Protein AF-A0A928CK63-F1 (afdb_monomer_lite)

Structure (mmCIF, N/CA/C/O backbone):
data_AF-A0A928CK63-F1
#
_entry.id   AF-A0A928CK63-F1
#
loop_
_atom_site.group_PDB
_atom_site.id
_atom_site.type_symbol
_atom_site.label_atom_id
_atom_site.label_alt_id
_atom_site.label_comp_id
_atom_site.label_asym_id
_atom_site.label_entity_id
_atom_site.label_seq_id
_atom_site.pdbx_PDB_ins_code
_atom_site.Cartn_x
_atom_site.Cartn_y
_atom_site.Cartn_z
_atom_site.occupancy
_atom_site.B_iso_or_equiv
_atom_site.auth_seq_id
_atom_site.auth_comp_id
_atom_site.auth_asym_id
_atom_site.auth_atom_id
_atom_site.pdbx_PDB_model_num
ATOM 1 N N . MET A 1 1 ? -26.153 2.379 42.612 1.00 56.47 1 MET A N 1
ATOM 2 C CA . MET A 1 1 ? -24.700 2.320 42.314 1.00 56.47 1 MET A CA 1
ATOM 3 C C . MET A 1 1 ? -24.460 3.251 41.142 1.00 56.47 1 MET A C 1
ATOM 5 O O . MET A 1 1 ? -25.319 3.267 40.279 1.00 56.47 1 MET A O 1
ATOM 9 N N . SER A 1 2 ? -23.367 4.017 41.099 1.00 83.44 2 SER A N 1
ATOM 10 C CA . SER A 1 2 ? -23.023 4.732 39.860 1.00 83.44 2 SER A CA 1
ATOM 11 C C . SER A 1 2 ? -22.687 3.726 38.752 1.00 83.44 2 SER A C 1
ATOM 13 O O . SER A 1 2 ? -22.103 2.677 39.044 1.00 83.44 2 SER A O 1
ATOM 15 N N . ASN A 1 3 ? -23.004 4.042 37.497 1.00 87.75 3 ASN A N 1
ATOM 16 C CA . ASN A 1 3 ? -22.770 3.156 36.346 1.00 87.75 3 ASN A CA 1
ATOM 17 C C . ASN A 1 3 ? -21.277 2.786 36.227 1.00 87.75 3 ASN A C 1
ATOM 19 O O . ASN A 1 3 ? -20.912 1.646 35.954 1.00 87.75 3 ASN A O 1
ATOM 23 N N . ILE A 1 4 ? -20.374 3.706 36.584 1.00 91.75 4 ILE A N 1
ATOM 24 C CA . ILE A 1 4 ? -18.928 3.432 36.663 1.00 91.75 4 ILE A CA 1
ATOM 25 C C . ILE A 1 4 ? -18.610 2.317 37.675 1.00 91.75 4 ILE A C 1
ATOM 27 O O . ILE A 1 4 ? -17.761 1.460 37.415 1.00 91.75 4 ILE A O 1
ATOM 31 N N . ASN A 1 5 ? -19.270 2.300 38.838 1.00 94.44 5 ASN A N 1
ATOM 32 C CA . ASN A 1 5 ? -19.081 1.231 39.821 1.00 94.44 5 ASN A CA 1
ATOM 33 C C . ASN A 1 5 ? -19.625 -0.106 39.309 1.00 94.44 5 ASN A C 1
ATOM 35 O O . ASN A 1 5 ? -19.011 -1.138 39.586 1.00 94.44 5 ASN A O 1
ATOM 39 N N . PHE A 1 6 ? -20.706 -0.085 38.524 1.00 95.00 6 PHE A N 1
ATOM 40 C CA . PHE A 1 6 ? -21.199 -1.265 37.819 1.00 95.00 6 PHE A CA 1
ATOM 41 C C . PHE A 1 6 ? -20.132 -1.825 36.860 1.00 95.00 6 PHE A C 1
ATOM 43 O O . PHE A 1 6 ? -19.718 -2.972 37.026 1.00 95.00 6 PHE A O 1
ATOM 50 N N . PHE A 1 7 ? -19.564 -1.015 35.959 1.00 95.50 7 PHE A N 1
ATOM 51 C CA . PHE A 1 7 ? -18.532 -1.489 35.021 1.00 95.50 7 PHE A CA 1
ATOM 52 C C . PHE A 1 7 ? -17.248 -1.967 35.711 1.00 95.50 7 PHE A C 1
ATOM 54 O O . PHE A 1 7 ? -16.633 -2.953 35.291 1.00 95.50 7 PHE A O 1
ATOM 61 N N . LYS A 1 8 ? -16.840 -1.312 36.808 1.00 95.75 8 LYS A N 1
ATOM 62 C CA . LYS A 1 8 ? -15.702 -1.764 37.627 1.00 95.75 8 LYS A CA 1
ATOM 63 C C . LYS A 1 8 ? -15.971 -3.135 38.239 1.00 95.75 8 LYS A C 1
ATOM 65 O O . LYS A 1 8 ? -15.062 -3.964 38.295 1.00 95.75 8 LYS A O 1
ATOM 70 N N . GLN A 1 9 ? -17.192 -3.365 38.718 1.00 96.25 9 GLN A N 1
ATOM 71 C CA . GLN A 1 9 ? -17.580 -4.651 39.279 1.00 96.25 9 GLN A CA 1
ATOM 72 C C . GLN A 1 9 ? -17.629 -5.735 38.199 1.00 96.25 9 GLN A C 1
ATOM 74 O O . GLN A 1 9 ? -17.096 -6.822 38.414 1.00 96.25 9 GLN A O 1
ATOM 79 N N . GLU A 1 10 ? -18.172 -5.427 37.023 1.00 94.62 10 GLU A N 1
ATOM 80 C CA . GLU A 1 10 ? -18.222 -6.369 35.904 1.00 94.62 10 GLU A CA 1
ATOM 81 C C . GLU A 1 10 ? -16.828 -6.737 35.388 1.00 94.62 10 GLU A C 1
ATOM 83 O O . GLU A 1 10 ? -16.545 -7.916 35.192 1.00 94.62 10 GLU A O 1
ATOM 88 N N . SER A 1 11 ? -15.903 -5.777 35.321 1.00 95.00 11 SER A N 1
ATOM 89 C CA . SER A 1 11 ? -14.498 -6.045 34.974 1.00 95.00 11 SER A CA 1
ATOM 90 C C . SER A 1 11 ? -13.823 -6.997 35.970 1.00 95.00 11 SER A C 1
ATOM 92 O O . SER A 1 11 ? -13.024 -7.851 35.590 1.00 95.00 11 SER A O 1
ATOM 94 N N . LYS A 1 12 ? -14.148 -6.881 37.266 1.00 96.00 12 LYS A N 1
ATOM 95 C CA . LYS A 1 12 ? -13.646 -7.797 38.303 1.00 96.00 12 LYS A CA 1
ATOM 96 C C . LYS A 1 12 ? -14.282 -9.181 38.205 1.00 96.00 12 LYS A C 1
ATOM 98 O O . LYS A 1 12 ? -13.595 -10.161 38.469 1.00 96.00 12 LYS A O 1
ATOM 103 N N . ASN A 1 13 ? -15.569 -9.260 37.875 1.00 94.50 13 ASN A N 1
ATOM 104 C CA . ASN A 1 13 ? -16.280 -10.525 37.688 1.00 94.50 13 ASN A CA 1
ATOM 105 C C . ASN A 1 13 ? -15.692 -11.299 36.499 1.00 94.50 13 ASN A C 1
ATOM 107 O O . ASN A 1 13 ? -15.299 -12.447 36.664 1.00 94.50 13 ASN A O 1
ATOM 111 N N . LEU A 1 14 ? -15.508 -10.628 35.362 1.00 92.25 14 LEU A N 1
ATOM 112 C CA . LEU A 1 14 ? -14.837 -11.171 34.181 1.00 92.25 14 LEU A CA 1
ATOM 113 C C . LEU A 1 14 ? -13.412 -11.655 34.495 1.00 92.25 14 LEU A C 1
ATOM 115 O O . LEU A 1 14 ? -13.033 -12.766 34.141 1.00 92.25 14 LEU A O 1
ATOM 119 N N . LEU A 1 15 ? -12.619 -10.849 35.213 1.00 94.31 15 LEU A N 1
ATOM 120 C CA . LEU A 1 15 ? -11.266 -11.246 35.609 1.00 94.31 15 LEU A CA 1
ATOM 121 C C . LEU A 1 15 ? -11.258 -12.478 36.525 1.00 94.31 15 LEU A C 1
ATOM 123 O O . LEU A 1 15 ? -10.313 -13.261 36.471 1.00 94.31 15 LEU A O 1
ATOM 127 N N . LYS A 1 16 ? -12.265 -12.639 37.394 1.00 94.38 16 LYS A N 1
ATOM 128 C CA . LYS A 1 16 ? -12.369 -13.823 38.257 1.00 94.38 16 LYS A CA 1
ATOM 129 C C . LYS A 1 16 ? -12.542 -15.085 37.426 1.00 94.38 16 LYS A C 1
ATOM 131 O O . LYS A 1 16 ? -11.814 -16.031 37.689 1.00 94.38 16 LYS A O 1
ATOM 136 N N . ASP A 1 17 ? -13.422 -15.065 36.428 1.00 92.88 17 ASP A N 1
ATOM 137 C CA . ASP A 1 17 ? -13.616 -16.215 35.540 1.00 92.88 17 ASP A CA 1
ATOM 138 C C . ASP A 1 17 ? -12.376 -16.460 34.677 1.00 92.88 17 ASP A C 1
ATOM 140 O O . ASP A 1 17 ? -11.893 -17.583 34.604 1.00 92.88 17 ASP A O 1
ATOM 144 N N . TRP A 1 18 ? -11.764 -15.412 34.117 1.00 92.56 18 TRP A N 1
ATOM 145 C CA . TRP A 1 18 ? -10.530 -15.558 33.335 1.00 92.56 18 TRP A CA 1
ATOM 146 C C . TRP A 1 18 ? -9.393 -16.185 34.160 1.00 92.56 18 TRP A C 1
ATOM 148 O O . TRP A 1 18 ? -8.661 -17.035 33.670 1.00 92.56 18 TRP A O 1
ATOM 158 N N . LYS A 1 19 ? -9.270 -15.850 35.449 1.00 93.25 19 LYS A N 1
ATOM 159 C CA . LYS A 1 19 ? -8.260 -16.448 36.341 1.00 93.25 19 LYS A CA 1
ATOM 160 C C . LYS A 1 19 ? -8.443 -17.943 36.608 1.00 93.25 19 LYS A C 1
ATOM 162 O O . LYS A 1 19 ? -7.511 -18.554 37.119 1.00 93.25 19 LYS A O 1
ATOM 167 N N . THR A 1 20 ? -9.597 -18.520 36.284 1.00 93.38 20 THR A N 1
ATOM 168 C CA . THR A 1 20 ? -9.825 -19.972 36.384 1.00 93.38 20 THR A CA 1
ATOM 169 C C . THR A 1 20 ? -9.255 -20.747 35.194 1.00 93.38 20 THR A C 1
ATOM 171 O O . THR A 1 20 ? -9.407 -21.963 35.132 1.00 93.38 20 THR A O 1
ATOM 174 N N . GLN A 1 21 ? -8.601 -20.048 34.256 1.00 91.94 21 GLN A N 1
ATOM 175 C CA . GLN A 1 21 ? -7.972 -20.646 33.088 1.00 91.94 21 GLN A CA 1
ATOM 176 C C . GLN A 1 21 ? -7.068 -21.818 33.479 1.00 91.94 21 GLN A C 1
ATOM 178 O O . GLN A 1 21 ? -6.095 -21.662 34.217 1.00 91.94 21 GLN A O 1
ATOM 183 N N . SER A 1 22 ? -7.363 -22.975 32.905 1.00 89.75 22 SER A N 1
ATOM 184 C CA . SER A 1 22 ? -6.487 -24.139 32.880 1.00 89.75 22 SER A CA 1
ATOM 185 C C . SER A 1 22 ? -6.149 -24.484 31.434 1.00 89.75 22 SER A C 1
ATOM 187 O O . SER A 1 22 ? -6.897 -24.158 30.509 1.00 89.75 22 SER A O 1
ATOM 189 N N . ILE A 1 23 ? -4.971 -25.071 31.232 1.00 89.31 23 ILE A N 1
ATOM 190 C CA . ILE A 1 23 ? -4.401 -25.309 29.908 1.00 89.31 23 ILE A CA 1
ATOM 191 C C . ILE A 1 23 ? -4.112 -26.797 29.754 1.00 89.31 23 ILE A C 1
ATOM 193 O O . ILE A 1 23 ? -3.438 -27.389 30.596 1.00 89.31 23 ILE A O 1
ATOM 197 N N . THR A 1 24 ? -4.567 -27.364 28.642 1.00 88.25 24 THR A N 1
ATOM 198 C CA . THR A 1 24 ? -4.198 -28.707 28.194 1.00 88.25 24 THR A CA 1
ATOM 199 C C . THR A 1 24 ? -3.404 -28.575 26.902 1.00 88.25 24 THR A C 1
ATOM 201 O O . THR A 1 24 ? -3.910 -28.027 25.924 1.00 88.25 24 THR A O 1
ATOM 204 N N . ILE A 1 25 ? -2.168 -29.071 26.884 1.00 87.88 25 ILE A N 1
ATOM 205 C CA . ILE A 1 25 ? -1.336 -29.115 25.676 1.00 87.88 25 ILE A CA 1
ATOM 206 C C . ILE A 1 25 ? -1.422 -30.532 25.117 1.00 87.88 25 ILE A C 1
ATOM 208 O O . ILE A 1 25 ? -1.149 -31.493 25.836 1.00 87.88 25 ILE A O 1
ATOM 212 N N . ARG A 1 26 ? -1.850 -30.662 23.862 1.00 84.44 26 ARG A N 1
ATOM 213 C CA . ARG A 1 26 ? -1.925 -31.949 23.159 1.00 84.44 26 ARG A CA 1
ATOM 214 C C . ARG A 1 26 ? -0.566 -32.330 22.574 1.00 84.44 26 ARG A C 1
ATOM 216 O O . ARG A 1 26 ? 0.305 -31.479 22.408 1.00 84.44 26 ARG A O 1
ATOM 223 N N . ASP A 1 27 ? -0.414 -33.600 22.210 1.00 84.69 27 ASP A N 1
ATOM 224 C CA . ASP A 1 27 ? 0.837 -34.155 21.669 1.00 84.69 27 ASP A CA 1
ATOM 225 C C . ASP A 1 27 ? 1.303 -33.477 20.364 1.00 84.69 27 ASP A C 1
ATOM 227 O O . ASP A 1 27 ? 2.490 -33.483 20.050 1.00 84.69 27 ASP A O 1
ATOM 231 N N . ASP A 1 28 ? 0.385 -32.857 19.616 1.00 82.19 28 ASP A N 1
ATOM 232 C CA . ASP A 1 28 ? 0.661 -32.087 18.395 1.00 82.19 28 ASP A CA 1
ATOM 233 C C . ASP A 1 28 ? 1.049 -30.616 18.657 1.00 82.19 28 ASP A C 1
ATOM 235 O O . ASP A 1 28 ? 1.264 -29.852 17.717 1.00 82.19 28 ASP A O 1
ATOM 239 N N . GLY A 1 29 ? 1.143 -30.210 19.928 1.00 79.50 29 GLY A N 1
ATOM 240 C CA . GLY A 1 29 ? 1.425 -28.838 20.346 1.00 79.50 29 GLY A CA 1
ATOM 241 C C . GLY A 1 29 ? 0.194 -27.929 20.419 1.00 79.50 29 GLY A C 1
ATOM 242 O O . GLY A 1 29 ? 0.337 -26.761 20.781 1.00 79.50 29 GLY A O 1
ATOM 243 N N . THR A 1 30 ? -1.012 -28.431 20.127 1.00 78.12 30 THR A N 1
ATOM 244 C CA . THR A 1 30 ? -2.251 -27.646 20.223 1.00 78.12 30 THR A CA 1
ATOM 245 C C . THR A 1 30 ? -2.571 -27.312 21.677 1.00 78.12 30 THR A C 1
ATOM 247 O O . THR A 1 30 ? -2.679 -28.202 22.527 1.00 78.12 30 THR A O 1
ATOM 250 N N . ILE A 1 31 ? -2.795 -26.027 21.955 1.00 83.19 31 ILE A N 1
ATOM 251 C CA . ILE A 1 31 ? -3.170 -25.521 23.275 1.00 83.19 31 ILE A CA 1
ATOM 252 C C . ILE A 1 31 ? -4.699 -25.449 23.367 1.00 83.19 31 ILE A C 1
ATOM 254 O O . ILE A 1 31 ? -5.360 -24.805 22.560 1.00 83.19 31 ILE A O 1
ATOM 258 N N . SER A 1 32 ? -5.283 -26.134 24.349 1.00 83.06 32 SER A N 1
ATOM 259 C CA . SER A 1 32 ? -6.705 -26.030 24.694 1.00 83.06 32 SER A CA 1
ATOM 260 C C . SER A 1 32 ? -6.853 -25.296 26.024 1.00 83.06 32 SER A C 1
ATOM 262 O O . SER A 1 32 ? -6.211 -25.662 27.008 1.00 83.06 32 SER A O 1
ATOM 264 N N . TYR A 1 33 ? -7.704 -24.273 26.054 1.00 86.56 33 TYR A N 1
ATOM 265 C CA . TYR A 1 33 ? -8.025 -23.518 27.263 1.00 86.56 33 TYR A CA 1
ATOM 266 C C . TYR A 1 33 ? -9.358 -23.985 27.841 1.00 86.56 33 TYR A C 1
ATOM 268 O O . TYR A 1 33 ? -10.290 -24.271 27.092 1.00 86.56 33 TYR A O 1
ATOM 276 N N . HIS A 1 34 ? -9.444 -24.033 29.167 1.00 88.81 34 HIS A N 1
ATOM 277 C CA . HIS A 1 34 ? -10.664 -24.364 29.896 1.00 88.81 34 HIS A CA 1
ATOM 278 C C . HIS A 1 34 ? -10.877 -23.367 31.034 1.00 88.81 34 HIS A C 1
ATOM 280 O O . HIS A 1 34 ? -9.911 -22.943 31.670 1.00 88.81 34 HIS A O 1
ATOM 286 N N . TYR A 1 35 ? -12.132 -23.015 31.312 1.00 90.19 35 TYR A N 1
ATOM 287 C CA . TYR A 1 35 ? -12.492 -22.019 32.322 1.00 90.19 35 TYR A CA 1
ATOM 288 C C . TYR A 1 35 ? -13.650 -22.514 33.195 1.00 90.19 35 TYR A C 1
ATOM 290 O O . TYR A 1 35 ? -14.620 -23.092 32.703 1.00 90.19 35 TYR A O 1
ATOM 298 N N . GLU A 1 36 ? -13.586 -22.232 34.493 1.00 90.69 36 GLU A N 1
ATOM 299 C CA . GLU A 1 36 ? -14.695 -22.404 35.432 1.00 90.69 36 GLU A CA 1
ATOM 300 C C . GLU A 1 36 ? -15.545 -21.124 35.460 1.00 90.69 36 GLU A C 1
ATOM 302 O O . GLU A 1 36 ? -15.411 -20.246 36.315 1.00 90.69 36 GLU A O 1
ATOM 307 N N . ASN A 1 37 ? -16.421 -21.009 34.466 1.00 87.62 37 ASN A N 1
ATOM 308 C CA . ASN A 1 37 ? -17.241 -19.826 34.213 1.00 87.62 37 ASN A CA 1
ATOM 309 C C . ASN A 1 37 ? -18.327 -19.624 35.288 1.00 87.62 37 ASN A C 1
ATOM 311 O O . ASN A 1 37 ? -19.296 -20.384 35.339 1.00 87.62 37 ASN A O 1
ATOM 315 N N . LYS A 1 38 ? -18.224 -18.572 36.116 1.00 89.75 38 LYS A N 1
ATOM 316 C CA . LYS A 1 38 ? -19.265 -18.203 37.096 1.00 89.75 38 LYS A CA 1
ATOM 317 C C . LYS A 1 38 ? -20.093 -16.988 36.681 1.00 89.75 38 LYS A C 1
ATOM 319 O O . LYS A 1 38 ? -21.283 -16.933 36.992 1.00 89.75 38 LYS A O 1
ATOM 324 N N . PHE A 1 39 ? -19.484 -15.993 36.042 1.00 88.94 39 PHE A N 1
ATOM 325 C CA . PHE A 1 39 ? -20.146 -14.745 35.652 1.00 88.94 39 PHE A CA 1
ATOM 326 C C . PHE A 1 39 ? -20.232 -14.555 34.133 1.00 88.94 39 PHE A C 1
ATOM 328 O O . PHE A 1 39 ? -21.200 -13.953 33.671 1.00 88.94 39 PHE A O 1
ATOM 335 N N . TYR A 1 40 ? -19.242 -15.037 33.387 1.00 87.00 40 TYR A N 1
ATOM 336 C CA . TYR A 1 40 ? -19.084 -14.926 31.942 1.00 87.00 40 TYR A CA 1
ATOM 337 C C . TYR A 1 40 ? -18.683 -16.279 31.358 1.00 87.00 40 TYR A C 1
ATOM 339 O O . TYR A 1 40 ? -17.850 -16.976 31.929 1.00 87.00 40 TYR A O 1
ATOM 347 N N . ASN A 1 41 ? -19.245 -16.632 30.200 1.00 86.62 41 ASN A N 1
ATOM 348 C CA . ASN A 1 41 ? -18.803 -17.791 29.430 1.00 86.62 41 ASN A CA 1
ATOM 349 C C . ASN A 1 41 ? -17.523 -17.442 28.657 1.00 86.62 41 ASN A C 1
ATOM 351 O O . ASN A 1 41 ? -17.605 -16.928 27.545 1.00 86.62 41 ASN A O 1
ATOM 355 N N . MET A 1 42 ? -16.350 -17.674 29.252 1.00 85.94 42 MET A N 1
ATOM 356 C CA . MET A 1 42 ? -15.067 -17.231 28.694 1.00 85.94 42 MET A CA 1
ATOM 357 C C . MET A 1 42 ? -14.740 -17.856 27.330 1.00 85.94 42 MET A C 1
ATOM 359 O O . MET A 1 42 ? -14.125 -17.194 26.497 1.00 85.94 42 MET A O 1
ATOM 363 N N . ASP A 1 43 ? -15.175 -19.090 27.065 1.00 81.44 43 ASP A N 1
ATOM 364 C CA . ASP A 1 43 ? -14.904 -19.760 25.787 1.00 81.44 43 ASP A CA 1
ATOM 365 C C . ASP A 1 43 ? -15.659 -19.097 24.635 1.00 81.44 43 ASP A C 1
ATOM 367 O O . ASP A 1 43 ? -15.076 -18.752 23.604 1.00 81.44 43 ASP A O 1
ATOM 371 N N . GLU A 1 44 ? -16.951 -18.849 24.841 1.00 78.62 44 GLU A N 1
ATOM 372 C CA . GLU A 1 44 ? -17.797 -18.088 23.919 1.00 78.62 44 GLU A CA 1
ATOM 373 C C . GLU A 1 44 ? -17.264 -16.659 23.769 1.00 78.62 44 GLU A C 1
ATOM 375 O O . GLU A 1 44 ? -17.198 -16.127 22.667 1.00 78.62 44 GLU A O 1
ATOM 380 N N . PHE A 1 45 ? -16.770 -16.080 24.862 1.00 78.00 45 PHE A N 1
ATOM 381 C CA . PHE A 1 45 ? -16.204 -14.741 24.909 1.00 78.00 45 PHE A CA 1
ATOM 382 C C . PHE A 1 45 ? -14.965 -14.566 24.027 1.00 78.00 45 PHE A C 1
ATOM 384 O O . PHE A 1 45 ? -14.908 -13.650 23.203 1.00 78.00 45 PHE A O 1
ATOM 391 N N . PHE A 1 46 ? -13.964 -15.433 24.179 1.00 79.69 46 PHE A N 1
ATOM 392 C CA . PHE A 1 46 ? -12.740 -15.338 23.384 1.00 79.69 46 PHE A CA 1
ATOM 393 C C . PHE A 1 46 ? -12.958 -15.745 21.932 1.00 79.69 46 PHE A C 1
ATOM 395 O O . PHE A 1 46 ? -12.346 -15.154 21.040 1.00 79.69 46 PHE A O 1
ATOM 402 N N . THR A 1 47 ? -13.840 -16.717 21.693 1.00 75.62 47 THR A N 1
ATOM 403 C CA . THR A 1 47 ? -14.223 -17.127 20.337 1.00 75.62 47 THR A CA 1
ATOM 404 C C . THR A 1 47 ? -14.891 -15.971 19.610 1.00 75.62 47 THR A C 1
ATOM 406 O O . THR A 1 47 ? -14.487 -15.622 18.504 1.00 75.62 47 THR A O 1
ATOM 409 N N . ALA A 1 48 ? -15.853 -15.315 20.259 1.00 70.12 48 ALA A N 1
ATOM 410 C CA . ALA A 1 48 ? -16.590 -14.230 19.644 1.00 70.12 48 ALA A CA 1
ATOM 411 C C . ALA A 1 48 ? -15.689 -13.013 19.366 1.00 70.12 48 ALA A C 1
ATOM 413 O O . ALA A 1 48 ? -15.887 -12.344 18.365 1.00 70.12 48 ALA A O 1
ATOM 414 N N . LEU A 1 49 ? -14.641 -12.763 20.161 1.00 70.25 49 LEU A N 1
ATOM 415 C CA . LEU A 1 49 ? -13.654 -11.703 19.898 1.00 70.25 49 LEU A CA 1
ATOM 416 C C . LEU A 1 49 ? -12.509 -12.089 18.946 1.00 70.25 49 LEU A C 1
ATOM 418 O O . LEU A 1 49 ? -11.679 -11.232 18.636 1.00 70.25 49 LEU A O 1
ATOM 422 N N . ASN A 1 50 ? -12.447 -13.343 18.487 1.00 69.94 50 ASN A N 1
ATOM 423 C CA . ASN A 1 50 ? -11.357 -13.879 17.666 1.00 69.94 50 ASN A CA 1
ATOM 424 C C . ASN A 1 50 ? -9.961 -13.675 18.298 1.00 69.94 50 ASN A C 1
ATOM 426 O O . ASN A 1 50 ? -9.014 -13.274 17.620 1.00 69.94 50 ASN A O 1
ATOM 430 N N . TRP A 1 51 ? -9.858 -13.888 19.613 1.00 74.50 51 TRP A N 1
ATOM 431 C CA . TRP A 1 51 ? -8.607 -13.746 20.367 1.00 74.50 51 TRP A CA 1
ATOM 432 C C . TRP A 1 51 ? -7.761 -15.018 20.320 1.00 74.50 51 TRP A C 1
ATOM 434 O O . TRP A 1 51 ? -8.276 -16.124 20.538 1.00 74.50 51 TRP A O 1
ATOM 444 N N . ASP A 1 52 ? -6.461 -14.830 20.088 1.00 74.06 52 ASP A N 1
ATOM 445 C CA . ASP A 1 52 ? -5.468 -15.899 20.001 1.00 74.06 52 ASP A CA 1
ATOM 446 C C . ASP A 1 52 ? -4.891 -16.297 21.374 1.00 74.06 52 ASP A C 1
ATOM 448 O O . ASP A 1 52 ? -5.250 -15.759 22.428 1.00 74.06 52 ASP A O 1
ATOM 452 N N . ASP A 1 53 ? -3.985 -17.271 21.363 1.00 73.62 53 ASP A N 1
ATOM 453 C CA . ASP A 1 53 ? -3.337 -17.824 22.555 1.00 73.62 53 ASP A CA 1
ATOM 454 C C . ASP A 1 53 ? -2.549 -16.769 23.348 1.00 73.62 53 ASP A C 1
ATOM 456 O O . ASP A 1 53 ? -2.507 -16.798 24.585 1.00 73.62 53 ASP A O 1
ATOM 460 N N . LYS A 1 54 ? -1.951 -15.792 22.652 1.00 73.69 54 LYS A N 1
ATOM 461 C CA . LYS A 1 54 ? -1.197 -14.710 23.286 1.00 73.69 54 LYS A CA 1
ATOM 462 C C . LYS A 1 54 ? -2.144 -13.798 24.050 1.00 73.69 54 LYS A C 1
ATOM 464 O O . LYS A 1 54 ? -1.888 -13.507 25.220 1.00 73.69 54 LYS A O 1
ATOM 469 N N . ASP A 1 55 ? -3.253 -13.407 23.430 1.00 72.31 55 ASP A N 1
ATOM 470 C CA . ASP A 1 55 ? -4.268 -12.572 24.067 1.00 72.31 55 ASP A CA 1
ATOM 471 C C . ASP A 1 55 ? -4.895 -13.263 25.289 1.00 72.31 55 ASP A C 1
ATOM 473 O O . ASP A 1 55 ? -5.127 -12.620 26.316 1.00 72.31 55 ASP A O 1
ATOM 477 N N . ARG A 1 56 ? -5.106 -14.585 25.223 1.00 76.31 56 ARG A N 1
ATOM 478 C CA . ARG A 1 56 ? -5.662 -15.392 26.326 1.00 76.31 56 ARG A CA 1
ATOM 479 C C . ARG A 1 56 ? -4.723 -15.534 27.526 1.00 76.31 56 ARG A C 1
ATOM 481 O O . ARG A 1 56 ? -5.214 -15.800 28.624 1.00 76.31 56 ARG A O 1
ATOM 488 N N . SER A 1 57 ? -3.412 -15.371 27.335 1.00 75.00 57 SER A N 1
ATOM 489 C CA . SER A 1 57 ? -2.392 -15.561 28.379 1.00 75.00 57 SER A CA 1
ATOM 490 C C . SER A 1 57 ? -2.179 -14.342 29.297 1.00 75.00 57 SER A C 1
ATOM 492 O O . SER A 1 57 ? -1.707 -14.481 30.426 1.00 75.00 57 SER A O 1
ATOM 494 N N . GLU A 1 58 ? -2.560 -13.137 28.861 1.00 77.00 58 GLU A N 1
ATOM 495 C CA . GLU A 1 58 ? -2.322 -11.888 29.600 1.00 77.00 58 GLU A CA 1
ATOM 496 C C . GLU A 1 58 ? -3.444 -11.554 30.604 1.00 77.00 58 GLU A C 1
ATOM 498 O O . GLU A 1 58 ? -4.194 -10.581 30.459 1.00 77.00 58 GLU A O 1
ATOM 503 N N . ILE A 1 59 ? -3.546 -12.344 31.675 1.00 82.25 59 ILE A N 1
ATOM 504 C CA . ILE A 1 59 ? -4.596 -12.195 32.693 1.00 82.25 59 ILE A CA 1
ATOM 505 C C . ILE A 1 59 ? -4.354 -10.951 33.568 1.00 82.25 59 ILE A C 1
ATOM 507 O O . ILE A 1 59 ? -3.673 -10.997 34.594 1.00 82.25 59 ILE A O 1
ATOM 511 N N . MET A 1 60 ? -4.952 -9.816 33.199 1.00 88.88 60 MET A N 1
ATOM 512 C CA . MET A 1 60 ? -4.815 -8.550 33.929 1.00 88.88 60 MET A CA 1
ATOM 513 C C . MET A 1 60 ? -6.144 -7.808 34.080 1.00 88.88 60 MET A C 1
ATOM 515 O O . MET A 1 60 ? -6.988 -7.805 33.187 1.00 88.88 60 MET A O 1
ATOM 519 N N . LEU A 1 61 ? -6.307 -7.084 35.195 1.00 91.69 61 LEU A N 1
ATOM 520 C CA . LEU A 1 61 ? -7.505 -6.267 35.432 1.00 91.69 61 LEU A CA 1
ATOM 521 C C . LEU A 1 61 ? -7.694 -5.192 34.361 1.00 91.69 61 LEU A C 1
ATOM 523 O O . LEU A 1 61 ? -8.812 -4.981 33.908 1.00 91.69 61 LEU A O 1
ATOM 527 N N . VAL A 1 62 ? -6.608 -4.545 33.941 1.00 89.25 62 VAL A N 1
ATOM 528 C CA . VAL A 1 62 ? -6.649 -3.517 32.893 1.00 89.25 62 VAL A CA 1
ATOM 529 C C . VAL A 1 62 ? -7.166 -4.114 31.581 1.00 89.25 62 VAL A C 1
ATOM 531 O O . VAL A 1 62 ? -8.019 -3.518 30.930 1.00 89.25 62 VAL A O 1
ATOM 534 N N . ARG A 1 63 ? -6.745 -5.337 31.230 1.00 87.88 63 ARG A N 1
ATOM 535 C CA . ARG A 1 63 ? -7.261 -6.056 30.055 1.00 87.88 63 ARG A CA 1
ATOM 536 C C . ARG A 1 63 ? -8.755 -6.336 30.189 1.00 87.88 63 ARG A C 1
ATOM 538 O O . ARG A 1 63 ? -9.499 -6.001 29.275 1.00 87.88 63 ARG A O 1
ATOM 545 N N . ALA A 1 64 ? -9.203 -6.847 31.337 1.00 91.12 64 ALA A N 1
ATOM 546 C CA . ALA A 1 64 ? -10.624 -7.074 31.602 1.00 91.12 64 ALA A CA 1
ATOM 547 C C . ALA A 1 64 ? -11.454 -5.775 31.525 1.00 91.12 64 ALA A C 1
ATOM 549 O O . ALA A 1 64 ? -12.541 -5.767 30.959 1.00 91.12 64 ALA A O 1
ATOM 550 N N . GLN A 1 65 ? -10.925 -4.655 32.020 1.00 93.62 65 GLN A N 1
ATOM 551 C CA . GLN A 1 65 ? -11.557 -3.335 31.919 1.00 93.62 65 GLN A CA 1
ATOM 552 C C . GLN A 1 65 ? -11.698 -2.858 30.471 1.00 93.62 65 GLN A C 1
ATOM 554 O O . GLN A 1 65 ? -12.776 -2.429 30.059 1.00 93.62 65 GLN A O 1
ATOM 559 N N . HIS A 1 66 ? -10.632 -2.964 29.676 1.00 88.19 66 HIS A N 1
ATOM 560 C CA . HIS A 1 66 ? -10.699 -2.659 28.246 1.00 88.19 66 HIS A CA 1
ATOM 561 C C . HIS A 1 66 ? -11.675 -3.575 27.507 1.00 88.19 66 HIS A C 1
ATOM 563 O O . HIS A 1 66 ? -12.321 -3.138 26.560 1.00 88.19 66 HIS A O 1
ATOM 569 N N . LEU A 1 67 ? -11.801 -4.825 27.949 1.00 87.06 67 LEU A N 1
ATOM 570 C CA . LEU A 1 67 ? -12.732 -5.789 27.384 1.00 87.06 67 LEU A CA 1
ATOM 571 C C . LEU A 1 67 ? -14.183 -5.361 27.599 1.00 87.06 67 LEU A C 1
ATOM 573 O O . LEU A 1 67 ? -14.938 -5.277 26.637 1.00 87.06 67 LEU A O 1
ATOM 577 N N . ILE A 1 68 ? -14.542 -5.017 28.840 1.00 91.31 68 ILE A N 1
ATOM 578 C CA . ILE A 1 68 ? -15.873 -4.498 29.171 1.00 91.31 68 ILE A CA 1
ATOM 579 C C . ILE A 1 68 ? -16.193 -3.264 28.327 1.00 91.31 68 ILE A C 1
ATOM 581 O O . ILE A 1 68 ? -17.256 -3.220 27.716 1.00 91.31 68 ILE A O 1
ATOM 585 N N . ALA A 1 69 ? -15.253 -2.318 28.218 1.00 90.38 69 ALA A N 1
ATOM 586 C CA . ALA A 1 69 ? -15.435 -1.126 27.392 1.00 90.38 69 ALA A CA 1
ATOM 587 C C . ALA A 1 69 ? -15.725 -1.465 25.922 1.00 90.38 69 ALA A C 1
ATOM 589 O O . ALA A 1 69 ? -16.650 -0.902 25.340 1.00 90.38 69 ALA A O 1
ATOM 590 N N . LYS A 1 70 ? -15.003 -2.431 25.342 1.00 85.75 70 LYS A N 1
ATOM 591 C CA . LYS A 1 70 ? -15.234 -2.879 23.961 1.00 85.75 70 LYS A CA 1
ATOM 592 C C . LYS A 1 70 ? -16.614 -3.507 23.764 1.00 85.75 70 LYS A C 1
ATOM 594 O O . LYS A 1 70 ? -17.284 -3.180 22.792 1.00 85.75 70 LYS A O 1
ATOM 599 N N . ILE A 1 71 ? -17.067 -4.367 24.681 1.00 83.44 71 ILE A N 1
ATOM 600 C CA . ILE A 1 71 ? -18.406 -4.991 24.600 1.00 83.44 71 ILE A CA 1
ATOM 601 C C . ILE A 1 71 ? -19.504 -3.929 24.562 1.00 83.44 71 ILE A C 1
ATOM 603 O O . ILE A 1 71 ? -20.516 -4.092 23.871 1.00 83.44 71 ILE A O 1
ATOM 607 N N . THR A 1 72 ? -19.308 -2.859 25.329 1.00 87.19 72 THR A N 1
ATOM 608 C CA . THR A 1 72 ? -20.265 -1.765 25.456 1.00 87.19 72 THR A CA 1
ATOM 609 C C . THR A 1 72 ? -20.107 -0.690 24.380 1.00 87.19 72 THR A C 1
ATOM 611 O O . THR A 1 72 ? -20.765 0.336 24.479 1.00 87.19 72 THR A O 1
ATOM 614 N N . GLY A 1 73 ? -19.264 -0.908 23.361 1.00 83.00 73 GLY A N 1
ATOM 615 C CA . GLY A 1 73 ? -19.110 -0.008 22.210 1.00 83.00 73 GLY A CA 1
ATOM 616 C C . GLY A 1 73 ? -18.058 1.098 22.365 1.00 83.00 73 GLY A C 1
ATOM 617 O O . GLY A 1 73 ? -17.951 1.964 21.502 1.00 83.00 73 GLY A O 1
ATOM 618 N N . PHE A 1 74 ? -17.250 1.081 23.428 1.00 84.88 74 PHE A N 1
ATOM 619 C CA . PHE A 1 74 ? -16.206 2.080 23.686 1.00 84.88 74 PHE A CA 1
ATOM 620 C C . PHE A 1 74 ? -14.827 1.568 23.265 1.00 84.88 74 PHE A C 1
ATOM 622 O O . PHE A 1 74 ? -14.523 0.377 23.350 1.00 84.88 74 PHE A O 1
ATOM 629 N N . ARG A 1 75 ? -13.939 2.479 22.844 1.00 76.25 75 ARG A N 1
ATOM 630 C CA . ARG A 1 75 ? -12.594 2.099 22.367 1.00 76.25 75 ARG A CA 1
ATOM 631 C C . ARG A 1 75 ? -11.691 1.663 23.514 1.00 76.25 75 ARG A C 1
ATOM 633 O O . ARG A 1 75 ? -10.879 0.746 23.369 1.00 76.25 75 ARG A O 1
ATOM 640 N N . SER A 1 76 ? -11.815 2.333 24.654 1.00 84.50 76 SER A N 1
ATOM 641 C CA . SER A 1 76 ? -10.986 2.097 25.823 1.00 84.50 76 SER A CA 1
ATOM 642 C C . SER A 1 76 ? -11.775 2.228 27.121 1.00 84.50 76 SER A C 1
ATOM 644 O O . SER A 1 76 ? -12.819 2.874 27.183 1.00 84.50 76 SER A O 1
ATOM 646 N N . TRP A 1 77 ? -11.230 1.647 28.193 1.00 93.00 77 TRP A N 1
ATOM 647 C CA . TRP A 1 77 ? -11.748 1.864 29.542 1.00 93.00 77 TRP A CA 1
ATOM 648 C C . TRP A 1 77 ? -11.804 3.352 29.902 1.00 93.00 77 TRP A C 1
ATOM 650 O O . TRP A 1 77 ? -12.741 3.788 30.563 1.00 93.00 77 TRP A O 1
ATOM 660 N N . ASN A 1 78 ? -10.817 4.129 29.445 1.00 92.25 78 ASN A N 1
ATOM 661 C CA . ASN A 1 78 ? -10.768 5.560 29.695 1.00 92.25 78 ASN A CA 1
ATOM 662 C C . ASN A 1 78 ? -11.942 6.294 29.037 1.00 92.25 78 ASN A C 1
ATOM 664 O O . ASN A 1 78 ? -12.510 7.178 29.663 1.00 92.25 78 ASN A O 1
ATOM 668 N N . ASP A 1 79 ? -12.332 5.906 27.824 1.00 88.50 79 ASP A N 1
ATOM 669 C CA . ASP A 1 79 ? -13.479 6.520 27.144 1.00 88.50 79 ASP A CA 1
ATOM 670 C C . ASP A 1 79 ? -14.777 6.187 27.875 1.00 88.50 79 ASP A C 1
ATOM 672 O O . ASP A 1 79 ? -15.571 7.079 28.148 1.00 88.50 79 ASP A O 1
ATOM 676 N N . LEU A 1 80 ? -14.945 4.922 28.278 1.00 92.19 80 LEU A N 1
ATOM 677 C CA . LEU A 1 80 ? -16.123 4.483 29.023 1.00 92.19 80 LEU A CA 1
ATOM 678 C C . LEU A 1 80 ? -16.295 5.281 30.321 1.00 92.19 80 LEU A C 1
ATOM 680 O O . LEU A 1 80 ? -17.378 5.776 30.586 1.00 92.19 80 LEU A O 1
ATOM 684 N N . ILE A 1 81 ? -15.250 5.436 31.140 1.00 94.56 81 ILE A N 1
ATOM 685 C CA . ILE A 1 81 ? -15.395 6.109 32.446 1.00 94.56 81 ILE A CA 1
ATOM 686 C C . ILE A 1 81 ? -15.576 7.632 32.355 1.00 94.56 81 ILE A C 1
ATOM 688 O O . ILE A 1 81 ? -15.949 8.235 33.360 1.00 94.56 81 ILE A O 1
ATOM 692 N N . HIS A 1 82 ? -15.291 8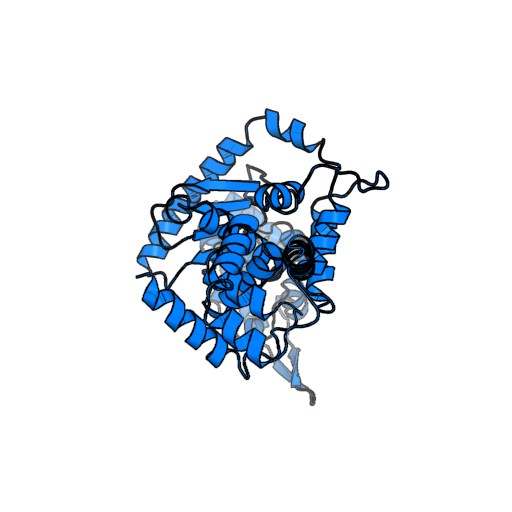.239 31.200 1.00 93.12 82 HIS A N 1
ATOM 693 C CA . HIS A 1 82 ? -15.493 9.670 30.942 1.00 93.12 82 HIS A CA 1
ATOM 694 C C . HIS A 1 82 ? -16.725 9.948 30.066 1.00 93.12 82 HIS A C 1
ATOM 696 O O . HIS A 1 82 ? -16.973 11.105 29.729 1.00 93.12 82 HIS A O 1
ATOM 702 N N . ALA A 1 83 ? -17.479 8.911 29.696 1.00 91.06 83 ALA A N 1
ATOM 703 C CA . ALA A 1 83 ? -18.705 9.043 28.925 1.00 91.06 83 ALA A CA 1
ATOM 704 C C . ALA A 1 83 ? -19.788 9.797 29.711 1.00 91.06 83 ALA A C 1
ATOM 706 O O . ALA A 1 83 ? -19.777 9.846 30.946 1.00 91.06 83 ALA A O 1
ATOM 707 N N . SER A 1 84 ? -20.736 10.382 28.983 1.00 90.88 84 SER A N 1
ATOM 708 C CA . SER A 1 84 ? -21.898 11.037 29.579 1.00 90.88 84 SER A CA 1
ATOM 709 C C . SER A 1 84 ? -22.795 10.034 30.313 1.00 90.88 84 SER A C 1
ATOM 711 O O . SER A 1 84 ? -22.768 8.831 30.054 1.00 90.88 84 SER A O 1
ATOM 713 N N . GLU A 1 85 ? -23.626 10.519 31.236 1.00 92.00 85 GLU A N 1
ATOM 714 C CA . GLU A 1 85 ? -24.531 9.662 32.015 1.00 92.00 85 GLU A CA 1
ATOM 715 C C . GLU A 1 85 ? -25.495 8.864 31.119 1.00 92.00 85 GLU A C 1
ATOM 717 O O . GLU A 1 85 ? -25.669 7.665 31.327 1.00 92.00 85 GLU A O 1
ATOM 722 N N . SER A 1 86 ? -26.016 9.489 30.054 1.00 88.25 86 SER A N 1
ATOM 723 C CA . SER A 1 86 ? -26.861 8.822 29.051 1.00 88.25 86 SER A CA 1
ATOM 724 C C . SER A 1 86 ? -26.128 7.673 28.351 1.00 88.25 86 SER A C 1
ATOM 726 O O . SER A 1 86 ? -26.658 6.569 28.246 1.00 88.25 86 SER A O 1
ATOM 728 N N . GLU A 1 87 ? -24.888 7.901 27.912 1.00 88.62 87 GLU A N 1
ATOM 729 C CA . GLU A 1 87 ? -24.065 6.869 27.267 1.00 88.62 87 GLU A CA 1
ATOM 730 C C . GLU A 1 87 ? -23.734 5.727 28.238 1.00 88.62 87 GLU A C 1
ATOM 732 O O . GLU A 1 87 ? -23.757 4.554 27.864 1.00 88.62 87 GLU A O 1
ATOM 737 N N . LEU A 1 88 ? -23.463 6.046 29.507 1.00 92.69 88 LEU A N 1
ATOM 738 C CA . LEU A 1 88 ? -23.205 5.052 30.547 1.00 92.69 88 LEU A CA 1
ATOM 739 C C . LEU A 1 88 ? -24.435 4.180 30.836 1.00 92.69 88 LEU A C 1
ATOM 741 O O . LEU A 1 88 ? -24.283 2.998 31.144 1.00 92.69 88 LEU A O 1
ATOM 745 N N . GLU A 1 89 ? -25.646 4.740 30.798 1.00 92.25 89 GLU A N 1
ATOM 746 C CA . GLU A 1 89 ? -26.889 3.978 30.981 1.00 92.25 89 GLU A CA 1
ATOM 747 C C . GLU A 1 89 ? -27.151 3.016 29.818 1.00 92.25 89 GLU A C 1
ATOM 749 O O . GLU A 1 89 ? -27.529 1.860 30.034 1.00 92.25 89 GLU A O 1
ATOM 754 N N . GLU A 1 90 ? -26.927 3.468 28.584 1.00 87.62 90 GLU A N 1
ATOM 755 C CA . GLU A 1 90 ? -27.032 2.624 27.391 1.00 87.62 90 GLU A CA 1
ATOM 756 C C . GLU A 1 90 ? -25.996 1.499 27.410 1.00 87.62 90 GLU A C 1
ATOM 758 O O . GLU A 1 90 ? -26.339 0.331 27.209 1.00 87.62 90 GLU A O 1
ATOM 763 N N . ALA A 1 91 ? -24.750 1.829 27.748 1.00 90.25 91 ALA A N 1
ATOM 764 C CA . ALA A 1 91 ? -23.662 0.876 27.911 1.00 90.25 91 ALA A CA 1
ATOM 765 C C . ALA A 1 91 ? -23.988 -0.205 28.954 1.00 90.25 91 ALA A C 1
ATOM 767 O O . ALA A 1 91 ? -23.704 -1.387 28.747 1.00 90.25 91 ALA A O 1
ATOM 768 N N . GLU A 1 92 ? -24.615 0.174 30.072 1.00 93.00 92 GLU A N 1
ATOM 769 C CA . GLU A 1 92 ? -25.009 -0.768 31.118 1.00 93.00 92 GLU A CA 1
ATOM 770 C C . GLU A 1 92 ? -26.120 -1.705 30.630 1.00 93.00 92 GLU A C 1
ATOM 772 O O . GLU A 1 92 ? -26.014 -2.925 30.803 1.00 93.00 92 GLU A O 1
ATOM 777 N N . LYS A 1 93 ? -27.160 -1.163 29.981 1.00 88.12 93 LYS A N 1
ATOM 778 C CA . LYS A 1 93 ? -28.234 -1.966 29.372 1.00 88.12 93 LYS A CA 1
ATOM 779 C C . LYS A 1 93 ? -27.665 -2.963 28.363 1.00 88.12 93 LYS A C 1
ATOM 781 O O . LYS A 1 93 ? -28.029 -4.139 28.398 1.00 88.12 93 LYS A O 1
ATOM 786 N N . LEU A 1 94 ? -26.735 -2.507 27.524 1.00 87.31 94 LEU A N 1
ATOM 787 C CA . LEU A 1 94 ? -26.066 -3.321 26.516 1.00 87.31 94 LEU A CA 1
ATOM 788 C C . LEU A 1 94 ? -25.226 -4.440 27.140 1.00 87.31 94 LEU A C 1
ATOM 790 O O . LEU A 1 94 ? -25.267 -5.577 26.677 1.00 87.31 94 LEU A O 1
ATOM 794 N N . LEU A 1 95 ? -24.484 -4.155 28.213 1.00 88.62 95 LEU A N 1
ATOM 795 C CA . LEU A 1 95 ? -23.693 -5.183 28.888 1.00 88.62 95 LEU A CA 1
ATOM 796 C C . LEU A 1 95 ? -24.587 -6.247 29.530 1.00 88.62 95 LEU A C 1
ATOM 798 O O . LEU A 1 95 ? -24.300 -7.439 29.435 1.00 88.62 95 LEU A O 1
ATOM 802 N N . ARG A 1 96 ? -25.688 -5.827 30.165 1.00 88.94 96 ARG A N 1
ATOM 803 C CA . ARG A 1 96 ? -26.646 -6.738 30.806 1.00 88.94 96 ARG A CA 1
ATOM 804 C C . ARG A 1 96 ? -27.337 -7.648 29.797 1.00 88.94 96 ARG A C 1
ATOM 806 O O . ARG A 1 96 ? -27.474 -8.836 30.082 1.00 88.94 96 ARG A O 1
ATOM 813 N N . SER A 1 97 ? -27.741 -7.122 28.640 1.00 82.81 97 SER A N 1
ATOM 814 C CA . SER A 1 97 ? -28.350 -7.939 27.586 1.00 82.81 97 SER A CA 1
ATOM 815 C C . SER A 1 97 ? -27.342 -8.941 27.017 1.00 82.81 97 SER A C 1
ATOM 817 O O . SER A 1 97 ? -27.622 -10.141 26.986 1.00 82.81 97 SER A O 1
ATOM 819 N N . LYS A 1 98 ? -26.130 -8.478 26.683 1.00 76.69 98 LYS A N 1
ATOM 820 C CA . LYS A 1 98 ? -25.069 -9.311 26.096 1.00 76.69 98 LYS A CA 1
ATOM 821 C C . LYS A 1 98 ? -24.569 -10.407 27.034 1.00 76.69 98 LYS A C 1
ATOM 823 O O . LYS A 1 98 ? -24.298 -11.509 26.574 1.00 76.69 98 LYS A O 1
ATOM 828 N N . LYS A 1 99 ? -24.514 -10.159 28.347 1.00 77.19 99 LYS A N 1
ATOM 829 C CA . LYS A 1 99 ? -24.074 -11.151 29.347 1.00 77.19 99 LYS A CA 1
ATOM 830 C C . LYS A 1 99 ? -24.885 -12.453 29.315 1.00 77.19 99 LYS A C 1
ATOM 832 O O . LYS A 1 99 ? -24.359 -13.497 29.677 1.00 77.19 99 LYS A O 1
ATOM 837 N N . SER A 1 100 ? -26.147 -12.395 28.886 1.00 67.31 100 SER A N 1
ATOM 838 C CA . SER A 1 100 ? -27.026 -13.569 28.800 1.00 67.31 100 SER A CA 1
ATOM 839 C C . SER A 1 100 ? -26.899 -14.367 27.496 1.00 67.31 100 SER A C 1
ATOM 841 O O . SER A 1 100 ? -27.359 -15.505 27.449 1.00 67.31 100 SER A O 1
ATOM 843 N N . LYS A 1 101 ? -26.291 -13.788 26.449 1.00 66.19 101 LYS A N 1
ATOM 844 C CA . LYS A 1 101 ? -26.229 -14.351 25.094 1.00 66.19 101 LYS A CA 1
ATOM 845 C C . LYS A 1 101 ? -25.004 -13.839 24.334 1.00 66.19 101 LYS A C 1
ATOM 847 O O . LYS A 1 101 ? -25.107 -12.970 23.469 1.00 66.19 101 LYS A O 1
ATOM 852 N N . LEU A 1 102 ? -23.827 -14.356 24.672 1.00 62.88 102 LEU A N 1
ATOM 853 C CA . LEU A 1 102 ? -22.599 -13.912 24.017 1.00 62.88 102 LEU A CA 1
ATOM 854 C C . LEU A 1 102 ? -22.427 -14.492 22.600 1.00 62.88 102 LEU A C 1
ATOM 856 O O . LEU A 1 102 ? -21.722 -13.903 21.802 1.00 62.88 102 LEU A O 1
ATOM 860 N N . SER A 1 103 ? -23.106 -15.578 22.239 1.00 52.53 103 SER A N 1
ATOM 861 C CA . SER A 1 103 ? -23.068 -16.217 20.907 1.00 52.53 103 SER A CA 1
ATOM 862 C C . SER A 1 103 ? -23.768 -15.407 19.825 1.00 52.53 103 SER A C 1
ATOM 864 O O . SER A 1 103 ? -23.475 -15.578 18.647 1.00 52.53 103 SER A O 1
ATOM 866 N N . GLU A 1 104 ? -24.661 -14.494 20.211 1.00 54.91 104 GLU A N 1
ATOM 867 C CA . GLU A 1 104 ? -25.241 -13.494 19.308 1.00 54.91 104 GLU A CA 1
ATOM 868 C C . GLU A 1 104 ? -24.268 -12.315 19.077 1.00 54.91 104 GLU A C 1
ATOM 870 O O . GLU A 1 104 ? -24.534 -11.434 18.257 1.00 54.91 104 GLU A O 1
ATOM 875 N N . PHE A 1 105 ? -23.114 -12.295 19.764 1.00 49.84 105 PHE A N 1
ATOM 876 C CA . PHE A 1 105 ? -22.018 -11.371 19.488 1.00 49.84 105 PHE A CA 1
ATOM 877 C C . PHE A 1 105 ? -21.301 -11.801 18.210 1.00 49.84 105 PHE A C 1
ATOM 879 O O . PHE A 1 105 ? -20.309 -12.527 18.224 1.00 49.84 105 PHE A O 1
ATOM 886 N N . ASN A 1 106 ? -21.793 -11.310 17.081 1.00 47.91 106 ASN A N 1
ATOM 887 C CA . ASN A 1 106 ? -21.037 -11.371 15.850 1.00 47.91 106 ASN A CA 1
ATOM 888 C C . ASN A 1 106 ? -20.034 -10.206 15.840 1.00 47.91 106 ASN A C 1
ATOM 890 O O . ASN A 1 106 ? -20.325 -9.125 15.336 1.00 47.91 106 ASN A O 1
ATOM 894 N N . TYR A 1 107 ? -18.838 -10.392 16.407 1.00 45.38 107 TYR A N 1
ATOM 895 C CA . TYR A 1 107 ? -17.764 -9.393 16.276 1.00 45.38 107 TYR A CA 1
ATOM 896 C C . TYR A 1 107 ? -17.455 -9.080 14.808 1.00 45.38 107 TYR A C 1
ATOM 898 O O . TYR A 1 107 ? -16.960 -8.002 14.494 1.00 45.38 107 TYR A O 1
ATOM 906 N N . GLU A 1 108 ? -17.797 -9.981 13.880 1.00 41.69 108 GLU A N 1
ATOM 907 C CA . GLU A 1 108 ? -17.674 -9.719 12.450 1.00 41.69 108 GLU A CA 1
ATOM 908 C C . GLU A 1 108 ? -18.679 -8.688 11.926 1.00 41.69 108 GLU A C 1
ATOM 910 O O . GLU A 1 108 ? -18.341 -7.958 10.998 1.00 41.69 108 GLU A O 1
ATOM 915 N N . SER A 1 109 ? -19.853 -8.511 12.550 1.00 41.47 109 SER A N 1
ATOM 916 C CA . SER A 1 109 ? -20.727 -7.385 12.188 1.00 41.47 109 SER A CA 1
ATOM 917 C C . SER A 1 109 ? -20.158 -6.036 12.641 1.00 41.47 109 SER A C 1
ATOM 919 O O . SER A 1 109 ? -20.437 -5.029 11.998 1.00 41.47 109 SER A O 1
ATOM 921 N N . ASP A 1 110 ? -19.281 -6.022 13.653 1.00 39.62 110 ASP A N 1
ATOM 922 C CA . ASP A 1 110 ? -18.483 -4.846 14.039 1.00 39.62 110 ASP A CA 1
ATOM 923 C C . ASP A 1 110 ? -17.119 -4.772 13.316 1.00 39.62 110 ASP A C 1
ATOM 925 O O . ASP A 1 110 ? -16.514 -3.703 13.268 1.00 39.62 110 ASP A O 1
ATOM 929 N N . LYS A 1 111 ? -16.652 -5.835 12.633 1.00 40.00 111 LYS A N 1
ATOM 930 C CA . LYS A 1 111 ? -15.584 -5.718 11.611 1.00 40.00 111 LYS A CA 1
ATOM 931 C C . LYS A 1 111 ? -16.045 -4.907 10.397 1.00 40.00 111 LYS A C 1
ATOM 933 O O . LYS A 1 111 ? -15.199 -4.350 9.700 1.00 40.00 111 LYS A O 1
ATOM 938 N N . ASN A 1 112 ? -17.354 -4.770 10.167 1.00 40.03 112 ASN A N 1
ATOM 939 C CA . ASN A 1 112 ? -17.878 -3.813 9.188 1.00 40.03 112 ASN A CA 1
ATOM 940 C C . ASN A 1 112 ? -17.756 -2.350 9.660 1.00 40.03 112 ASN A C 1
ATOM 942 O O . ASN A 1 112 ? -17.907 -1.439 8.849 1.00 40.03 112 ASN A O 1
ATOM 946 N N . GLN A 1 113 ? -17.362 -2.110 10.918 1.00 39.91 113 GLN A N 1
ATOM 947 C CA . GLN A 1 113 ? -16.718 -0.866 11.350 1.00 39.91 113 GLN A CA 1
ATOM 948 C C . GLN A 1 113 ? -15.186 -0.991 11.262 1.00 39.91 113 GLN A C 1
ATOM 950 O O . GLN A 1 113 ? -14.446 -0.634 12.177 1.00 39.91 113 GLN A O 1
ATOM 955 N N . SER A 1 114 ? -14.677 -1.522 10.147 1.00 39.03 114 SER A N 1
ATOM 956 C CA . SER A 1 114 ? -13.259 -1.439 9.803 1.00 39.03 114 SER A CA 1
ATOM 957 C C . SER A 1 114 ? -12.899 0.034 9.628 1.00 39.03 114 SER A C 1
ATOM 959 O O . SER A 1 114 ? -13.331 0.703 8.687 1.00 39.03 114 SER A O 1
ATOM 961 N N . PHE A 1 115 ? -12.123 0.557 10.571 1.00 46.81 115 PHE A N 1
ATOM 962 C CA . PHE A 1 115 ? -11.555 1.888 10.450 1.00 46.81 115 PHE A CA 1
ATOM 963 C C . PHE A 1 115 ? -10.419 1.859 9.445 1.00 46.81 115 PHE A C 1
ATOM 965 O O . PHE A 1 115 ? -9.634 0.916 9.369 1.00 46.81 115 PHE A O 1
ATOM 972 N N . SER A 1 116 ? -10.321 2.936 8.683 1.00 50.34 116 SER A N 1
ATOM 973 C CA . SER A 1 116 ? -9.267 3.146 7.712 1.00 50.34 116 SER A CA 1
ATOM 974 C C . SER A 1 116 ? -7.893 3.211 8.378 1.00 50.34 116 SER A C 1
ATOM 976 O O . SER A 1 116 ? -7.467 4.268 8.848 1.00 50.34 116 SER A O 1
ATOM 978 N N . GLY A 1 117 ? -7.182 2.086 8.424 1.00 54.53 117 GLY A N 1
ATOM 979 C CA . GLY A 1 117 ? -5.754 2.088 8.706 1.00 54.53 117 GLY A CA 1
ATOM 980 C C . GLY A 1 117 ? -5.018 2.865 7.612 1.00 54.53 117 GLY A C 1
ATOM 981 O O . GLY A 1 117 ? -5.296 2.691 6.422 1.00 54.53 117 GLY A O 1
ATOM 982 N N . PHE A 1 118 ? -4.090 3.739 8.001 1.00 60.00 118 PHE A N 1
ATOM 983 C CA . PHE A 1 118 ? -3.146 4.347 7.064 1.00 60.00 118 PHE A CA 1
ATOM 984 C C . PHE A 1 118 ? -1.861 3.535 7.084 1.00 60.00 118 PHE A C 1
ATOM 986 O O . PHE A 1 118 ? -1.235 3.381 8.138 1.00 60.00 118 PHE A O 1
ATOM 993 N N . ARG A 1 119 ? -1.442 3.056 5.914 1.00 67.00 119 ARG A N 1
ATOM 994 C CA . ARG A 1 119 ? -0.108 2.492 5.741 1.00 67.00 119 ARG A CA 1
ATOM 995 C C . ARG A 1 119 ? 0.807 3.577 5.213 1.00 67.00 119 ARG A C 1
ATOM 997 O O . ARG A 1 119 ? 0.622 4.033 4.089 1.00 67.00 119 ARG A O 1
ATOM 1004 N N . ILE A 1 120 ? 1.796 3.970 6.010 1.00 67.69 120 ILE A N 1
ATOM 1005 C CA . ILE A 1 120 ? 2.744 5.014 5.627 1.00 67.69 120 ILE A CA 1
ATOM 1006 C C . ILE A 1 120 ? 4.038 4.388 5.154 1.00 67.69 120 ILE A C 1
ATOM 1008 O O . ILE A 1 120 ? 4.672 3.613 5.875 1.00 67.69 120 ILE A O 1
ATOM 1012 N N . ARG A 1 121 ? 4.460 4.800 3.961 1.00 68.12 121 ARG A N 1
ATOM 1013 C CA . ARG A 1 121 ? 5.757 4.434 3.427 1.00 68.12 121 ARG A CA 1
ATOM 1014 C C . ARG A 1 121 ? 6.804 5.465 3.795 1.00 68.12 121 ARG A C 1
ATOM 1016 O O . ARG A 1 121 ? 6.689 6.652 3.484 1.00 68.12 121 ARG A O 1
ATOM 1023 N N . CYS A 1 122 ? 7.848 4.972 4.442 1.00 66.88 122 CYS A N 1
ATOM 1024 C CA . CYS A 1 122 ? 8.992 5.758 4.864 1.00 66.88 122 CYS A CA 1
ATOM 1025 C C . CYS A 1 122 ? 10.195 5.361 4.028 1.00 66.88 122 CYS A C 1
ATOM 1027 O O . CYS A 1 122 ? 10.466 4.179 3.834 1.00 66.88 122 CYS A O 1
ATOM 1029 N N . MET A 1 123 ? 10.949 6.353 3.577 1.00 56.00 123 MET A N 1
ATOM 1030 C CA . MET A 1 123 ? 12.178 6.149 2.811 1.00 56.00 123 MET A CA 1
ATOM 1031 C C . MET A 1 123 ? 13.396 5.885 3.706 1.00 56.00 123 MET A C 1
ATOM 1033 O O . MET A 1 123 ? 14.503 5.726 3.208 1.00 56.00 123 MET A O 1
ATOM 1037 N N . GLY A 1 124 ? 13.197 5.843 5.025 1.00 60.44 124 GLY A N 1
ATOM 1038 C CA . GLY A 1 124 ? 14.217 5.560 6.027 1.00 60.44 124 GLY A CA 1
ATOM 1039 C C . GLY A 1 124 ? 13.625 5.553 7.435 1.00 60.44 124 GLY A C 1
ATOM 1040 O O . GLY A 1 124 ? 12.413 5.712 7.612 1.00 60.44 124 GLY A O 1
ATOM 1041 N N . GLU A 1 125 ? 14.481 5.396 8.445 1.00 67.19 125 GLU A N 1
ATOM 1042 C CA . GLU A 1 125 ? 14.042 5.426 9.838 1.00 67.19 125 GLU A CA 1
ATOM 1043 C C . GLU A 1 125 ? 13.422 6.786 10.199 1.00 67.19 125 GLU A C 1
ATOM 1045 O O . GLU A 1 125 ? 14.025 7.862 10.068 1.00 67.19 125 GLU A O 1
ATOM 1050 N N . MET A 1 126 ? 12.174 6.729 10.664 1.00 73.31 126 MET A N 1
ATOM 1051 C CA . MET A 1 126 ? 11.487 7.884 11.223 1.00 73.31 126 MET A CA 1
ATOM 1052 C C . MET A 1 126 ? 11.811 8.012 12.703 1.00 73.31 126 MET A C 1
ATOM 1054 O O . MET A 1 126 ? 11.521 7.113 13.501 1.00 73.31 126 MET A O 1
ATOM 1058 N N . THR A 1 127 ? 12.332 9.178 13.073 1.00 78.69 127 THR A N 1
ATOM 1059 C CA . THR A 1 127 ? 12.470 9.566 14.475 1.00 78.69 127 THR A CA 1
ATOM 1060 C C . THR A 1 127 ? 11.089 9.707 15.117 1.00 78.69 127 THR A C 1
ATOM 1062 O O . THR A 1 127 ? 10.065 9.819 14.437 1.00 78.69 127 THR A O 1
ATOM 1065 N N . LEU A 1 128 ? 11.027 9.733 16.449 1.00 73.88 128 LEU A N 1
ATOM 1066 C CA . LEU A 1 128 ? 9.765 9.988 17.147 1.00 73.88 128 LEU A CA 1
ATOM 1067 C C . LEU A 1 128 ? 9.149 11.341 16.746 1.00 73.88 128 LEU A C 1
ATOM 1069 O O . LEU A 1 128 ? 7.927 11.456 16.657 1.00 73.88 128 LEU A O 1
ATOM 1073 N N . GLU A 1 129 ? 9.987 12.338 16.464 1.00 78.12 129 GLU A N 1
ATOM 1074 C CA . GLU A 1 129 ? 9.551 13.669 16.045 1.00 78.12 129 GLU A CA 1
ATOM 1075 C C . GLU A 1 129 ? 8.947 13.657 14.636 1.00 78.12 129 GLU A C 1
ATOM 1077 O O . GLU A 1 129 ? 7.862 14.200 14.422 1.00 78.12 129 GLU A O 1
ATOM 1082 N N . ASP A 1 130 ? 9.565 12.925 13.703 1.00 77.44 130 ASP A N 1
ATOM 1083 C CA . ASP A 1 130 ? 9.026 12.710 12.355 1.00 77.44 130 ASP A CA 1
ATOM 1084 C C . ASP A 1 130 ? 7.602 12.128 12.415 1.00 77.44 130 ASP A C 1
ATOM 1086 O O . ASP A 1 130 ? 6.700 12.569 11.695 1.00 77.44 130 ASP A O 1
ATOM 1090 N N . LYS A 1 131 ? 7.394 11.150 13.311 1.00 76.56 131 LYS A N 1
ATOM 1091 C CA . LYS A 1 131 ? 6.109 10.461 13.510 1.00 76.56 131 LYS A CA 1
ATOM 1092 C C . LYS A 1 131 ? 5.054 11.390 14.109 1.00 76.56 131 LYS A C 1
ATOM 1094 O O . LYS A 1 131 ? 3.906 11.388 13.662 1.00 76.56 131 LYS A O 1
ATOM 1099 N N . LYS A 1 132 ? 5.431 12.201 15.104 1.00 77.00 132 LYS A N 1
ATOM 1100 C CA . LYS A 1 132 ? 4.545 13.205 15.718 1.00 77.00 132 LYS A CA 1
ATOM 1101 C C . LYS A 1 132 ? 4.129 14.270 14.706 1.00 77.00 132 LYS A C 1
ATOM 1103 O O . LYS A 1 132 ? 2.937 14.545 14.577 1.00 77.00 132 LYS A O 1
ATOM 1108 N N . SER A 1 133 ? 5.087 14.806 13.952 1.00 82.19 133 SER A N 1
ATOM 1109 C CA . SER A 1 133 ? 4.839 15.811 12.915 1.00 82.19 133 SER A CA 1
ATOM 1110 C C . SER A 1 133 ? 3.865 15.301 11.851 1.00 82.19 133 SER A C 1
ATOM 1112 O O . SER A 1 133 ? 2.900 15.991 11.508 1.00 82.19 133 SER A O 1
ATOM 1114 N N . PHE A 1 134 ? 4.043 14.062 11.380 1.00 79.62 134 PHE A N 1
ATOM 1115 C CA . PHE A 1 134 ? 3.103 13.474 10.429 1.00 79.62 134 PHE A CA 1
ATOM 1116 C C . PHE A 1 134 ? 1.715 13.245 11.041 1.00 79.62 134 PHE A C 1
ATOM 1118 O O . PHE A 1 134 ? 0.709 13.583 10.416 1.00 79.62 134 PHE A O 1
ATOM 1125 N N . LYS A 1 135 ? 1.634 12.746 12.283 1.00 77.75 135 LYS A N 1
ATOM 1126 C CA . LYS A 1 135 ? 0.352 12.544 12.982 1.00 77.75 135 LYS A CA 1
ATOM 1127 C C . LYS A 1 135 ? -0.456 13.844 13.101 1.00 77.75 135 LYS A C 1
ATOM 1129 O O . LYS A 1 135 ? -1.677 13.803 13.015 1.00 77.75 135 LYS A O 1
ATOM 1134 N N . ILE A 1 136 ? 0.210 14.992 13.243 1.00 78.06 136 ILE A N 1
ATOM 1135 C CA . ILE A 1 136 ? -0.428 16.320 13.262 1.00 78.06 136 ILE A CA 1
ATOM 1136 C C . ILE A 1 136 ? -0.916 16.745 11.863 1.00 78.06 136 ILE A C 1
ATOM 1138 O O . ILE A 1 136 ? -1.935 17.427 11.741 1.00 78.06 136 ILE A O 1
ATOM 1142 N N . GLN A 1 137 ? -0.207 16.364 10.798 1.00 80.12 137 GLN A N 1
ATOM 1143 C CA . GLN A 1 137 ? -0.579 16.698 9.416 1.00 80.12 137 GLN A CA 1
ATOM 1144 C C . GLN A 1 137 ? -1.715 15.834 8.876 1.00 80.12 137 GLN A C 1
ATOM 1146 O O . GLN A 1 137 ? -2.538 16.331 8.109 1.00 80.12 137 GLN A O 1
ATOM 1151 N N . LEU A 1 138 ? -1.784 14.569 9.288 1.00 78.88 138 LEU A N 1
ATOM 1152 C CA . LEU A 1 138 ? -2.726 13.595 8.749 1.00 78.88 138 LEU A CA 1
ATOM 1153 C C . LEU A 1 138 ? -4.194 14.073 8.780 1.00 78.88 138 LEU A C 1
ATOM 1155 O O . LEU A 1 138 ? -4.825 14.028 7.725 1.00 78.88 138 LEU A O 1
ATOM 1159 N N . PRO A 1 139 ? -4.737 14.639 9.880 1.00 77.81 139 PRO A N 1
ATOM 1160 C CA . PRO A 1 139 ? -6.097 15.186 9.880 1.00 77.81 139 PRO A CA 1
ATOM 1161 C C . PRO A 1 139 ? -6.317 16.292 8.839 1.00 77.81 139 PRO A C 1
ATOM 1163 O O . PRO A 1 139 ? -7.383 16.369 8.234 1.00 77.81 139 PRO A O 1
ATOM 1166 N N . LYS A 1 140 ? -5.304 17.135 8.589 1.00 83.19 140 LYS A N 1
ATOM 1167 C CA . LYS A 1 140 ? -5.384 18.203 7.579 1.00 83.19 140 LYS A CA 1
ATOM 1168 C C . LYS A 1 140 ? -5.455 17.618 6.172 1.00 83.19 140 LYS A C 1
ATOM 1170 O O . LYS A 1 140 ? -6.257 18.082 5.370 1.00 83.19 140 LYS A O 1
ATOM 1175 N N . ILE A 1 141 ? -4.647 16.595 5.889 1.00 80.56 141 ILE A N 1
ATOM 1176 C CA . ILE A 1 141 ? -4.643 15.896 4.596 1.00 80.56 141 ILE A CA 1
ATOM 1177 C C . ILE A 1 141 ? -5.990 15.210 4.374 1.00 80.56 141 ILE A C 1
ATOM 1179 O O . ILE A 1 141 ? -6.607 15.394 3.331 1.00 80.56 141 ILE A O 1
ATOM 1183 N N . VAL A 1 142 ? -6.493 14.498 5.385 1.00 77.69 142 VAL A N 1
ATOM 1184 C CA . VAL A 1 142 ? -7.808 13.845 5.337 1.00 77.69 142 VAL A CA 1
ATOM 1185 C C . VAL A 1 142 ? -8.919 14.860 5.070 1.00 77.69 142 VAL A C 1
ATOM 1187 O O . VAL A 1 142 ? -9.768 14.616 4.220 1.00 77.69 142 VAL A O 1
ATOM 1190 N N . ASN A 1 143 ? -8.902 16.020 5.728 1.00 77.56 143 ASN A N 1
ATOM 1191 C CA . ASN A 1 143 ? -9.894 17.066 5.473 1.00 77.56 143 ASN A CA 1
ATOM 1192 C C . ASN A 1 143 ? -9.784 17.658 4.062 1.00 77.56 143 ASN A C 1
ATOM 1194 O O . ASN A 1 143 ? -10.807 17.925 3.440 1.00 77.56 143 ASN A O 1
ATOM 1198 N N . LYS A 1 144 ? -8.572 17.831 3.520 1.00 83.81 144 LYS A N 1
ATOM 1199 C CA . LYS A 1 144 ? -8.401 18.265 2.124 1.00 83.81 144 LYS A CA 1
ATOM 1200 C C . LYS A 1 144 ? -8.942 17.237 1.134 1.00 83.81 144 LYS A C 1
ATOM 1202 O O . LYS A 1 144 ? -9.646 17.620 0.208 1.00 83.81 144 LYS A O 1
ATOM 1207 N N . ILE A 1 145 ? -8.650 15.955 1.354 1.00 77.62 145 ILE A N 1
ATOM 1208 C CA . ILE A 1 145 ? -9.186 14.847 0.555 1.00 77.62 145 ILE A CA 1
ATOM 1209 C C . ILE A 1 145 ? -10.718 14.873 0.587 1.00 77.62 145 ILE A C 1
ATOM 1211 O O . ILE A 1 145 ? -11.350 14.825 -0.463 1.00 77.62 145 ILE A O 1
ATOM 1215 N N . LYS A 1 146 ? -11.314 15.033 1.777 1.00 74.25 146 LYS A N 1
ATOM 1216 C CA . LYS A 1 146 ? -12.769 15.171 1.945 1.00 74.25 146 LYS A CA 1
ATOM 1217 C C . LYS A 1 146 ? -13.336 16.334 1.143 1.00 74.25 146 LYS A C 1
ATOM 1219 O O . LYS A 1 146 ? -14.267 16.132 0.379 1.00 74.25 146 LYS A O 1
ATOM 1224 N N . ASN A 1 147 ? -12.756 17.524 1.272 1.00 77.94 147 ASN A N 1
ATOM 1225 C CA . ASN A 1 147 ? -13.236 18.706 0.556 1.00 77.94 147 ASN A CA 1
ATOM 1226 C C . ASN A 1 147 ? -13.096 18.572 -0.964 1.00 77.94 147 ASN A C 1
ATOM 1228 O O . ASN A 1 147 ? -13.902 19.132 -1.696 1.00 77.94 147 ASN A O 1
ATOM 1232 N N . TYR A 1 148 ? -12.078 17.848 -1.433 1.00 74.88 148 TYR A N 1
ATOM 1233 C CA . TYR A 1 148 ? -11.883 17.588 -2.854 1.00 74.88 148 TYR A CA 1
ATOM 1234 C C . TYR A 1 148 ? -12.944 16.622 -3.401 1.00 74.88 148 TYR A C 1
ATOM 1236 O O . TYR A 1 148 ? -13.522 16.871 -4.455 1.00 74.88 148 TYR A O 1
ATOM 1244 N N . ILE A 1 149 ? -13.226 15.542 -2.666 1.00 67.50 149 ILE A N 1
ATOM 1245 C CA . ILE A 1 149 ? -14.154 14.484 -3.092 1.00 67.50 149 ILE A CA 1
ATOM 1246 C C . ILE A 1 149 ? -15.625 14.902 -2.939 1.00 67.50 149 ILE A C 1
ATOM 1248 O O . ILE A 1 149 ? -16.455 14.501 -3.743 1.00 67.50 149 ILE A O 1
ATOM 1252 N N . ASN A 1 150 ? -15.958 15.746 -1.959 1.00 59.31 150 ASN A N 1
ATOM 1253 C CA . ASN A 1 150 ? -17.332 16.181 -1.668 1.00 59.31 150 ASN A CA 1
ATOM 1254 C C . ASN A 1 150 ? -17.869 17.262 -2.633 1.00 59.31 150 ASN A C 1
ATOM 1256 O O . ASN A 1 150 ? -18.746 18.039 -2.265 1.00 59.31 150 ASN A O 1
ATOM 1260 N N . THR A 1 151 ? -17.305 17.374 -3.838 1.00 54.06 151 THR A N 1
ATOM 1261 C CA . THR A 1 151 ? -17.854 18.227 -4.897 1.00 54.06 151 THR A CA 1
ATOM 1262 C C . THR A 1 151 ? -18.779 17.367 -5.761 1.00 54.06 151 THR A C 1
ATOM 1264 O O . THR A 1 151 ? -18.316 16.482 -6.479 1.00 54.06 151 THR A O 1
ATOM 1267 N N . ASP A 1 152 ? -20.093 17.605 -5.656 1.00 42.75 152 ASP A N 1
ATOM 1268 C CA . ASP A 1 152 ? -21.202 16.763 -6.157 1.00 42.75 152 ASP A CA 1
ATOM 1269 C C . ASP A 1 152 ? -21.077 16.258 -7.614 1.00 42.75 152 ASP A C 1
ATOM 1271 O O . ASP A 1 152 ? -21.657 15.237 -7.962 1.00 42.75 152 ASP A O 1
ATOM 1275 N N . SER A 1 153 ? -20.257 16.889 -8.461 1.00 48.12 153 SER A N 1
ATOM 1276 C CA . SER A 1 153 ? -20.007 16.452 -9.849 1.00 48.12 153 SER A CA 1
ATOM 1277 C C . SER A 1 153 ? -19.328 15.081 -9.999 1.00 48.12 153 SER A C 1
ATOM 1279 O O . SER A 1 153 ? -19.280 14.516 -11.092 1.00 48.12 153 SER A O 1
ATOM 1281 N N . TRP A 1 154 ? -18.738 14.548 -8.927 1.00 45.16 154 TRP A N 1
ATOM 1282 C CA . TRP A 1 154 ? -17.860 13.385 -9.036 1.00 45.16 154 TRP A CA 1
ATOM 1283 C C . TRP A 1 154 ? -18.566 12.037 -8.815 1.00 45.16 154 TRP A C 1
ATOM 1285 O O . TRP A 1 154 ? -18.175 11.049 -9.434 1.00 45.16 154 TRP A O 1
ATOM 1295 N N . LEU A 1 155 ? -19.642 11.991 -8.018 1.00 37.25 155 LEU A N 1
ATOM 1296 C CA . LEU A 1 155 ? -20.481 10.788 -7.869 1.00 37.25 155 LEU A CA 1
ATOM 1297 C C . LEU A 1 155 ? -21.193 10.432 -9.186 1.00 37.25 155 LEU A C 1
ATOM 1299 O O . LEU A 1 155 ? -21.205 9.265 -9.575 1.00 37.25 155 LEU A O 1
ATOM 1303 N N . GLU A 1 156 ? -21.659 11.439 -9.930 1.00 40.28 156 GLU A N 1
ATOM 1304 C CA . GLU A 1 156 ? -22.261 11.266 -11.263 1.00 40.28 156 GLU A CA 1
ATOM 1305 C C . GLU A 1 156 ? -21.262 10.711 -12.293 1.00 40.28 156 GLU A C 1
ATOM 1307 O O . GLU A 1 156 ? -21.637 10.016 -13.233 1.00 40.28 156 GLU A O 1
ATOM 1312 N N . SER A 1 157 ? -19.963 10.956 -12.093 1.00 41.34 157 SER A N 1
ATOM 1313 C CA . SER A 1 157 ? -18.910 10.411 -12.954 1.00 41.34 157 SER A CA 1
ATOM 1314 C C . SER A 1 157 ? -18.602 8.939 -12.663 1.00 41.34 157 SER A C 1
ATOM 1316 O O . SER A 1 157 ? -17.927 8.320 -13.476 1.00 41.34 157 SER A O 1
ATOM 1318 N N . PHE A 1 158 ? -19.059 8.380 -11.532 1.00 37.09 158 PHE A N 1
ATOM 1319 C CA . PHE A 1 158 ? -18.716 7.031 -11.055 1.00 37.09 158 PHE A CA 1
ATOM 1320 C C . PHE A 1 158 ? -19.832 5.997 -11.241 1.00 37.09 158 PHE A C 1
ATOM 1322 O O . PHE A 1 158 ? -19.515 4.830 -11.462 1.00 37.09 158 PHE A O 1
ATOM 1329 N N . GLU A 1 159 ? -21.107 6.405 -11.254 1.00 39.03 159 GLU A N 1
ATOM 1330 C CA . GLU A 1 159 ? -22.210 5.546 -11.738 1.00 39.03 159 GLU A CA 1
ATOM 1331 C C . GLU A 1 159 ? -21.992 5.100 -13.202 1.00 39.03 159 GLU A C 1
ATOM 1333 O O . GLU A 1 159 ? -22.562 4.114 -13.654 1.00 39.03 159 GLU A O 1
ATOM 1338 N N . LEU A 1 160 ? -21.083 5.769 -13.921 1.00 38.41 160 LEU A N 1
ATOM 1339 C CA . LEU A 1 160 ? -20.637 5.440 -15.277 1.00 38.41 160 LEU A CA 1
ATOM 1340 C C . LEU A 1 160 ? -19.416 4.497 -15.359 1.00 38.41 160 LEU A C 1
ATOM 1342 O O . LEU A 1 160 ? -18.996 4.167 -16.466 1.00 38.41 160 LEU A O 1
ATOM 1346 N N . TRP A 1 161 ? -18.830 4.056 -14.237 1.00 43.03 161 TRP A N 1
ATOM 1347 C CA . TRP A 1 161 ? -17.683 3.122 -14.226 1.00 43.03 161 TRP A CA 1
ATOM 1348 C C . TRP A 1 161 ? -18.091 1.691 -13.874 1.00 43.03 161 TRP A C 1
ATOM 1350 O O . TRP A 1 161 ? -17.301 0.911 -13.339 1.00 43.03 161 TRP A O 1
ATOM 1360 N N . GLU A 1 162 ? -19.297 1.307 -14.285 1.00 45.91 162 GLU A N 1
ATOM 1361 C CA . GLU A 1 162 ? -19.534 -0.040 -14.786 1.00 45.91 162 GLU A CA 1
ATOM 1362 C C . GLU A 1 162 ? -18.620 -0.276 -15.994 1.00 45.91 162 GLU A C 1
ATOM 1364 O O . GLU A 1 162 ? -18.964 -0.102 -17.160 1.00 45.91 162 GLU A O 1
ATOM 1369 N N . THR A 1 163 ? -17.365 -0.588 -15.717 1.00 46.44 163 THR A N 1
ATOM 1370 C CA . THR A 1 163 ? -16.400 -0.899 -16.761 1.00 46.44 163 THR A CA 1
ATOM 1371 C C . THR A 1 163 ? -16.710 -2.288 -17.286 1.00 46.44 163 THR A C 1
ATOM 1373 O O . THR A 1 163 ? -16.420 -3.290 -16.628 1.00 46.44 163 THR A O 1
ATOM 1376 N N . LEU A 1 164 ? -17.317 -2.291 -18.464 1.00 47.50 164 LEU A N 1
ATOM 1377 C CA . LEU A 1 164 ? -17.567 -3.462 -19.279 1.00 47.50 164 LEU A CA 1
ATOM 1378 C C . LEU A 1 164 ? -16.237 -4.168 -19.575 1.00 47.50 164 LEU A C 1
ATOM 1380 O O . LEU A 1 164 ? -15.267 -3.513 -19.964 1.00 47.50 164 LEU A O 1
ATOM 1384 N N . ASP A 1 165 ? -16.176 -5.481 -19.360 1.00 55.31 165 ASP A N 1
ATOM 1385 C CA . ASP A 1 165 ? -15.141 -6.302 -19.989 1.00 55.31 165 ASP A CA 1
ATOM 1386 C C . ASP A 1 165 ? -15.369 -6.380 -21.511 1.00 55.31 165 ASP A C 1
ATOM 1388 O O . ASP A 1 165 ? -16.359 -5.864 -22.039 1.00 55.31 165 ASP A O 1
ATOM 1392 N N . ASP A 1 166 ? -14.477 -7.069 -22.226 1.00 47.97 166 ASP A N 1
ATOM 1393 C CA . ASP A 1 166 ? -14.602 -7.297 -23.675 1.00 47.97 166 ASP A CA 1
ATOM 1394 C C . ASP A 1 166 ? -15.942 -7.963 -24.078 1.00 47.97 166 ASP A C 1
ATOM 1396 O O . ASP A 1 166 ? -16.315 -7.943 -25.252 1.00 47.97 166 ASP A O 1
ATOM 1400 N N . ASN A 1 167 ? -16.680 -8.536 -23.116 1.00 57.88 167 ASN A N 1
ATOM 1401 C CA . ASN A 1 167 ? -17.974 -9.190 -23.305 1.00 57.88 167 ASN A CA 1
ATOM 1402 C C . ASN A 1 167 ? -19.172 -8.335 -22.848 1.00 57.88 167 ASN A C 1
ATOM 1404 O O . ASN A 1 167 ? -20.304 -8.813 -22.916 1.00 57.88 167 ASN A O 1
ATOM 1408 N N . GLY A 1 168 ? -18.965 -7.102 -22.376 1.00 59.84 168 GLY A N 1
ATOM 1409 C CA . GLY A 1 168 ? -20.054 -6.264 -21.867 1.00 59.84 168 GLY A CA 1
ATOM 1410 C C . GLY A 1 168 ? -20.466 -6.561 -20.420 1.00 59.84 168 GLY A C 1
ATOM 1411 O O . GLY A 1 168 ? -21.549 -6.153 -20.008 1.00 59.84 168 GLY A O 1
ATOM 1412 N N . SER A 1 169 ? -19.654 -7.283 -19.645 1.00 65.00 169 SER A N 1
ATOM 1413 C CA . SER A 1 169 ? -19.954 -7.605 -18.244 1.00 65.00 169 SER A CA 1
ATOM 1414 C C . SER A 1 169 ? -19.449 -6.513 -17.311 1.00 65.00 169 SER A C 1
ATOM 1416 O O . SER A 1 169 ? -18.302 -6.078 -17.407 1.00 65.00 169 SER A O 1
ATOM 1418 N N . VAL A 1 170 ? -20.299 -6.097 -16.378 1.00 60.00 170 VAL A N 1
ATOM 1419 C CA . VAL A 1 170 ? -19.994 -5.079 -15.372 1.00 60.00 170 VAL A CA 1
ATOM 1420 C C . VAL A 1 170 ? -19.215 -5.701 -14.217 1.00 60.00 170 VAL A C 1
ATOM 1422 O O . VAL A 1 170 ? -19.671 -6.678 -13.632 1.00 60.00 170 VAL A O 1
ATOM 1425 N N . TYR A 1 171 ? -18.074 -5.108 -13.856 1.00 58.00 171 TYR A N 1
ATOM 1426 C CA . TYR A 1 171 ? -17.309 -5.496 -12.666 1.00 58.00 171 TYR A CA 1
ATOM 1427 C C . TYR A 1 171 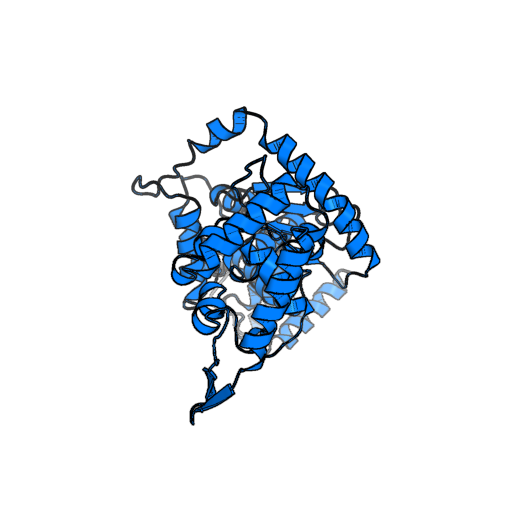? -17.156 -4.327 -11.698 1.00 58.00 171 TYR A C 1
ATOM 1429 O O . TYR A 1 171 ? -16.726 -3.237 -12.082 1.00 58.00 171 TYR A O 1
ATOM 1437 N N . THR A 1 172 ? -17.411 -4.590 -10.422 1.00 63.38 172 THR A N 1
ATOM 1438 C CA . THR A 1 172 ? -17.132 -3.686 -9.305 1.00 63.38 172 THR A CA 1
ATOM 1439 C C . THR A 1 172 ? -15.639 -3.657 -8.963 1.00 63.38 172 THR A C 1
ATOM 1441 O O . THR A 1 172 ? -14.882 -4.586 -9.254 1.00 63.38 172 THR A O 1
ATOM 1444 N N . PHE A 1 173 ? -15.198 -2.612 -8.253 1.00 58.53 173 PHE A N 1
ATOM 1445 C CA . PHE A 1 173 ? -13.852 -2.548 -7.668 1.00 58.53 173 PHE A CA 1
ATOM 1446 C C . PHE A 1 173 ? -13.463 -3.826 -6.908 1.00 58.53 173 PHE A C 1
ATOM 1448 O O . PHE A 1 173 ? -12.342 -4.321 -7.034 1.00 58.53 173 PHE A O 1
ATOM 1455 N N . PHE A 1 174 ? -14.385 -4.332 -6.088 1.00 58.91 174 PHE A N 1
ATOM 1456 C CA . PHE A 1 174 ? -14.130 -5.450 -5.188 1.00 58.91 174 PHE A CA 1
ATOM 1457 C C . PHE A 1 174 ? -13.844 -6.733 -5.959 1.00 58.91 174 PHE A C 1
ATOM 1459 O O . PHE A 1 174 ? -12.848 -7.389 -5.666 1.00 58.91 174 PHE A O 1
ATOM 1466 N N . GLU A 1 175 ? -14.631 -7.016 -6.996 1.00 64.81 175 GLU A N 1
ATOM 1467 C CA . GLU A 1 175 ? -14.427 -8.172 -7.874 1.00 64.81 175 GLU A CA 1
ATOM 1468 C C . GLU A 1 175 ? -13.075 -8.084 -8.591 1.00 64.81 175 GLU A C 1
ATOM 1470 O O . GLU A 1 175 ? -12.296 -9.032 -8.573 1.00 64.81 175 GLU A O 1
ATOM 1475 N N . ARG A 1 176 ? -12.716 -6.905 -9.117 1.00 64.88 176 ARG A N 1
ATOM 1476 C CA . ARG A 1 176 ? -11.413 -6.683 -9.775 1.00 64.88 176 ARG A CA 1
ATOM 1477 C C . ARG A 1 176 ? -10.229 -6.863 -8.837 1.00 64.88 176 ARG A C 1
ATOM 1479 O O . ARG A 1 176 ? -9.192 -7.407 -9.219 1.00 64.88 176 ARG A O 1
ATOM 1486 N N . ARG A 1 177 ? -10.362 -6.352 -7.614 1.00 62.81 177 ARG A N 1
ATOM 1487 C CA . ARG A 1 177 ? -9.340 -6.458 -6.575 1.00 62.81 177 ARG A CA 1
ATOM 1488 C C . ARG A 1 177 ? -9.166 -7.905 -6.136 1.00 62.81 177 ARG A C 1
ATOM 1490 O O . ARG A 1 177 ? -8.031 -8.333 -5.952 1.00 62.81 177 ARG A O 1
ATOM 1497 N N . ASP A 1 178 ? -10.256 -8.628 -5.919 1.00 65.19 178 ASP A N 1
ATOM 1498 C CA . ASP A 1 178 ? -10.199 -9.999 -5.422 1.00 65.19 178 ASP A CA 1
ATOM 1499 C C . ASP A 1 178 ? -9.654 -10.950 -6.504 1.00 65.19 178 ASP A C 1
ATOM 1501 O O . ASP A 1 178 ? -8.755 -11.734 -6.197 1.00 65.19 178 ASP A O 1
ATOM 1505 N N . ASP A 1 179 ? -10.002 -10.733 -7.778 1.00 66.62 179 ASP A N 1
ATOM 1506 C CA . ASP A 1 179 ? -9.334 -11.348 -8.937 1.00 66.62 179 ASP A CA 1
ATOM 1507 C C . ASP A 1 179 ? -7.812 -11.105 -8.915 1.00 66.62 179 ASP A C 1
ATOM 1509 O O . ASP A 1 179 ? -7.005 -12.035 -8.986 1.00 66.62 179 ASP A O 1
ATOM 1513 N N . LEU A 1 180 ? -7.393 -9.841 -8.775 1.00 63.31 180 LEU A N 1
ATOM 1514 C CA . LEU A 1 180 ? -5.978 -9.462 -8.688 1.00 63.31 180 LEU A CA 1
ATOM 1515 C C . LEU A 1 180 ? -5.271 -10.136 -7.504 1.00 63.31 180 LEU A C 1
ATOM 1517 O O . LEU A 1 180 ? -4.126 -10.578 -7.635 1.00 63.31 180 LEU A O 1
ATOM 1521 N N . LYS A 1 181 ? -5.935 -10.231 -6.348 1.00 65.44 181 LYS A N 1
ATOM 1522 C CA . LYS A 1 181 ? -5.396 -10.894 -5.155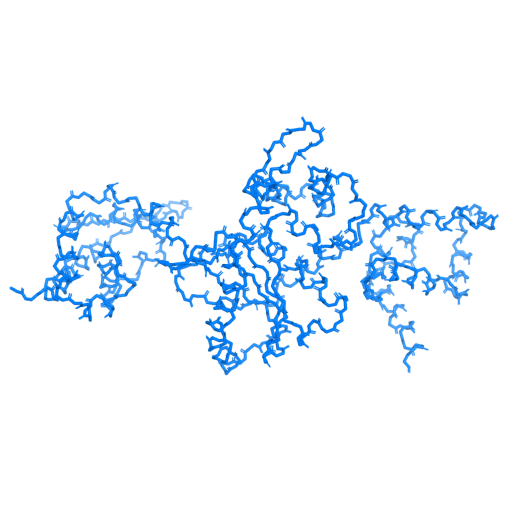 1.00 65.44 181 LYS A CA 1
ATOM 1523 C C . LYS A 1 181 ? -5.193 -12.382 -5.376 1.00 65.44 181 LYS A C 1
ATOM 1525 O O . LYS A 1 181 ? -4.137 -12.888 -5.000 1.00 65.44 181 LYS A O 1
ATOM 1530 N N . GLU A 1 182 ? -6.166 -13.084 -5.951 1.00 69.94 182 GLU A N 1
ATOM 1531 C CA . GLU A 1 182 ? -6.034 -14.512 -6.255 1.00 69.94 182 GLU A CA 1
ATOM 1532 C C . GLU A 1 182 ? -4.880 -14.761 -7.225 1.00 69.94 182 GLU A C 1
ATOM 1534 O O . GLU A 1 182 ? -4.028 -15.624 -6.988 1.00 69.94 182 GLU A O 1
ATOM 1539 N N . MET A 1 183 ? -4.778 -13.929 -8.261 1.00 64.94 183 MET A N 1
ATOM 1540 C CA . MET A 1 183 ? -3.703 -14.012 -9.241 1.00 64.94 183 MET A CA 1
ATOM 1541 C C . MET A 1 183 ? -2.322 -13.785 -8.609 1.00 64.94 183 MET A C 1
ATOM 1543 O O . MET A 1 183 ? -1.411 -14.576 -8.859 1.00 64.94 183 MET A O 1
ATOM 1547 N N . ILE A 1 184 ? -2.162 -12.777 -7.739 1.00 62.38 184 ILE A N 1
ATOM 1548 C CA . ILE A 1 184 ? -0.908 -12.537 -7.001 1.00 62.38 184 ILE A CA 1
ATOM 1549 C C . ILE A 1 184 ? -0.590 -13.687 -6.031 1.00 62.38 184 ILE A C 1
ATOM 1551 O O . ILE A 1 184 ? 0.549 -14.159 -5.987 1.00 62.38 184 ILE A O 1
ATOM 1555 N N . LYS A 1 185 ? -1.577 -14.160 -5.257 1.00 66.12 185 LYS A N 1
ATOM 1556 C CA . LYS A 1 185 ? -1.391 -15.224 -4.255 1.00 66.12 185 LYS A CA 1
ATOM 1557 C C . LYS A 1 185 ? -0.981 -16.553 -4.874 1.00 66.12 185 LYS A C 1
ATOM 1559 O O . LYS A 1 185 ? -0.212 -17.284 -4.253 1.00 66.12 185 LYS A O 1
ATOM 1564 N N . SER A 1 186 ? -1.458 -16.851 -6.082 1.00 60.53 186 SER A N 1
ATOM 1565 C CA . SER A 1 186 ? -1.157 -18.112 -6.759 1.00 60.53 186 SER A CA 1
ATOM 1566 C C . SER A 1 186 ? 0.343 -18.325 -7.006 1.00 60.53 186 SER A C 1
ATOM 1568 O O . SER A 1 186 ? 0.763 -19.473 -7.110 1.00 60.53 186 SER A O 1
ATOM 1570 N N . LYS A 1 187 ? 1.163 -17.257 -7.085 1.00 53.97 187 LYS A N 1
ATOM 1571 C CA . LYS A 1 187 ? 2.619 -17.276 -7.377 1.00 53.97 187 LYS A CA 1
ATOM 1572 C C . LYS A 1 187 ? 3.047 -18.105 -8.605 1.00 53.97 187 LYS A C 1
ATOM 1574 O O . LYS A 1 187 ? 4.240 -18.224 -8.868 1.00 53.97 187 LYS A O 1
ATOM 1579 N N . GLN A 1 188 ? 2.109 -18.659 -9.373 1.00 48.56 188 GLN A N 1
ATOM 1580 C CA . GLN A 1 188 ? 2.380 -19.484 -10.551 1.00 48.56 188 GLN A CA 1
ATOM 1581 C C . GLN A 1 188 ? 2.800 -18.636 -11.760 1.00 48.56 188 GLN A C 1
ATOM 1583 O O . GLN A 1 188 ? 3.340 -19.156 -12.735 1.00 48.56 188 GLN A O 1
ATOM 1588 N N . GLU A 1 189 ? 2.591 -17.319 -11.697 1.00 54.78 189 GLU A N 1
ATOM 1589 C CA . GLU A 1 189 ? 2.897 -16.371 -12.762 1.00 54.78 189 GLU A CA 1
ATOM 1590 C C . GLU A 1 189 ? 3.651 -15.151 -12.215 1.00 54.78 189 GLU A C 1
ATOM 1592 O O . GLU A 1 189 ? 3.481 -14.764 -11.059 1.00 54.78 189 GLU A O 1
ATOM 1597 N N . SER A 1 190 ? 4.503 -14.531 -13.039 1.00 56.84 190 SER A N 1
ATOM 1598 C CA . SER A 1 190 ? 5.190 -13.289 -12.663 1.00 56.84 190 SER A CA 1
ATOM 1599 C C . SER A 1 190 ? 4.187 -12.146 -12.459 1.00 56.84 190 SER A C 1
ATOM 1601 O O . SER A 1 190 ? 3.141 -12.116 -13.112 1.00 56.84 190 SER A O 1
ATOM 1603 N N . TYR A 1 191 ? 4.510 -11.161 -11.610 1.00 54.78 191 TYR A N 1
ATOM 1604 C CA . TYR A 1 191 ? 3.654 -9.984 -11.381 1.00 54.78 191 TYR A CA 1
ATOM 1605 C C . TYR A 1 191 ? 3.263 -9.293 -12.688 1.00 54.78 191 TYR A C 1
ATOM 1607 O O . TYR A 1 191 ? 2.112 -8.915 -12.880 1.00 54.78 191 TYR A O 1
ATOM 1615 N N . SER A 1 192 ? 4.207 -9.231 -13.626 1.00 49.91 192 SER A N 1
ATOM 1616 C CA . SER A 1 192 ? 4.002 -8.746 -14.988 1.00 49.91 192 SER A CA 1
ATOM 1617 C C . SER A 1 192 ? 2.850 -9.457 -15.723 1.00 49.91 192 SER A C 1
ATOM 1619 O O . SER A 1 192 ? 2.006 -8.795 -16.324 1.00 49.91 192 SER A O 1
ATOM 1621 N N . LYS A 1 193 ? 2.735 -10.791 -15.624 1.00 60.84 193 LYS A N 1
ATOM 1622 C CA . LYS A 1 193 ? 1.621 -11.554 -16.218 1.00 60.84 193 LYS A CA 1
ATOM 1623 C C . LYS A 1 193 ? 0.294 -11.268 -15.521 1.00 60.84 193 LYS A C 1
ATOM 1625 O O . LYS A 1 193 ? -0.721 -11.125 -16.201 1.00 60.84 193 LYS A O 1
ATOM 1630 N N . VAL A 1 194 ? 0.310 -11.144 -14.194 1.00 61.25 194 VAL A N 1
ATOM 1631 C CA . VAL A 1 194 ? -0.884 -10.822 -13.399 1.00 61.25 194 VAL A CA 1
ATOM 1632 C C . VAL A 1 194 ? -1.425 -9.443 -13.768 1.00 61.25 194 VAL A C 1
ATOM 1634 O O . VAL A 1 194 ? -2.598 -9.306 -14.107 1.00 61.25 194 VAL A O 1
ATOM 1637 N N . ILE A 1 195 ? -0.550 -8.441 -13.803 1.00 58.72 195 ILE A N 1
ATOM 1638 C CA . ILE A 1 195 ? -0.879 -7.079 -14.224 1.00 58.72 195 ILE A CA 1
ATOM 1639 C C . ILE A 1 195 ? -1.358 -7.065 -15.673 1.00 58.72 195 ILE A C 1
ATOM 1641 O O . ILE A 1 195 ? -2.361 -6.429 -15.970 1.00 58.72 195 ILE A O 1
ATOM 1645 N N . LYS A 1 196 ? -0.679 -7.769 -16.587 1.00 59.66 196 LYS A N 1
ATOM 1646 C CA . LYS A 1 196 ? -1.068 -7.810 -18.001 1.00 59.66 196 LYS A CA 1
ATOM 1647 C C . LYS A 1 196 ? -2.458 -8.411 -18.177 1.00 59.66 196 LYS A C 1
ATOM 1649 O O . LYS A 1 196 ? -3.251 -7.867 -18.937 1.00 59.66 196 LYS A O 1
ATOM 1654 N N . LYS A 1 197 ? -2.780 -9.492 -17.465 1.00 65.81 197 LYS A N 1
ATOM 1655 C CA . LYS A 1 197 ? -4.118 -10.101 -17.465 1.00 65.81 197 LYS A CA 1
ATOM 1656 C C . LYS A 1 197 ? -5.169 -9.168 -16.865 1.00 65.81 197 LYS A C 1
ATOM 1658 O O . LYS A 1 197 ? -6.229 -9.027 -17.457 1.00 65.81 197 LYS A O 1
ATOM 1663 N N . ALA A 1 198 ? -4.860 -8.493 -15.759 1.00 64.25 198 ALA A N 1
ATOM 1664 C CA . ALA A 1 198 ? -5.738 -7.489 -15.165 1.00 64.25 198 ALA A CA 1
ATOM 1665 C C . ALA A 1 198 ? -5.989 -6.316 -16.123 1.00 64.25 198 ALA A C 1
ATOM 1667 O O . ALA A 1 198 ? -7.126 -6.009 -16.440 1.00 64.25 198 ALA A O 1
ATOM 1668 N N . TYR A 1 199 ? -4.935 -5.723 -16.682 1.00 60.41 199 TYR A N 1
ATOM 1669 C CA . TYR A 1 199 ? -5.044 -4.663 -17.682 1.00 60.41 199 TYR A CA 1
ATOM 1670 C C . TYR A 1 199 ? -5.831 -5.112 -18.917 1.00 60.41 199 TYR A C 1
ATOM 1672 O O . TYR A 1 199 ? -6.679 -4.373 -19.394 1.00 60.41 199 TYR A O 1
ATOM 1680 N N . THR A 1 200 ? -5.584 -6.326 -19.420 1.00 63.91 200 THR A N 1
ATOM 1681 C CA . THR A 1 200 ? -6.328 -6.877 -20.566 1.00 63.91 200 THR A CA 1
ATOM 1682 C C . THR A 1 200 ? -7.808 -7.031 -20.226 1.00 63.91 200 THR A C 1
ATOM 1684 O O . THR A 1 200 ? -8.639 -6.603 -21.011 1.00 63.91 200 THR A O 1
ATOM 1687 N N . LYS A 1 201 ? -8.137 -7.543 -19.032 1.00 63.09 201 LYS A N 1
ATOM 1688 C CA . LYS A 1 201 ? -9.517 -7.646 -18.535 1.00 63.09 201 LYS A CA 1
ATOM 1689 C C . LYS A 1 201 ? -10.205 -6.286 -18.350 1.00 63.09 201 LYS A C 1
ATOM 1691 O O . LYS A 1 201 ? -11.426 -6.223 -18.404 1.00 63.09 201 LYS A O 1
ATOM 1696 N N . PHE A 1 202 ? -9.455 -5.217 -18.072 1.00 56.53 202 PHE A N 1
ATOM 1697 C CA . PHE A 1 202 ? -10.008 -3.916 -17.665 1.00 56.53 202 PHE A CA 1
ATOM 1698 C C . PHE A 1 202 ? -9.951 -2.833 -18.751 1.00 56.53 202 PHE A C 1
ATOM 1700 O O . PHE A 1 202 ? -10.335 -1.691 -18.492 1.00 56.53 202 PHE A O 1
ATOM 1707 N N . ARG A 1 203 ? -9.476 -3.153 -19.959 1.00 55.38 203 ARG A N 1
ATOM 1708 C CA . ARG A 1 203 ? -9.242 -2.165 -21.015 1.00 55.38 203 ARG A CA 1
ATOM 1709 C C . ARG A 1 203 ? -10.457 -1.992 -21.929 1.00 55.38 203 ARG A C 1
ATOM 1711 O O . ARG A 1 203 ? -10.670 -2.801 -22.816 1.00 55.38 203 ARG A O 1
ATOM 1718 N N . ASN A 1 204 ? -11.091 -0.820 -21.867 1.00 49.22 204 ASN A N 1
ATOM 1719 C CA . ASN A 1 204 ? -11.811 -0.263 -23.017 1.00 49.22 204 ASN A CA 1
ATOM 1720 C C . ASN A 1 204 ? -10.804 0.477 -23.916 1.00 49.22 204 ASN A C 1
ATOM 1722 O O . ASN A 1 204 ? -10.000 1.283 -23.448 1.00 49.22 204 ASN A O 1
ATOM 1726 N N . GLY A 1 205 ? -10.749 0.109 -25.194 1.00 44.62 205 GLY A N 1
ATOM 1727 C CA . GLY A 1 205 ? -9.581 0.273 -26.063 1.00 44.62 205 GLY A CA 1
ATOM 1728 C C . GLY A 1 205 ? -8.996 1.681 -26.257 1.00 44.62 205 GLY A C 1
ATOM 1729 O O . GLY A 1 205 ? -9.229 2.269 -27.291 1.00 44.62 205 GLY A O 1
ATOM 1730 N N . TYR A 1 206 ? -8.090 2.137 -25.383 1.00 38.53 206 TYR A N 1
ATOM 1731 C CA . TYR A 1 206 ? -7.031 3.134 -25.667 1.00 38.53 206 TYR A CA 1
ATOM 1732 C C . TYR A 1 206 ? -5.845 2.850 -24.719 1.00 38.53 206 TYR A C 1
ATOM 1734 O O . TYR A 1 206 ? -5.979 2.858 -23.507 1.00 38.53 206 TYR A O 1
ATOM 1742 N N . ALA A 1 207 ? -4.809 2.160 -25.195 1.00 40.22 207 ALA A N 1
ATOM 1743 C CA . ALA A 1 207 ? -3.498 2.690 -25.584 1.00 40.22 207 ALA A CA 1
ATOM 1744 C C . ALA A 1 207 ? -2.540 2.888 -24.388 1.00 40.22 207 ALA A C 1
ATOM 1746 O O . ALA A 1 207 ? -2.389 3.960 -23.819 1.00 40.22 207 ALA A O 1
ATOM 1747 N N . SER A 1 208 ? -1.806 1.800 -24.142 1.00 51.34 208 SER A N 1
ATOM 1748 C CA . SER A 1 208 ? -0.559 1.681 -23.391 1.00 51.34 208 SER A CA 1
ATOM 1749 C C . SER A 1 208 ? -0.654 1.540 -21.866 1.00 51.34 208 SER A C 1
ATOM 1751 O O . SER A 1 208 ? -1.180 2.379 -21.146 1.00 51.34 208 SER A O 1
ATOM 1753 N N . ILE A 1 209 ? -0.036 0.466 -21.378 1.00 51.00 209 ILE A N 1
ATOM 1754 C CA . ILE A 1 209 ? 0.239 0.163 -19.964 1.00 51.00 209 ILE A CA 1
ATOM 1755 C C . ILE A 1 209 ? 1.159 1.240 -19.332 1.00 51.00 209 ILE A C 1
ATOM 1757 O O . ILE A 1 209 ? 1.409 1.225 -18.132 1.00 51.00 209 ILE A O 1
ATOM 1761 N N . PHE A 1 210 ? 1.652 2.209 -20.117 1.00 57.88 210 PHE A N 1
ATOM 1762 C CA . PHE A 1 210 ? 2.664 3.178 -19.696 1.00 57.88 210 PHE A CA 1
ATOM 1763 C C . PHE A 1 210 ? 2.159 4.267 -18.747 1.00 57.88 210 PHE A C 1
ATOM 1765 O O . PHE A 1 210 ? 2.982 5.009 -18.210 1.00 57.88 210 PHE A O 1
ATOM 1772 N N . ASN A 1 211 ? 0.851 4.369 -18.493 1.00 74.25 211 ASN A N 1
ATOM 1773 C CA . ASN A 1 211 ? 0.346 5.275 -17.471 1.00 74.25 211 ASN A CA 1
ATOM 1774 C C . ASN A 1 211 ? -0.215 4.503 -16.273 1.00 74.25 211 ASN A C 1
ATOM 1776 O O . ASN A 1 211 ? -1.412 4.247 -16.169 1.00 74.25 211 ASN A O 1
ATOM 1780 N N . ILE A 1 212 ? 0.675 4.145 -15.340 1.00 80.56 212 ILE A N 1
ATOM 1781 C CA . ILE A 1 212 ? 0.305 3.483 -14.079 1.00 80.56 212 ILE A CA 1
ATOM 1782 C C . ILE A 1 212 ? -0.761 4.267 -13.301 1.00 80.56 212 ILE A C 1
ATOM 1784 O O . ILE A 1 212 ? -1.576 3.667 -12.609 1.00 80.56 212 ILE A O 1
ATOM 1788 N N . ARG A 1 213 ? -0.799 5.598 -13.446 1.00 85.44 213 ARG A N 1
ATOM 1789 C CA . ARG A 1 213 ? -1.846 6.441 -12.862 1.00 85.44 213 ARG A CA 1
ATOM 1790 C C . ARG A 1 213 ? -3.221 6.050 -13.401 1.00 85.44 213 ARG A C 1
ATOM 1792 O O . ARG A 1 213 ? -4.119 5.796 -12.607 1.00 85.44 213 ARG A O 1
ATOM 1799 N N . ASP A 1 214 ? -3.353 5.947 -14.721 1.00 80.94 214 ASP A N 1
ATOM 1800 C CA . ASP A 1 214 ? -4.616 5.604 -15.380 1.00 80.94 214 ASP A CA 1
ATOM 1801 C C . ASP A 1 214 ? -5.033 4.175 -15.024 1.00 80.94 214 ASP A C 1
ATOM 1803 O O . ASP A 1 214 ? -6.196 3.936 -14.717 1.00 80.94 214 ASP A O 1
ATOM 1807 N N . PHE A 1 215 ? -4.080 3.235 -14.973 1.00 79.31 215 PHE A N 1
ATOM 1808 C CA . PHE A 1 215 ? -4.350 1.865 -14.523 1.00 79.31 215 PHE A CA 1
ATOM 1809 C C . PHE A 1 215 ? -4.889 1.828 -13.087 1.00 79.31 215 PHE A C 1
ATOM 1811 O O . PHE A 1 215 ? -5.904 1.194 -12.821 1.00 79.31 215 PHE A O 1
ATOM 1818 N N . VAL A 1 216 ? -4.245 2.537 -12.158 1.00 83.38 216 VAL A N 1
ATOM 1819 C CA . VAL A 1 216 ? -4.690 2.618 -10.758 1.00 83.38 216 VAL A CA 1
ATOM 1820 C C . VAL A 1 216 ? -6.074 3.261 -10.649 1.00 83.38 216 VAL A C 1
ATOM 1822 O O . VAL A 1 216 ? -6.915 2.774 -9.896 1.00 83.38 216 VAL A O 1
ATOM 1825 N N . GLN A 1 217 ? -6.352 4.296 -11.441 1.00 81.56 217 GLN A N 1
ATOM 1826 C CA . GLN A 1 217 ? -7.672 4.928 -11.485 1.00 81.56 217 GLN A CA 1
ATOM 1827 C C . GLN A 1 217 ? -8.747 4.011 -12.090 1.00 81.56 217 GLN A C 1
ATOM 1829 O O . GLN A 1 217 ? -9.868 3.992 -11.592 1.00 81.56 217 GLN A O 1
ATOM 1834 N N . GLN A 1 218 ? -8.414 3.191 -13.093 1.00 75.06 218 GLN A N 1
ATOM 1835 C CA . GLN A 1 218 ? -9.305 2.151 -13.638 1.00 75.06 218 GLN A CA 1
ATOM 1836 C C . GLN A 1 218 ? -9.615 1.040 -12.633 1.00 75.06 218 GLN A C 1
ATOM 1838 O O . GLN A 1 218 ? -10.678 0.418 -12.689 1.00 75.06 218 GLN A O 1
ATOM 1843 N N . LEU A 1 219 ? -8.708 0.813 -11.684 1.00 71.88 219 LEU A N 1
ATOM 1844 C CA . LEU A 1 219 ? -8.969 -0.001 -10.506 1.00 71.88 219 LEU A CA 1
ATOM 1845 C C . LEU A 1 219 ? -9.785 0.759 -9.454 1.00 71.88 219 LEU A C 1
ATOM 1847 O O . LEU A 1 219 ? -9.788 0.327 -8.319 1.00 71.88 219 LEU A O 1
ATOM 1851 N N . GLY A 1 220 ? -10.420 1.897 -9.740 1.00 74.62 220 GLY A N 1
ATOM 1852 C CA . GLY A 1 220 ? -11.211 2.637 -8.749 1.00 74.62 220 GLY A CA 1
ATOM 1853 C C . GLY A 1 220 ? -10.405 3.151 -7.548 1.00 74.62 220 GLY A C 1
ATOM 1854 O O . GLY A 1 220 ? -10.986 3.447 -6.505 1.00 74.62 220 GLY A O 1
ATOM 1855 N N . ILE A 1 221 ? -9.072 3.227 -7.663 1.00 82.62 221 ILE A N 1
ATOM 1856 C CA . ILE A 1 221 ? -8.191 3.753 -6.619 1.00 82.62 221 ILE A CA 1
ATOM 1857 C C . ILE A 1 221 ? -7.887 5.211 -6.927 1.00 82.62 221 ILE A C 1
ATOM 1859 O O . ILE A 1 221 ? -7.355 5.561 -7.983 1.00 82.62 221 ILE A O 1
ATOM 1863 N N . TYR A 1 222 ? -8.186 6.074 -5.965 1.00 85.00 222 TYR A N 1
ATOM 1864 C CA . TYR A 1 222 ? -7.962 7.496 -6.116 1.00 85.00 222 TYR A CA 1
ATOM 1865 C C . TYR A 1 222 ? -6.516 7.872 -5.773 1.00 85.00 222 TYR A C 1
ATOM 1867 O O . TYR A 1 222 ? -5.986 7.461 -4.742 1.00 85.00 222 TYR A O 1
ATOM 1875 N N . ILE A 1 223 ? -5.877 8.684 -6.617 1.00 90.44 223 ILE A N 1
ATOM 1876 C CA . ILE A 1 223 ? -4.529 9.209 -6.367 1.00 90.44 223 ILE A CA 1
ATOM 1877 C C . ILE A 1 223 ? -4.652 10.675 -5.954 1.00 90.44 223 ILE A C 1
ATOM 1879 O O . ILE A 1 223 ? -5.039 11.526 -6.752 1.00 90.44 223 ILE A O 1
ATOM 1883 N N . PHE A 1 224 ? -4.293 10.972 -4.708 1.00 91.56 224 PHE A N 1
ATOM 1884 C CA . PHE A 1 224 ? -4.252 12.316 -4.149 1.00 91.56 224 PHE A CA 1
ATOM 1885 C C . PHE A 1 224 ? -2.806 12.798 -4.021 1.00 91.56 224 PHE A C 1
ATOM 1887 O O . PHE A 1 224 ? -1.941 12.103 -3.495 1.00 91.56 224 PHE A O 1
ATOM 1894 N N . GLU A 1 225 ? -2.529 14.014 -4.472 1.00 93.88 225 GLU A N 1
ATOM 1895 C CA . GLU A 1 225 ? -1.180 14.575 -4.462 1.00 93.88 225 GLU A CA 1
ATOM 1896 C C . GLU A 1 225 ? -1.078 15.713 -3.449 1.00 93.88 225 GLU A C 1
ATOM 1898 O O . GLU A 1 225 ? -1.824 16.690 -3.520 1.00 93.88 225 GLU A O 1
ATOM 1903 N N . GLU A 1 226 ? -0.117 15.635 -2.531 1.00 93.50 226 GLU A N 1
ATOM 1904 C CA . GLU A 1 226 ? 0.030 16.620 -1.458 1.00 93.50 226 GLU A CA 1
ATOM 1905 C C . GLU A 1 226 ? 1.494 17.001 -1.240 1.00 93.50 226 GLU A C 1
ATOM 1907 O O . GLU A 1 226 ? 2.401 16.194 -1.431 1.00 93.50 226 GLU A O 1
ATOM 1912 N N . ASN A 1 227 ? 1.736 18.245 -0.824 1.00 93.50 227 ASN A N 1
ATOM 1913 C CA . ASN A 1 227 ? 3.061 18.667 -0.378 1.00 93.50 227 ASN A CA 1
ATOM 1914 C C . ASN A 1 227 ? 3.192 18.355 1.118 1.00 93.50 227 ASN A C 1
ATOM 1916 O O . ASN A 1 227 ? 2.726 19.130 1.955 1.00 93.50 227 ASN A O 1
ATOM 1920 N N . LEU A 1 228 ? 3.811 17.226 1.471 1.00 88.50 228 LEU A N 1
ATOM 1921 C CA . LEU A 1 228 ? 4.087 16.918 2.876 1.00 88.50 228 LEU A CA 1
ATOM 1922 C C . LEU A 1 228 ? 5.358 17.642 3.310 1.00 88.50 228 LEU A C 1
ATOM 1924 O O . LEU A 1 228 ? 6.338 17.693 2.560 1.00 88.50 228 LEU A O 1
ATOM 1928 N N . THR A 1 229 ? 5.368 18.166 4.537 1.00 87.56 229 THR A N 1
ATOM 1929 C CA . THR A 1 229 ? 6.581 18.805 5.075 1.00 87.56 229 THR A CA 1
ATOM 1930 C C . THR A 1 229 ? 7.644 17.776 5.451 1.00 87.56 229 THR A C 1
ATOM 1932 O O . THR A 1 229 ? 8.833 18.085 5.451 1.00 87.56 229 THR A O 1
ATOM 1935 N N . ASN A 1 230 ? 7.229 16.540 5.748 1.00 83.31 230 ASN A N 1
ATOM 1936 C CA . ASN A 1 230 ? 8.143 15.447 6.032 1.00 83.31 230 ASN A CA 1
ATOM 1937 C C . ASN A 1 230 ? 8.632 14.814 4.721 1.00 83.31 230 ASN A C 1
ATOM 1939 O O . ASN A 1 230 ? 7.913 14.053 4.072 1.00 83.31 230 ASN A O 1
ATOM 1943 N N . ASN A 1 231 ? 9.875 15.112 4.350 1.00 84.06 231 ASN A N 1
ATOM 1944 C CA . ASN A 1 231 ? 10.522 14.578 3.152 1.00 84.06 231 ASN A CA 1
ATOM 1945 C C . ASN A 1 231 ? 10.926 13.096 3.268 1.00 84.06 231 ASN A C 1
ATOM 1947 O O . ASN A 1 231 ? 11.363 12.518 2.280 1.00 84.06 231 ASN A O 1
ATOM 1951 N N . LYS A 1 232 ? 10.773 12.457 4.434 1.00 84.88 232 LYS A N 1
ATOM 1952 C CA . LYS A 1 232 ? 11.016 11.016 4.600 1.00 84.88 232 LYS A CA 1
ATOM 1953 C C . LYS A 1 232 ? 9.821 10.158 4.199 1.00 84.88 232 LYS A C 1
ATOM 1955 O O . LYS A 1 232 ? 9.948 8.937 4.159 1.00 84.88 232 LYS A O 1
ATOM 1960 N N . ILE A 1 233 ? 8.668 10.765 3.927 1.00 85.38 233 ILE A N 1
ATOM 1961 C CA . ILE A 1 233 ? 7.450 10.060 3.523 1.00 85.38 233 ILE A CA 1
ATOM 1962 C C . ILE A 1 233 ? 7.280 10.248 2.023 1.00 85.38 233 ILE A C 1
ATOM 1964 O O . ILE A 1 233 ? 7.039 11.365 1.575 1.00 85.38 233 ILE A O 1
ATOM 1968 N N . ALA A 1 234 ? 7.418 9.176 1.249 1.00 89.00 234 ALA A N 1
ATOM 1969 C CA . ALA A 1 234 ? 7.221 9.232 -0.201 1.00 89.00 234 ALA A CA 1
ATOM 1970 C C . ALA A 1 234 ? 5.732 9.207 -0.568 1.00 89.00 234 ALA A C 1
ATOM 1972 O O . ALA A 1 234 ? 5.279 9.948 -1.439 1.00 89.00 234 ALA A O 1
ATOM 1973 N N . GLY A 1 235 ? 4.959 8.412 0.162 1.00 89.62 235 GLY A N 1
ATOM 1974 C CA . GLY A 1 235 ? 3.529 8.269 -0.025 1.00 89.62 235 GLY A CA 1
ATOM 1975 C C . GLY A 1 235 ? 2.920 7.391 1.058 1.00 89.62 235 GLY A C 1
ATOM 1976 O O . GLY A 1 235 ? 3.605 6.851 1.931 1.00 89.62 235 GLY A O 1
ATOM 1977 N N . PHE A 1 236 ? 1.604 7.280 1.032 1.00 88.75 236 PHE A N 1
ATOM 1978 C CA . PHE A 1 236 ? 0.864 6.377 1.899 1.00 88.75 236 PHE A CA 1
ATOM 1979 C C . PHE A 1 236 ? -0.436 5.976 1.224 1.00 88.75 236 PHE A C 1
ATOM 1981 O O . PHE A 1 236 ? -0.924 6.682 0.348 1.00 88.75 236 PHE A O 1
ATOM 1988 N N . CYS A 1 237 ? -1.019 4.862 1.634 1.00 86.06 237 CYS A N 1
ATOM 1989 C CA . CYS A 1 237 ? -2.310 4.432 1.121 1.00 86.06 237 CYS A CA 1
ATOM 1990 C C . CYS A 1 237 ? -3.248 4.034 2.251 1.00 86.06 237 CYS A C 1
ATOM 1992 O O . CYS A 1 237 ? -2.836 3.740 3.380 1.00 86.06 237 CYS A O 1
ATOM 1994 N N . THR A 1 238 ? -4.538 4.059 1.948 1.00 80.00 238 THR A N 1
ATOM 1995 C CA . THR A 1 238 ? -5.583 3.583 2.843 1.00 80.00 238 THR A CA 1
ATOM 1996 C C . THR A 1 238 ? -6.701 2.924 2.047 1.00 80.00 238 THR A C 1
ATOM 1998 O O . THR A 1 238 ? -6.964 3.291 0.901 1.00 80.00 238 THR A O 1
ATOM 2001 N N . ARG A 1 239 ? -7.340 1.916 2.647 1.00 67.06 239 ARG A N 1
ATOM 2002 C CA . ARG A 1 239 ? -8.436 1.171 2.016 1.00 67.06 239 ARG A CA 1
ATOM 2003 C C . ARG A 1 239 ? -9.722 1.972 1.898 1.00 67.06 239 ARG A C 1
ATOM 2005 O O . ARG A 1 239 ? -10.460 1.788 0.942 1.00 67.06 239 ARG A O 1
ATOM 2012 N N . PHE A 1 240 ? -9.996 2.788 2.903 1.00 66.50 240 PHE A N 1
ATOM 2013 C CA . PHE A 1 240 ? -11.243 3.520 3.064 1.00 66.50 240 PHE A CA 1
ATOM 2014 C C . PHE A 1 240 ? -10.920 4.825 3.778 1.00 66.50 240 PHE A C 1
ATOM 2016 O O . PHE A 1 240 ? -9.846 4.967 4.338 1.00 66.50 240 PHE A O 1
ATOM 2023 N N . LEU A 1 241 ? -11.826 5.784 3.800 1.00 53.44 241 LEU A N 1
ATOM 2024 C CA . LEU A 1 241 ? -11.800 6.879 4.761 1.00 53.44 241 LEU A CA 1
ATOM 2025 C C . LEU A 1 241 ? -13.199 6.919 5.347 1.00 53.44 241 LEU A C 1
ATOM 2027 O O . LEU A 1 241 ? -14.078 7.604 4.831 1.00 53.44 241 LEU A O 1
ATOM 2031 N N . ASN A 1 242 ? -13.417 6.139 6.404 1.00 46.25 242 ASN A N 1
ATOM 2032 C CA . ASN A 1 242 ? -14.696 6.144 7.091 1.00 46.25 242 ASN A CA 1
ATOM 2033 C C . ASN A 1 242 ? -14.505 6.554 8.544 1.00 46.25 242 ASN A C 1
ATOM 2035 O O . ASN A 1 242 ? -13.754 5.928 9.293 1.00 46.25 242 ASN A O 1
ATOM 2039 N N . ASN A 1 243 ? -15.175 7.636 8.930 1.00 43.56 243 ASN A N 1
ATOM 2040 C CA . ASN A 1 243 ? -15.420 7.895 10.335 1.00 43.56 243 ASN A CA 1
ATOM 2041 C C . ASN A 1 243 ? -16.680 8.743 10.499 1.00 43.56 243 ASN A C 1
ATOM 2043 O O . ASN A 1 243 ? -16.640 9.972 10.478 1.00 43.56 243 ASN A O 1
ATOM 2047 N N . ILE A 1 244 ? -17.793 8.026 10.621 1.00 42.88 244 ILE A N 1
ATOM 2048 C CA . ILE A 1 244 ? -19.022 8.377 11.339 1.00 42.88 244 ILE A CA 1
ATOM 2049 C C . ILE A 1 244 ? -19.850 9.546 10.772 1.00 42.88 244 ILE A C 1
ATOM 2051 O O . ILE A 1 244 ? -21.033 9.575 11.056 1.00 42.88 244 ILE A O 1
ATOM 2055 N N . ASN A 1 245 ? -19.333 10.428 9.905 1.00 41.78 245 ASN A N 1
ATOM 2056 C CA . ASN A 1 245 ? -20.142 11.477 9.246 1.00 41.78 245 ASN A CA 1
ATOM 2057 C C . ASN A 1 245 ? -19.674 11.921 7.838 1.00 41.78 245 ASN A C 1
ATOM 2059 O O . ASN A 1 245 ? -20.205 12.890 7.303 1.00 41.78 245 ASN A O 1
ATOM 2063 N N . CYS A 1 246 ? -18.683 11.271 7.214 1.00 45.22 246 CYS A N 1
ATOM 2064 C CA . CYS A 1 246 ? -18.285 11.574 5.827 1.00 45.22 246 CYS A CA 1
ATOM 2065 C C . CYS A 1 246 ? -17.766 10.298 5.154 1.00 45.22 246 CYS A C 1
ATOM 2067 O O . CYS A 1 246 ? -16.628 9.895 5.409 1.00 45.22 246 CYS A O 1
ATOM 2069 N N . GLU A 1 247 ? -18.598 9.657 4.337 1.00 45.81 247 GLU A N 1
ATOM 2070 C CA . GLU A 1 247 ? -18.257 8.422 3.635 1.00 45.81 247 GLU A CA 1
ATOM 2071 C C . GLU A 1 247 ? -17.378 8.713 2.415 1.00 45.81 247 GLU A C 1
ATOM 2073 O O . GLU A 1 247 ? -17.873 9.081 1.355 1.00 45.81 247 GLU A O 1
ATOM 2078 N N . ILE A 1 248 ? -16.071 8.476 2.527 1.00 49.06 248 ILE A N 1
ATOM 2079 C CA . ILE A 1 248 ? -15.283 8.127 1.345 1.00 49.06 248 ILE A CA 1
ATOM 2080 C C . ILE A 1 248 ? -15.058 6.619 1.402 1.00 49.06 248 ILE A C 1
ATOM 2082 O O . ILE A 1 248 ? -14.171 6.106 2.087 1.00 49.06 248 ILE A O 1
ATOM 2086 N N . LYS A 1 249 ? -15.904 5.895 0.669 1.00 61.81 249 LYS A N 1
ATOM 2087 C CA . LYS A 1 249 ? -15.882 4.430 0.525 1.00 61.81 249 LYS A CA 1
ATOM 2088 C C . LYS A 1 249 ? -14.835 3.942 -0.479 1.00 61.81 249 LYS A C 1
ATOM 2090 O O . LYS A 1 249 ? -14.973 2.849 -1.017 1.00 61.81 249 LYS A O 1
ATOM 2095 N N . GLN A 1 250 ? -13.807 4.742 -0.754 1.00 67.44 250 GLN A N 1
ATOM 2096 C CA . GLN A 1 250 ? -12.852 4.432 -1.807 1.00 67.44 250 GLN A CA 1
ATOM 2097 C C . GLN A 1 250 ? -11.417 4.302 -1.296 1.00 67.44 250 GLN A C 1
ATOM 2099 O O . GLN A 1 250 ? -11.014 5.026 -0.377 1.00 67.44 250 GLN A O 1
ATOM 2104 N N . PRO A 1 251 ? -10.641 3.396 -1.908 1.00 78.94 251 PRO A N 1
ATOM 2105 C CA . PRO A 1 251 ? -9.212 3.306 -1.690 1.00 78.94 251 PRO A CA 1
ATOM 2106 C C . PRO A 1 251 ? -8.499 4.563 -2.184 1.00 78.94 251 PRO A C 1
ATOM 2108 O O . PRO A 1 251 ? -8.774 5.062 -3.275 1.00 78.94 251 PRO A O 1
ATOM 2111 N N . ILE A 1 252 ? -7.545 5.049 -1.391 1.00 85.44 252 ILE A N 1
ATOM 2112 C CA . ILE A 1 252 ? -6.776 6.253 -1.713 1.00 85.44 252 ILE A CA 1
ATOM 2113 C C . ILE A 1 252 ? -5.288 5.973 -1.587 1.00 85.44 252 ILE A C 1
ATOM 2115 O O . ILE A 1 252 ? -4.820 5.449 -0.575 1.00 85.44 252 ILE A O 1
ATOM 2119 N N . ILE A 1 253 ? -4.543 6.406 -2.596 1.00 90.75 253 ILE A N 1
ATOM 2120 C CA . ILE A 1 253 ? -3.095 6.553 -2.594 1.00 90.75 253 ILE A CA 1
ATOM 2121 C C . ILE A 1 253 ? -2.782 8.042 -2.468 1.00 90.75 253 ILE A C 1
ATOM 2123 O O . ILE A 1 253 ? -3.235 8.848 -3.272 1.00 90.75 253 ILE A O 1
ATOM 2127 N N . VAL A 1 254 ? -1.990 8.417 -1.472 1.00 91.38 254 VAL A N 1
ATOM 2128 C CA . VAL A 1 254 ? -1.472 9.772 -1.288 1.00 91.38 254 VAL A CA 1
ATOM 2129 C C . VAL A 1 254 ? 0.001 9.807 -1.672 1.00 91.38 254 VAL A C 1
ATOM 2131 O O . VAL A 1 254 ? 0.802 9.055 -1.116 1.00 91.38 254 VAL A O 1
ATOM 2134 N N . ILE A 1 255 ? 0.371 10.702 -2.586 1.00 94.31 255 ILE A N 1
ATOM 2135 C CA . ILE A 1 255 ? 1.749 10.894 -3.055 1.00 94.31 255 ILE A CA 1
ATOM 2136 C C . ILE A 1 255 ? 2.301 12.219 -2.528 1.00 94.31 255 ILE A C 1
ATOM 2138 O O . ILE A 1 255 ? 1.685 13.275 -2.702 1.00 94.31 255 ILE A O 1
ATOM 2142 N N . ASN A 1 256 ? 3.482 12.178 -1.905 1.00 94.19 256 ASN A N 1
ATOM 2143 C CA . ASN A 1 256 ? 4.177 13.376 -1.449 1.00 94.19 256 ASN A CA 1
ATOM 2144 C C . ASN A 1 256 ? 4.925 14.041 -2.608 1.00 94.19 256 ASN A C 1
ATOM 2146 O O . ASN A 1 256 ? 6.026 13.617 -2.955 1.00 94.19 256 ASN A O 1
ATOM 2150 N N . LYS A 1 257 ? 4.392 15.130 -3.161 1.00 94.75 257 LYS A N 1
ATOM 2151 C CA . LYS A 1 257 ? 5.027 15.865 -4.270 1.00 94.75 257 LYS A CA 1
ATOM 2152 C C . LYS A 1 257 ? 6.388 16.456 -3.910 1.00 94.75 257 LYS A C 1
ATOM 2154 O O . LYS A 1 257 ? 7.248 16.564 -4.780 1.00 94.75 257 LYS A O 1
ATOM 2159 N N . THR A 1 258 ? 6.604 16.802 -2.639 1.00 93.00 258 THR A N 1
ATOM 2160 C CA . THR A 1 258 ? 7.900 17.304 -2.164 1.00 93.00 258 THR A CA 1
ATOM 2161 C C . THR A 1 258 ? 8.990 16.249 -2.362 1.00 93.00 258 THR A C 1
ATOM 2163 O O . THR A 1 258 ? 10.111 16.575 -2.747 1.00 93.00 258 THR A O 1
ATOM 2166 N N . TYR A 1 259 ? 8.662 14.975 -2.116 1.00 90.12 259 TYR A N 1
ATOM 2167 C CA . TYR A 1 259 ? 9.591 13.858 -2.274 1.00 90.12 259 TYR A CA 1
ATOM 2168 C C . TYR A 1 259 ? 9.612 13.314 -3.711 1.00 90.12 259 TYR A C 1
ATOM 2170 O O . TYR A 1 259 ? 10.673 13.154 -4.321 1.00 90.12 259 TYR A O 1
ATOM 2178 N N . CYS A 1 260 ? 8.429 13.054 -4.263 1.00 91.50 260 CYS A N 1
ATOM 2179 C CA . CYS A 1 260 ? 8.189 12.558 -5.614 1.00 91.50 260 CYS A CA 1
ATOM 2180 C C . CYS A 1 260 ? 8.222 13.698 -6.639 1.00 91.50 260 CYS A C 1
ATOM 2182 O O . CYS A 1 260 ? 7.291 13.894 -7.414 1.00 91.50 260 CYS A O 1
ATOM 2184 N N . ASN A 1 261 ? 9.315 14.457 -6.630 1.00 91.94 261 ASN A N 1
ATOM 2185 C CA . ASN A 1 261 ? 9.499 15.658 -7.441 1.00 91.94 261 ASN A CA 1
ATOM 2186 C C . ASN A 1 261 ? 9.941 15.385 -8.891 1.00 91.94 261 ASN A C 1
ATOM 2188 O O . ASN A 1 261 ? 10.122 16.320 -9.667 1.00 91.94 261 ASN A O 1
ATOM 2192 N N . THR A 1 262 ? 10.119 14.118 -9.264 1.00 88.06 262 THR A N 1
ATOM 2193 C CA . THR A 1 262 ? 10.373 13.690 -10.643 1.00 88.06 262 THR A CA 1
ATOM 2194 C C . THR A 1 262 ? 9.275 12.734 -11.093 1.00 88.06 262 THR A C 1
ATOM 2196 O O . THR A 1 262 ? 8.724 11.990 -10.278 1.00 88.06 262 THR A O 1
ATOM 2199 N N . LYS A 1 263 ? 8.982 12.709 -12.402 1.00 85.19 263 LYS A N 1
ATOM 2200 C CA . LYS A 1 263 ? 7.998 11.785 -12.995 1.00 85.19 263 LYS A CA 1
ATOM 2201 C C . LYS A 1 263 ? 8.288 10.334 -12.605 1.00 85.19 263 LYS A C 1
ATOM 2203 O O . LYS A 1 263 ? 7.385 9.609 -12.212 1.00 85.19 263 LYS A O 1
ATOM 2208 N N . GLU A 1 264 ? 9.554 9.934 -12.648 1.00 82.88 264 GLU A N 1
ATOM 2209 C CA . GLU A 1 264 ? 9.979 8.585 -12.281 1.00 82.88 264 GLU A CA 1
ATOM 2210 C C . GLU A 1 264 ? 9.650 8.249 -10.817 1.00 82.88 264 GLU A C 1
ATOM 2212 O O . GLU A 1 264 ? 8.986 7.251 -10.549 1.00 82.88 264 GLU A O 1
ATOM 2217 N N . LYS A 1 265 ? 10.049 9.103 -9.861 1.00 87.94 265 LYS A N 1
ATOM 2218 C CA . LYS A 1 265 ? 9.750 8.889 -8.434 1.00 87.94 265 LYS A CA 1
ATOM 2219 C C . LYS A 1 265 ? 8.249 8.861 -8.166 1.00 87.94 265 LYS A C 1
ATOM 2221 O O . LYS A 1 265 ? 7.795 8.077 -7.339 1.00 87.94 265 LYS A O 1
ATOM 2226 N N . TYR A 1 266 ? 7.494 9.714 -8.852 1.00 90.56 266 TYR A N 1
ATOM 2227 C CA . TYR A 1 266 ? 6.040 9.778 -8.757 1.00 90.56 266 TYR A CA 1
ATOM 2228 C C . TYR A 1 266 ? 5.381 8.470 -9.202 1.00 90.56 266 TYR A C 1
ATOM 2230 O O . TYR A 1 266 ? 4.646 7.857 -8.429 1.00 90.56 266 TYR A O 1
ATOM 2238 N N . LEU A 1 267 ? 5.694 7.997 -10.412 1.00 86.75 267 LEU A N 1
ATOM 2239 C CA . LEU A 1 267 ? 5.111 6.764 -10.937 1.00 86.75 267 LEU A CA 1
ATOM 2240 C C . LEU A 1 267 ? 5.546 5.555 -10.096 1.00 86.75 267 LEU A C 1
ATOM 2242 O O . LEU A 1 267 ? 4.720 4.695 -9.786 1.00 86.75 267 LEU A O 1
ATOM 2246 N N . LYS A 1 268 ? 6.829 5.487 -9.706 1.00 86.94 268 LYS A N 1
ATOM 2247 C CA . LYS A 1 268 ? 7.348 4.407 -8.855 1.00 86.94 268 LYS A CA 1
ATOM 2248 C C . LYS A 1 268 ? 6.605 4.347 -7.530 1.00 86.94 268 LYS A C 1
ATOM 2250 O O . LYS A 1 268 ? 6.244 3.264 -7.089 1.00 86.94 268 LYS A O 1
ATOM 2255 N N . GLU A 1 269 ? 6.361 5.487 -6.895 1.00 91.25 269 GLU A N 1
ATOM 2256 C CA . GLU A 1 269 ? 5.655 5.506 -5.619 1.00 91.25 269 GLU A CA 1
ATOM 2257 C C . GLU A 1 269 ? 4.192 5.062 -5.771 1.00 91.25 269 GLU A C 1
ATOM 2259 O O . GLU A 1 269 ? 3.738 4.254 -4.966 1.00 91.25 269 GLU A O 1
ATOM 2264 N N . ILE A 1 270 ? 3.488 5.461 -6.838 1.00 90.56 270 ILE A N 1
ATOM 2265 C CA . ILE A 1 270 ? 2.136 4.947 -7.137 1.00 90.56 270 ILE A CA 1
ATOM 2266 C C . ILE A 1 270 ? 2.138 3.417 -7.233 1.00 90.56 270 ILE A C 1
ATOM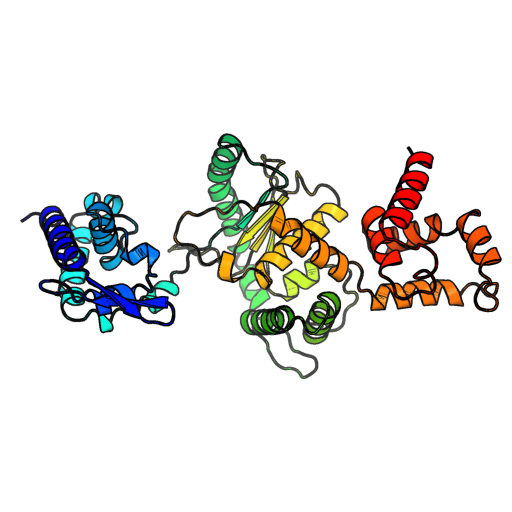 2268 O O . ILE A 1 270 ? 1.329 2.756 -6.583 1.00 90.56 270 ILE A O 1
ATOM 2272 N N . ALA A 1 271 ? 3.062 2.849 -8.011 1.00 87.69 271 ALA A N 1
ATOM 2273 C CA . ALA A 1 271 ? 3.178 1.404 -8.190 1.00 87.69 271 ALA A CA 1
ATOM 2274 C C . ALA A 1 271 ? 3.431 0.662 -6.867 1.00 87.69 271 ALA A C 1
ATOM 2276 O O . ALA A 1 271 ? 2.850 -0.395 -6.626 1.00 87.69 271 ALA A O 1
ATOM 2277 N N . LYS A 1 272 ? 4.250 1.227 -5.976 1.00 88.19 272 LYS A N 1
ATOM 2278 C CA . LYS A 1 272 ? 4.511 0.634 -4.656 1.00 88.19 272 LYS A CA 1
ATOM 2279 C C . LYS A 1 272 ? 3.291 0.698 -3.756 1.00 88.19 272 LYS A C 1
ATOM 2281 O O . LYS A 1 272 ? 2.958 -0.294 -3.118 1.00 88.19 272 LYS A O 1
ATOM 2286 N N . GLN A 1 273 ? 2.604 1.838 -3.720 1.00 89.25 273 GLN A N 1
ATOM 2287 C CA . GLN A 1 273 ? 1.374 1.964 -2.942 1.00 89.25 273 GLN A CA 1
ATOM 2288 C C . GLN A 1 273 ? 0.312 0.975 -3.439 1.00 89.25 273 GLN A C 1
ATOM 2290 O O . GLN A 1 273 ? -0.292 0.280 -2.624 1.00 89.25 273 GLN A O 1
ATOM 2295 N N . LEU A 1 274 ? 0.184 0.802 -4.759 1.00 86.25 274 LEU A N 1
ATOM 2296 C CA . LEU A 1 274 ? -0.667 -0.229 -5.351 1.00 86.25 274 LEU A CA 1
ATOM 2297 C C . LEU A 1 274 ? -0.276 -1.643 -4.892 1.00 86.25 274 LEU A C 1
ATOM 2299 O O . LEU A 1 274 ? -1.148 -2.404 -4.472 1.00 86.25 274 LEU A O 1
ATOM 2303 N N . TYR A 1 275 ? 1.018 -1.988 -4.925 1.00 85.25 275 TYR A N 1
ATOM 2304 C CA . TYR A 1 275 ? 1.504 -3.285 -4.444 1.00 85.25 275 TYR A CA 1
ATOM 2305 C C . TYR A 1 275 ? 1.027 -3.570 -3.022 1.00 85.25 275 TYR A C 1
ATOM 2307 O O . TYR A 1 275 ? 0.453 -4.628 -2.778 1.00 85.25 275 TYR A O 1
ATOM 2315 N N . TYR A 1 276 ? 1.213 -2.633 -2.088 1.00 81.50 276 TYR A N 1
ATOM 2316 C CA . TYR A 1 276 ? 0.804 -2.865 -0.703 1.00 81.50 276 TYR A CA 1
ATOM 2317 C C . TYR A 1 276 ? -0.699 -3.075 -0.584 1.00 81.50 276 TYR A C 1
ATOM 2319 O O . TYR A 1 276 ? -1.123 -3.991 0.116 1.00 81.50 276 TYR A O 1
ATOM 2327 N N . MET A 1 277 ? -1.496 -2.271 -1.290 1.00 78.19 277 MET A N 1
ATOM 2328 C CA . MET A 1 277 ? -2.953 -2.386 -1.253 1.00 78.19 277 MET A CA 1
ATOM 2329 C C . MET A 1 277 ? -3.457 -3.755 -1.718 1.00 78.19 277 MET A C 1
ATOM 2331 O O . MET A 1 277 ? -4.448 -4.242 -1.176 1.00 78.19 277 MET A O 1
ATOM 2335 N N . ILE A 1 278 ? -2.787 -4.375 -2.694 1.00 75.81 278 ILE A N 1
ATOM 2336 C CA . ILE A 1 278 ? -3.198 -5.675 -3.236 1.00 75.81 278 ILE A CA 1
ATOM 2337 C C . ILE A 1 278 ? -2.535 -6.835 -2.474 1.00 75.81 278 ILE A C 1
ATOM 2339 O O . ILE A 1 278 ? -3.216 -7.763 -2.043 1.00 75.81 278 ILE A O 1
ATOM 2343 N N . ALA A 1 279 ? -1.211 -6.802 -2.310 1.00 71.81 279 ALA A N 1
ATOM 2344 C CA . ALA A 1 279 ? -0.410 -7.942 -1.861 1.00 71.81 279 ALA A CA 1
ATOM 2345 C C . ALA A 1 279 ? -0.259 -8.051 -0.336 1.00 71.81 279 ALA A C 1
ATOM 2347 O O . ALA A 1 279 ? 0.051 -9.132 0.162 1.00 71.81 279 ALA A O 1
ATOM 2348 N N . LYS A 1 280 ? -0.468 -6.960 0.410 1.00 72.75 280 LYS A N 1
ATOM 2349 C CA . LYS A 1 280 ? -0.352 -6.917 1.879 1.00 72.75 280 LYS A CA 1
ATOM 2350 C C . LYS A 1 280 ? -1.683 -6.525 2.507 1.00 72.75 280 LYS A C 1
ATOM 2352 O O . LYS A 1 280 ? -1.779 -5.597 3.308 1.00 72.75 280 LYS A O 1
ATOM 2357 N N . ASP A 1 281 ? -2.741 -7.188 2.054 1.00 65.25 281 ASP A N 1
ATOM 2358 C CA . ASP A 1 281 ? -4.109 -6.811 2.376 1.00 65.25 281 ASP A CA 1
ATOM 2359 C C . ASP A 1 281 ? -4.452 -7.048 3.866 1.00 65.25 281 ASP A C 1
ATOM 2361 O O . ASP A 1 281 ? -5.098 -6.241 4.534 1.00 65.25 281 ASP A O 1
ATOM 2365 N N . ASP A 1 282 ? -3.943 -8.120 4.439 1.00 62.44 282 ASP A N 1
ATOM 2366 C CA . ASP A 1 282 ? -3.987 -8.387 5.875 1.00 62.44 282 ASP A CA 1
ATOM 2367 C C . ASP A 1 282 ? -3.370 -7.249 6.710 1.00 62.44 282 ASP A C 1
ATOM 2369 O O . ASP A 1 282 ? -3.887 -6.894 7.770 1.00 62.44 282 ASP A O 1
ATOM 2373 N N . GLU A 1 283 ? -2.344 -6.581 6.182 1.00 64.31 283 GLU A N 1
ATOM 2374 C CA . GLU A 1 283 ? -1.678 -5.443 6.817 1.00 64.31 283 GLU A CA 1
ATOM 2375 C C . GLU A 1 283 ? -2.439 -4.106 6.701 1.00 64.31 283 GLU A C 1
ATOM 2377 O O . GLU A 1 283 ? -1.838 -3.051 6.876 1.00 64.31 283 GLU A O 1
ATOM 2382 N N . PHE A 1 284 ? -3.740 -4.096 6.409 1.00 57.72 284 PHE A N 1
ATOM 2383 C CA . PHE A 1 284 ? -4.593 -2.915 6.645 1.00 57.72 284 PHE A CA 1
ATOM 2384 C C . PHE A 1 284 ? -5.716 -3.198 7.648 1.00 57.72 284 PHE A C 1
ATOM 2386 O O . PHE A 1 284 ? -6.474 -2.291 7.987 1.00 57.72 284 PHE A O 1
ATOM 2393 N N . ASN A 1 285 ? -5.811 -4.429 8.159 1.00 54.72 285 ASN A N 1
ATOM 2394 C CA . ASN A 1 285 ? -6.792 -4.818 9.169 1.00 54.72 285 ASN A CA 1
ATOM 2395 C C . ASN A 1 285 ? -6.273 -4.467 10.570 1.00 54.72 285 ASN A C 1
ATOM 2397 O O . ASN A 1 285 ? -6.008 -5.344 11.390 1.00 54.72 285 ASN A O 1
ATOM 2401 N N . PHE A 1 286 ? -6.081 -3.175 10.841 1.00 52.69 286 PHE A N 1
ATOM 2402 C CA . PHE A 1 286 ? -5.661 -2.708 12.162 1.00 52.69 286 PHE A CA 1
ATOM 2403 C C . PHE A 1 286 ? -6.825 -2.144 12.959 1.00 52.69 286 PHE A C 1
ATOM 2405 O O . PHE A 1 286 ? -7.694 -1.448 12.439 1.00 52.69 286 PHE A O 1
ATOM 2412 N N . THR A 1 287 ? -6.797 -2.400 14.264 1.00 45.44 287 THR A N 1
ATOM 2413 C CA . THR A 1 287 ? -7.616 -1.661 15.222 1.00 45.44 287 THR A CA 1
ATOM 2414 C C . THR A 1 287 ? -7.189 -0.189 15.250 1.00 45.44 287 THR A C 1
ATOM 2416 O O . THR A 1 287 ? -6.013 0.108 15.033 1.00 45.44 287 THR A O 1
ATOM 2419 N N . TYR A 1 288 ? -8.141 0.704 15.540 1.00 43.03 288 TYR A N 1
ATOM 2420 C CA . TYR A 1 288 ? -8.003 2.165 15.663 1.00 43.03 288 TYR A CA 1
ATOM 2421 C C . TYR A 1 288 ? -6.597 2.701 16.023 1.00 43.03 288 TYR A C 1
ATOM 2423 O O . TYR A 1 288 ? -5.932 2.196 16.925 1.00 43.03 288 TYR A O 1
ATOM 2431 N N . ASP A 1 289 ? -6.201 3.799 15.368 1.00 49.72 289 ASP A N 1
ATOM 2432 C CA . ASP A 1 289 ? -5.013 4.635 15.643 1.00 49.72 289 ASP A CA 1
ATOM 2433 C C . ASP A 1 289 ? -3.625 4.045 15.343 1.00 49.72 289 ASP A C 1
ATOM 2435 O O . ASP A 1 289 ? -2.605 4.704 15.584 1.00 49.72 289 ASP A O 1
ATOM 2439 N N . GLN A 1 290 ? -3.542 2.853 14.755 1.00 54.75 290 GLN A N 1
ATOM 2440 C CA . GLN A 1 290 ? -2.252 2.276 14.383 1.00 54.75 290 GLN A CA 1
ATOM 2441 C C . GLN A 1 290 ? -1.798 2.761 13.004 1.00 54.75 290 GLN A C 1
ATOM 2443 O O . GLN A 1 290 ? -2.128 2.196 11.965 1.00 54.75 290 GLN A O 1
ATOM 2448 N N . ILE A 1 291 ? -0.982 3.814 13.012 1.00 60.34 291 ILE A N 1
ATOM 2449 C CA . ILE A 1 291 ? -0.109 4.134 11.887 1.00 60.34 291 ILE A CA 1
ATOM 2450 C C . ILE A 1 291 ? 1.007 3.087 11.855 1.00 60.34 291 ILE A C 1
ATOM 2452 O O . ILE A 1 291 ? 1.856 3.062 12.753 1.00 60.34 291 ILE A O 1
ATOM 2456 N N . ARG A 1 292 ? 1.037 2.248 10.815 1.00 64.44 292 ARG A N 1
ATOM 2457 C CA . ARG A 1 292 ? 2.207 1.410 10.540 1.00 64.44 292 ARG A CA 1
ATOM 2458 C C . ARG A 1 292 ? 3.163 2.141 9.613 1.00 64.44 292 ARG A C 1
ATOM 2460 O O . ARG A 1 292 ? 2.792 2.572 8.523 1.00 64.44 292 ARG A O 1
ATOM 2467 N N . TYR A 1 293 ? 4.393 2.253 10.090 1.00 66.62 293 TYR A N 1
ATOM 2468 C CA . TYR A 1 293 ? 5.536 2.680 9.304 1.00 66.62 293 TYR A CA 1
ATOM 2469 C C . TYR A 1 293 ? 6.200 1.432 8.738 1.00 66.62 293 TYR A C 1
ATOM 2471 O O . TYR A 1 293 ? 6.393 0.452 9.460 1.00 66.62 293 TYR A O 1
ATOM 2479 N N . GLU A 1 294 ? 6.497 1.451 7.447 1.00 65.50 294 GLU A N 1
ATOM 2480 C CA . GLU A 1 294 ? 7.112 0.315 6.769 1.00 65.50 294 GLU A CA 1
ATOM 2481 C C . GLU A 1 294 ? 8.512 -0.018 7.334 1.00 65.50 294 GLU A C 1
ATOM 2483 O O . GLU A 1 294 ? 9.301 0.885 7.615 1.00 65.50 294 GLU A O 1
ATOM 2488 N N . MET A 1 295 ? 8.830 -1.313 7.473 1.00 55.47 295 MET A N 1
ATOM 2489 C CA . MET A 1 295 ? 10.191 -1.799 7.736 1.00 55.47 295 MET A CA 1
ATOM 2490 C C . MET A 1 295 ? 10.907 -2.116 6.414 1.00 55.47 295 MET A C 1
ATOM 2492 O O . MET A 1 295 ? 10.284 -2.566 5.459 1.00 55.47 295 MET A O 1
ATOM 2496 N N . ALA A 1 296 ? 12.228 -1.926 6.362 1.00 51.97 296 ALA A N 1
ATOM 2497 C CA . ALA A 1 296 ? 13.030 -2.048 5.137 1.00 51.97 296 ALA A CA 1
ATOM 2498 C C . ALA A 1 296 ? 12.885 -3.394 4.387 1.00 51.97 296 ALA A C 1
ATOM 2500 O O . ALA A 1 296 ? 13.040 -3.439 3.171 1.00 51.97 296 ALA A O 1
ATOM 2501 N N . SER A 1 297 ? 12.543 -4.488 5.076 1.00 50.50 297 SER A N 1
ATOM 2502 C CA . SER A 1 297 ? 12.425 -5.823 4.471 1.00 50.50 297 SER A CA 1
ATOM 2503 C C . SER A 1 297 ? 11.291 -5.960 3.445 1.00 50.50 297 SER A C 1
ATOM 2505 O O . SER A 1 297 ? 11.406 -6.782 2.539 1.00 50.50 297 SER A O 1
ATOM 2507 N N . THR A 1 298 ? 10.226 -5.152 3.523 1.00 59.16 298 THR A N 1
ATOM 2508 C CA . THR A 1 298 ? 9.115 -5.180 2.548 1.00 59.16 298 THR A CA 1
ATOM 2509 C C . THR A 1 298 ? 9.352 -4.302 1.317 1.00 59.16 298 THR A C 1
ATOM 2511 O O . THR A 1 298 ? 8.600 -4.405 0.346 1.00 59.16 298 THR A O 1
ATOM 2514 N N . GLN A 1 299 ? 10.418 -3.492 1.307 1.00 67.38 299 GLN A N 1
ATOM 2515 C CA . GLN A 1 299 ? 10.743 -2.619 0.176 1.00 67.38 299 GLN A CA 1
ATOM 2516 C C . GLN A 1 299 ? 11.167 -3.425 -1.055 1.00 67.38 299 GLN A C 1
ATOM 2518 O O . GLN A 1 299 ? 10.739 -3.104 -2.157 1.00 67.38 299 GLN A O 1
ATOM 2523 N N . ASN A 1 300 ? 11.897 -4.528 -0.866 1.00 75.94 300 ASN A N 1
ATOM 2524 C CA . ASN A 1 300 ? 12.409 -5.345 -1.970 1.00 75.94 300 ASN A CA 1
ATOM 2525 C C . ASN A 1 300 ? 11.298 -5.981 -2.823 1.00 75.94 300 ASN A C 1
ATOM 2527 O O . ASN A 1 300 ? 11.426 -6.051 -4.044 1.00 75.94 300 ASN A O 1
ATOM 2531 N N . GLU A 1 301 ? 10.202 -6.445 -2.210 1.00 77.69 301 GLU A N 1
ATOM 2532 C CA . GLU A 1 301 ? 9.082 -7.032 -2.961 1.00 77.69 301 GLU A CA 1
ATOM 2533 C C . GLU A 1 301 ? 8.304 -5.966 -3.741 1.00 77.69 301 GLU A C 1
ATOM 2535 O O . GLU A 1 301 ? 7.954 -6.188 -4.899 1.00 77.69 301 GLU A O 1
ATOM 2540 N N . ALA A 1 302 ? 8.074 -4.801 -3.127 1.00 79.94 302 ALA A N 1
ATOM 2541 C CA . ALA A 1 302 ? 7.409 -3.677 -3.778 1.00 79.94 302 ALA A CA 1
ATOM 2542 C C . ALA A 1 302 ? 8.262 -3.102 -4.916 1.00 79.94 302 ALA A C 1
ATOM 2544 O O . ALA A 1 302 ? 7.736 -2.776 -5.976 1.00 79.94 302 ALA A O 1
ATOM 2545 N N . ASP A 1 303 ? 9.579 -3.014 -4.725 1.00 82.50 303 ASP A N 1
ATOM 2546 C CA . ASP A 1 303 ? 10.520 -2.591 -5.759 1.00 82.50 303 ASP A CA 1
ATOM 2547 C C . ASP A 1 303 ? 10.520 -3.585 -6.921 1.00 82.50 303 ASP A C 1
ATOM 2549 O O . ASP A 1 303 ? 10.346 -3.177 -8.066 1.00 82.50 303 ASP A O 1
ATOM 2553 N N . LYS A 1 304 ? 10.579 -4.893 -6.644 1.00 81.94 304 LYS A N 1
ATOM 2554 C CA . LYS A 1 304 ? 10.449 -5.920 -7.686 1.00 81.94 304 LYS A CA 1
ATOM 2555 C C . LYS A 1 304 ? 9.118 -5.818 -8.439 1.00 81.94 304 LYS A C 1
ATOM 2557 O O . LYS A 1 304 ? 9.105 -5.911 -9.663 1.00 81.94 304 LYS A O 1
ATOM 2562 N N . PHE A 1 305 ? 8.009 -5.589 -7.730 1.00 82.06 305 PHE A N 1
ATOM 2563 C CA . PHE A 1 305 ? 6.702 -5.368 -8.352 1.00 82.06 305 PHE A CA 1
ATOM 2564 C C . PHE A 1 305 ? 6.717 -4.160 -9.296 1.00 82.06 305 PHE A C 1
ATOM 2566 O O . PHE A 1 305 ? 6.221 -4.257 -10.414 1.00 82.06 305 PHE A O 1
ATOM 2573 N N . VAL A 1 306 ? 7.308 -3.037 -8.876 1.00 83.25 306 VAL A N 1
ATOM 2574 C CA . VAL A 1 306 ? 7.432 -1.823 -9.702 1.00 83.25 306 VAL A CA 1
ATOM 2575 C C . VAL A 1 306 ? 8.236 -2.097 -10.960 1.00 83.25 306 VAL A C 1
ATOM 2577 O O . VAL A 1 306 ? 7.832 -1.689 -12.044 1.00 83.25 306 VAL A O 1
ATOM 2580 N N . GLU A 1 307 ? 9.367 -2.784 -10.826 1.00 82.50 307 GLU A N 1
ATOM 2581 C CA . GLU A 1 307 ? 10.214 -3.111 -11.966 1.00 82.50 307 GLU A CA 1
ATOM 2582 C C . GLU A 1 307 ? 9.483 -4.033 -12.956 1.00 82.50 307 GLU A C 1
ATOM 2584 O O . GLU A 1 307 ? 9.514 -3.778 -14.158 1.00 82.50 307 GLU A O 1
ATOM 2589 N N . ASP A 1 308 ? 8.799 -5.075 -12.467 1.00 80.25 308 ASP A N 1
ATOM 2590 C CA . ASP A 1 308 ? 7.999 -6.001 -13.288 1.00 80.25 308 ASP A CA 1
ATOM 2591 C C . ASP A 1 308 ? 6.811 -5.308 -13.975 1.00 80.25 308 ASP A C 1
ATOM 2593 O O . ASP A 1 308 ? 6.400 -5.698 -15.072 1.00 80.25 308 ASP A O 1
ATOM 2597 N N . LEU A 1 309 ? 6.246 -4.296 -13.316 1.00 78.50 309 LEU A N 1
ATOM 2598 C CA . LEU A 1 309 ? 5.140 -3.484 -13.812 1.00 78.50 309 LEU A CA 1
ATOM 2599 C C . LEU A 1 309 ? 5.600 -2.499 -14.893 1.00 78.50 309 LEU A C 1
ATOM 2601 O O . LEU A 1 309 ? 4.911 -2.331 -15.896 1.00 78.50 309 LEU A O 1
ATOM 2605 N N . PHE A 1 310 ? 6.749 -1.849 -14.698 1.00 79.69 310 PHE A N 1
ATOM 2606 C CA . PHE A 1 310 ? 7.250 -0.816 -15.612 1.00 79.69 310 PHE A CA 1
ATOM 2607 C C . PHE A 1 310 ? 7.922 -1.434 -16.824 1.00 79.69 310 PHE A C 1
ATOM 2609 O O . PHE A 1 310 ? 7.775 -0.921 -17.929 1.00 79.69 310 PHE A O 1
ATOM 2616 N N . ILE A 1 311 ? 8.623 -2.550 -16.626 1.00 81.00 311 ILE A N 1
ATOM 2617 C CA . ILE A 1 311 ? 9.326 -3.268 -17.682 1.00 81.00 311 ILE A CA 1
ATOM 2618 C C . ILE A 1 311 ? 8.849 -4.723 -17.703 1.00 81.00 311 ILE A C 1
ATOM 2620 O O . ILE A 1 311 ? 9.550 -5.620 -17.220 1.00 81.00 311 ILE A O 1
ATOM 2624 N N . PRO A 1 312 ? 7.654 -4.987 -18.271 1.00 81.31 312 PRO A N 1
ATOM 2625 C CA . PRO A 1 312 ? 7.218 -6.348 -18.539 1.00 81.31 312 PRO A CA 1
ATOM 2626 C C . PRO A 1 312 ? 8.261 -7.074 -19.391 1.00 81.31 312 PRO A C 1
ATOM 2628 O O . PRO A 1 312 ? 8.654 -6.581 -20.450 1.00 81.31 312 PRO A O 1
ATOM 2631 N N . LEU A 1 313 ? 8.726 -8.237 -18.931 1.00 77.19 313 LEU A N 1
ATOM 2632 C CA . LEU A 1 313 ? 9.854 -8.935 -19.556 1.00 77.19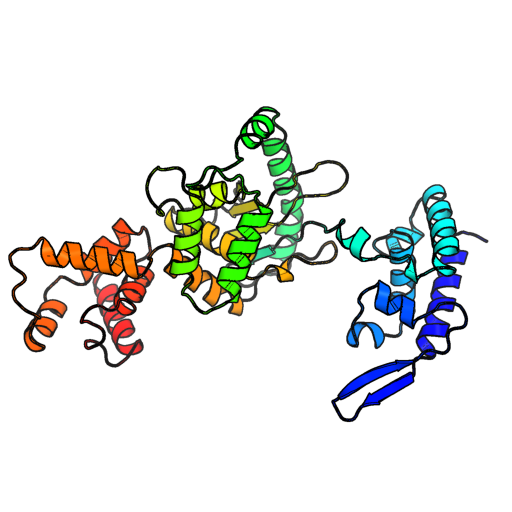 313 LEU A CA 1
ATOM 2633 C C . LEU A 1 313 ? 9.570 -9.317 -21.015 1.00 77.19 313 LEU A C 1
ATOM 2635 O O . LEU A 1 313 ? 10.441 -9.249 -21.874 1.00 77.19 313 LEU A O 1
ATOM 2639 N N . ASP A 1 314 ? 8.328 -9.692 -21.306 1.00 75.69 314 ASP A N 1
ATOM 2640 C CA . ASP A 1 314 ? 7.847 -9.984 -22.653 1.00 75.69 314 ASP A CA 1
ATOM 2641 C C . ASP A 1 314 ? 7.901 -8.750 -23.563 1.00 75.69 314 ASP A C 1
ATOM 2643 O O . ASP A 1 314 ? 8.370 -8.846 -24.694 1.00 75.69 314 ASP A O 1
ATOM 2647 N N . LYS A 1 315 ? 7.493 -7.580 -23.059 1.00 79.25 315 LYS A N 1
ATOM 2648 C CA . LYS A 1 315 ? 7.558 -6.315 -23.804 1.00 79.25 315 LYS A CA 1
ATOM 2649 C C . LYS A 1 315 ? 8.983 -5.837 -24.004 1.00 79.25 315 LYS A C 1
ATOM 2651 O O . LYS A 1 315 ? 9.299 -5.334 -25.077 1.00 79.25 315 LYS A O 1
ATOM 2656 N N . LEU A 1 316 ? 9.840 -6.019 -23.005 1.00 80.75 316 LEU A N 1
ATOM 2657 C CA . LEU A 1 316 ? 11.263 -5.757 -23.145 1.00 80.75 316 LEU A CA 1
ATOM 2658 C C . LEU A 1 316 ? 11.873 -6.649 -24.232 1.00 80.75 316 LEU A C 1
ATOM 2660 O O . LEU A 1 316 ? 12.550 -6.144 -25.118 1.00 80.75 316 LEU A O 1
ATOM 2664 N N . ASN A 1 317 ? 11.570 -7.949 -24.229 1.00 79.38 317 ASN A N 1
ATOM 2665 C CA . ASN A 1 317 ? 12.047 -8.876 -25.257 1.00 79.38 317 ASN A CA 1
ATOM 2666 C C . ASN A 1 317 ? 11.536 -8.502 -26.660 1.00 79.38 317 ASN A C 1
ATOM 2668 O O . ASN A 1 317 ? 12.307 -8.539 -27.618 1.00 79.38 317 ASN A O 1
ATOM 2672 N N . GLU A 1 318 ? 10.260 -8.124 -26.799 1.00 78.44 318 GLU A N 1
ATOM 2673 C CA . GLU A 1 318 ? 9.696 -7.620 -28.062 1.00 78.44 318 GLU A CA 1
ATOM 2674 C C . GLU A 1 318 ? 10.404 -6.342 -28.530 1.00 78.44 318 GLU A C 1
ATOM 2676 O O . GLU A 1 318 ? 10.750 -6.231 -29.706 1.00 78.44 318 GLU A O 1
ATOM 2681 N N . TYR A 1 319 ? 10.648 -5.402 -27.612 1.00 78.81 319 TYR A N 1
ATOM 2682 C CA . TYR A 1 319 ? 11.343 -4.147 -27.887 1.00 78.81 319 TYR A CA 1
ATOM 2683 C C . TYR A 1 319 ? 12.766 -4.402 -28.384 1.00 78.81 319 TYR A C 1
ATOM 2685 O O . TYR A 1 319 ? 13.128 -3.970 -29.476 1.00 78.81 319 TYR A O 1
ATOM 2693 N N . ILE A 1 320 ? 13.548 -5.183 -27.635 1.00 75.19 320 ILE A N 1
ATOM 2694 C CA . ILE A 1 320 ? 14.924 -5.524 -28.005 1.00 75.19 320 ILE A CA 1
ATOM 2695 C C . ILE A 1 320 ? 14.942 -6.269 -29.352 1.00 75.19 320 ILE A C 1
ATOM 2697 O O . ILE A 1 320 ? 15.752 -5.951 -30.222 1.00 75.19 320 ILE A O 1
ATOM 2701 N N . LYS A 1 321 ? 14.000 -7.195 -29.585 1.00 74.94 321 LYS A N 1
ATOM 2702 C CA . LYS A 1 321 ? 13.860 -7.892 -30.873 1.00 74.94 321 LYS A CA 1
ATOM 2703 C C . LYS A 1 321 ? 13.575 -6.921 -32.024 1.00 74.94 321 LYS A C 1
ATOM 2705 O O . LYS A 1 321 ? 14.192 -7.044 -33.078 1.00 74.94 321 LYS A O 1
ATOM 2710 N N . HIS A 1 322 ? 12.691 -5.944 -31.842 1.00 72.75 322 HIS A N 1
ATOM 2711 C CA . HIS A 1 322 ? 12.431 -4.921 -32.859 1.00 72.75 322 HIS A CA 1
ATOM 2712 C C . HIS A 1 322 ? 13.673 -4.086 -33.182 1.00 72.75 322 HIS A C 1
ATOM 2714 O O . HIS A 1 322 ? 13.957 -3.850 -34.355 1.00 72.75 322 HIS A O 1
ATOM 2720 N N . PHE A 1 323 ? 14.441 -3.697 -32.164 1.00 68.38 323 PHE A N 1
ATOM 2721 C CA . PHE A 1 323 ? 15.718 -3.006 -32.359 1.00 68.38 323 PHE A CA 1
ATOM 2722 C C . PHE A 1 323 ? 16.747 -3.870 -33.093 1.00 68.38 323 PHE A C 1
ATOM 2724 O O . PHE A 1 323 ? 17.515 -3.348 -33.893 1.00 68.38 323 PHE A O 1
ATOM 2731 N N . SER A 1 324 ? 16.731 -5.186 -32.870 1.00 63.94 324 SER A N 1
ATOM 2732 C CA . SER A 1 324 ? 17.635 -6.121 -33.550 1.00 63.94 324 SER A CA 1
ATOM 2733 C C . SER A 1 324 ? 17.293 -6.365 -35.022 1.00 63.94 324 SER A C 1
ATOM 2735 O O . SER A 1 324 ? 18.189 -6.617 -35.816 1.00 63.94 324 SER A O 1
ATOM 2737 N N . LEU A 1 325 ? 16.008 -6.284 -35.391 1.00 59.06 325 LEU A N 1
ATOM 2738 C CA . LEU A 1 325 ? 15.526 -6.603 -36.740 1.00 59.06 325 LEU A CA 1
ATOM 2739 C C . LEU A 1 325 ? 15.523 -5.402 -37.694 1.00 59.06 325 LEU A C 1
ATOM 2741 O O . LEU A 1 325 ? 15.543 -5.602 -38.901 1.00 59.06 325 LEU A O 1
ATOM 2745 N N . ASN A 1 326 ? 15.480 -4.173 -37.174 1.00 55.69 326 ASN A N 1
ATOM 2746 C CA . ASN A 1 326 ? 15.408 -2.951 -37.986 1.00 55.69 326 ASN A CA 1
ATOM 2747 C C . ASN A 1 326 ? 16.785 -2.380 -38.388 1.00 55.69 326 ASN A C 1
ATOM 2749 O O . ASN A 1 326 ? 16.841 -1.372 -39.090 1.00 55.69 326 ASN A O 1
ATOM 2753 N N . ASP A 1 327 ? 17.893 -2.983 -37.951 1.00 55.12 327 ASP A N 1
ATOM 2754 C CA . ASP A 1 327 ? 19.236 -2.675 -38.458 1.00 55.12 327 ASP A CA 1
ATOM 2755 C C . ASP A 1 327 ? 19.628 -3.828 -39.394 1.00 55.12 327 ASP A C 1
ATOM 2757 O O . ASP A 1 327 ? 20.135 -4.849 -38.934 1.00 55.12 327 ASP A O 1
ATOM 2761 N N . ASP A 1 328 ? 19.418 -3.665 -40.710 1.00 50.16 328 ASP A N 1
ATOM 2762 C CA . ASP A 1 328 ? 19.765 -4.627 -41.788 1.00 50.16 328 ASP A CA 1
ATOM 2763 C C . ASP A 1 328 ? 21.250 -5.081 -41.781 1.00 50.16 328 ASP A C 1
ATOM 2765 O O . ASP A 1 328 ? 21.693 -5.882 -42.604 1.00 50.16 328 ASP A O 1
ATOM 2769 N N . ARG A 1 329 ? 22.053 -4.559 -40.848 1.00 51.78 329 ARG A N 1
ATOM 2770 C CA . ARG A 1 329 ? 23.449 -4.915 -40.583 1.00 51.78 329 ARG A CA 1
ATOM 2771 C C . ARG A 1 329 ? 23.627 -6.031 -39.550 1.00 51.78 329 ARG A C 1
ATOM 2773 O O . ARG A 1 329 ? 24.749 -6.519 -39.407 1.00 51.78 329 ARG A O 1
ATOM 2780 N N . TRP A 1 330 ? 22.579 -6.460 -38.847 1.00 50.16 330 TRP A N 1
ATOM 2781 C CA . TRP A 1 330 ? 22.675 -7.570 -37.895 1.00 50.16 330 TRP A CA 1
ATOM 2782 C C . TRP A 1 330 ? 22.556 -8.916 -38.610 1.00 50.16 330 TRP A C 1
ATOM 2784 O O . TRP A 1 330 ? 21.489 -9.475 -38.843 1.00 50.16 330 TRP A O 1
ATOM 2794 N N . THR A 1 331 ? 23.732 -9.392 -39.004 1.00 42.69 331 THR A N 1
ATOM 2795 C CA . THR A 1 331 ? 24.040 -10.726 -39.534 1.00 42.69 331 THR A CA 1
ATOM 2796 C C . THR A 1 331 ? 23.947 -11.787 -38.396 1.00 42.69 331 THR A C 1
ATOM 2798 O O . THR A 1 331 ? 23.592 -11.403 -37.284 1.00 42.69 331 THR A O 1
ATOM 2801 N N . PRO A 1 332 ? 24.147 -13.110 -38.637 1.00 49.91 332 PRO A N 1
ATOM 2802 C CA . PRO A 1 332 ? 23.722 -14.221 -37.756 1.00 49.91 332 PRO A CA 1
ATOM 2803 C C . PRO A 1 332 ? 24.223 -14.102 -36.302 1.00 49.91 332 PRO A C 1
ATOM 2805 O O . PRO A 1 332 ? 25.112 -13.287 -36.060 1.00 49.91 332 PRO A O 1
ATOM 2808 N N . PRO A 1 333 ? 23.717 -14.921 -35.345 1.00 56.34 333 PRO A N 1
ATOM 2809 C CA . PRO A 1 333 ? 24.075 -14.828 -33.925 1.00 56.34 333 PRO A CA 1
ATOM 2810 C C . PRO A 1 333 ? 25.568 -14.563 -33.740 1.00 56.34 333 PRO A C 1
ATOM 2812 O O . PRO A 1 333 ? 26.406 -15.342 -34.202 1.00 56.34 333 PRO A O 1
ATOM 2815 N N . LEU A 1 334 ? 25.877 -13.419 -33.120 1.00 54.66 334 LEU A N 1
ATOM 2816 C CA . LEU A 1 334 ? 27.244 -12.932 -32.971 1.00 54.66 334 LEU A CA 1
ATOM 2817 C C . LEU A 1 334 ? 28.111 -14.031 -32.350 1.00 54.66 334 LEU A C 1
ATOM 2819 O O . LEU A 1 334 ? 27.745 -14.637 -31.338 1.00 54.66 334 LEU A O 1
ATOM 2823 N N . THR A 1 335 ? 29.285 -14.270 -32.926 1.00 64.19 335 THR A N 1
ATOM 2824 C CA . THR A 1 335 ? 30.299 -15.109 -32.274 1.00 64.19 335 THR A CA 1
ATOM 2825 C C . THR A 1 335 ? 30.706 -14.495 -30.930 1.00 64.19 335 THR A C 1
ATOM 2827 O O . THR A 1 335 ? 30.601 -13.281 -30.745 1.00 64.19 335 THR A O 1
ATOM 2830 N N . LEU A 1 336 ? 31.204 -15.307 -29.988 1.00 59.34 336 LEU A N 1
ATOM 2831 C CA . LEU A 1 336 ? 31.651 -14.837 -28.664 1.00 59.34 336 LEU A CA 1
ATOM 2832 C C . LEU A 1 336 ? 32.605 -13.628 -28.771 1.00 59.34 336 LEU A C 1
ATOM 2834 O O . LEU A 1 336 ? 32.445 -12.636 -28.070 1.00 59.34 336 LEU A O 1
ATOM 2838 N N . GLN A 1 337 ? 33.519 -13.666 -29.740 1.00 60.47 337 GLN A N 1
ATOM 2839 C CA . GLN A 1 337 ? 34.503 -12.613 -29.994 1.00 60.47 337 GLN A CA 1
ATOM 2840 C C . GLN A 1 337 ? 33.871 -11.314 -30.531 1.00 60.47 337 GLN A C 1
ATOM 2842 O O . GLN A 1 337 ? 34.293 -10.217 -30.176 1.00 60.47 337 GLN A O 1
ATOM 2847 N N . GLN A 1 338 ? 32.819 -11.412 -31.348 1.00 58.69 338 GLN A N 1
ATOM 2848 C CA . GLN A 1 338 ? 32.056 -10.246 -31.809 1.00 58.69 338 GLN A CA 1
ATOM 2849 C C . GLN A 1 338 ? 31.164 -9.673 -30.703 1.00 58.69 338 GLN A C 1
ATOM 2851 O O . GLN A 1 338 ? 30.976 -8.460 -30.659 1.00 58.69 338 GLN A O 1
ATOM 2856 N N . LYS A 1 339 ? 30.657 -10.514 -29.788 1.00 61.44 339 LYS A N 1
ATOM 2857 C CA . LYS A 1 339 ? 29.947 -10.063 -28.580 1.00 61.44 339 LYS A CA 1
ATOM 2858 C C . LYS A 1 339 ? 30.879 -9.267 -27.659 1.00 61.44 339 LYS A C 1
ATOM 2860 O O . LYS A 1 339 ? 30.500 -8.195 -27.202 1.00 61.44 339 LYS A O 1
ATOM 2865 N N . GLU A 1 340 ? 32.121 -9.711 -27.464 1.00 58.53 340 GLU A N 1
ATOM 2866 C CA . GLU A 1 340 ? 33.127 -8.969 -26.684 1.00 58.53 340 GLU A CA 1
ATOM 2867 C C . GLU A 1 340 ? 33.503 -7.613 -27.309 1.00 58.53 340 GLU A C 1
ATOM 2869 O O . GLU A 1 340 ? 33.621 -6.613 -26.596 1.00 58.53 340 GLU A O 1
ATOM 2874 N N . VAL A 1 341 ? 33.651 -7.548 -28.638 1.00 59.03 341 VAL A N 1
ATOM 2875 C CA . VAL A 1 341 ? 33.887 -6.282 -29.360 1.00 59.03 341 VAL A CA 1
ATOM 2876 C C . VAL A 1 341 ? 32.665 -5.367 -29.262 1.00 59.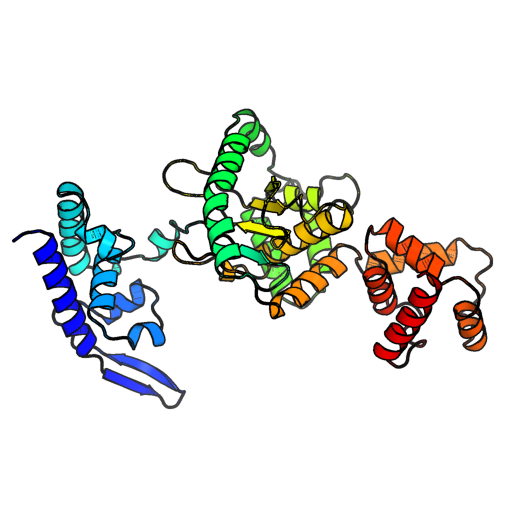03 341 VAL A C 1
ATOM 2878 O O . VAL A 1 341 ? 32.812 -4.189 -28.956 1.00 59.03 341 VAL A O 1
ATOM 2881 N N . PHE A 1 342 ? 31.454 -5.905 -29.411 1.00 60.09 342 PHE A N 1
ATOM 2882 C CA . PHE A 1 342 ? 30.199 -5.164 -29.259 1.00 60.09 342 PHE A CA 1
ATOM 2883 C C . PHE A 1 342 ? 30.032 -4.537 -27.863 1.00 60.09 342 PHE A C 1
ATOM 2885 O O . PHE A 1 342 ? 29.549 -3.409 -27.732 1.00 60.09 342 PHE A O 1
ATOM 2892 N N . LEU A 1 343 ? 30.468 -5.249 -26.818 1.00 58.97 343 LEU A N 1
ATOM 2893 C CA . LEU A 1 343 ? 30.503 -4.754 -25.441 1.00 58.97 343 LEU A CA 1
ATOM 2894 C C . LEU A 1 343 ? 31.571 -3.673 -25.229 1.00 58.97 343 LEU A C 1
ATOM 2896 O O . LEU A 1 343 ? 31.321 -2.702 -24.512 1.00 58.97 343 LEU A O 1
ATOM 2900 N N . ARG A 1 344 ? 32.753 -3.822 -25.843 1.00 57.44 344 ARG A N 1
ATOM 2901 C CA . ARG A 1 344 ? 33.840 -2.830 -25.761 1.00 57.44 344 ARG A CA 1
ATOM 2902 C C . ARG A 1 344 ? 33.575 -1.568 -26.583 1.00 57.44 344 ARG A C 1
ATOM 2904 O O . ARG A 1 344 ? 34.035 -0.502 -26.182 1.00 57.44 344 ARG A O 1
ATOM 2911 N N . GLU A 1 345 ? 32.849 -1.672 -27.693 1.00 58.72 345 GLU A N 1
ATOM 2912 C CA . GLU A 1 345 ? 32.726 -0.628 -28.720 1.00 58.72 345 GLU A CA 1
ATOM 2913 C C . GLU A 1 345 ? 31.298 -0.050 -28.879 1.00 58.72 345 GLU A C 1
ATOM 2915 O O . GLU A 1 345 ? 30.815 0.089 -29.992 1.00 58.72 345 GLU A O 1
ATOM 2920 N N . TYR A 1 346 ? 30.630 0.404 -27.808 1.00 56.44 346 TYR A N 1
ATOM 2921 C CA . TYR A 1 346 ? 29.544 1.420 -27.900 1.00 56.44 346 TYR A CA 1
ATOM 2922 C C . TYR A 1 346 ? 28.077 1.024 -28.215 1.00 56.44 346 TYR A C 1
ATOM 2924 O O . TYR A 1 346 ? 27.399 1.792 -28.899 1.00 56.44 346 TYR A O 1
ATOM 2932 N N . ARG A 1 347 ? 27.465 -0.048 -27.678 1.00 67.12 347 ARG A N 1
ATOM 2933 C CA . ARG A 1 347 ? 25.979 -0.176 -27.810 1.00 67.12 347 ARG A CA 1
ATOM 2934 C C . ARG A 1 347 ? 25.154 -0.593 -26.595 1.00 67.12 347 ARG A C 1
ATOM 2936 O O . ARG A 1 347 ? 23.945 -0.370 -26.630 1.00 67.12 347 ARG A O 1
ATOM 2943 N N . ILE A 1 348 ? 25.744 -1.087 -25.500 1.00 70.75 348 ILE A N 1
ATOM 2944 C CA . ILE A 1 348 ? 24.958 -1.307 -24.267 1.00 70.75 348 ILE A CA 1
ATOM 2945 C C . ILE A 1 348 ? 24.389 0.009 -23.744 1.00 70.75 348 ILE A C 1
ATOM 2947 O O . ILE A 1 348 ? 23.211 0.069 -23.422 1.00 70.75 348 ILE A O 1
ATOM 2951 N N . GLU A 1 349 ? 25.188 1.074 -23.717 1.00 73.94 349 GLU A N 1
ATOM 2952 C CA . GLU A 1 349 ? 24.734 2.375 -23.221 1.00 73.94 349 GLU A CA 1
ATOM 2953 C C . GLU A 1 349 ? 23.556 2.917 -24.039 1.00 73.94 349 GLU A C 1
ATOM 2955 O O . GLU A 1 349 ? 22.576 3.389 -23.469 1.00 73.94 349 GLU A O 1
ATOM 2960 N N . PHE A 1 350 ? 23.610 2.786 -25.368 1.00 78.50 350 PHE A N 1
ATOM 2961 C CA . PHE A 1 350 ? 22.502 3.160 -26.243 1.00 78.50 350 PHE A CA 1
ATOM 2962 C C . PHE A 1 350 ? 21.244 2.344 -25.925 1.00 78.50 350 PHE A C 1
ATOM 2964 O O . PHE A 1 350 ? 20.200 2.928 -25.664 1.00 78.50 350 PHE A O 1
ATOM 2971 N N . ILE A 1 351 ? 21.346 1.011 -25.859 1.00 76.69 351 ILE A N 1
ATOM 2972 C CA . ILE A 1 351 ? 20.204 0.135 -25.544 1.00 76.69 351 ILE A CA 1
ATOM 2973 C C . ILE A 1 351 ? 19.621 0.467 -24.167 1.00 76.69 351 ILE A C 1
ATOM 2975 O O . ILE A 1 351 ? 18.407 0.542 -24.009 1.00 76.69 351 ILE A O 1
ATOM 2979 N N . VAL A 1 352 ? 20.468 0.700 -23.166 1.00 82.19 352 VAL A N 1
ATOM 2980 C CA . VAL A 1 352 ? 20.025 1.057 -21.816 1.00 82.19 352 VAL A CA 1
ATOM 2981 C C . VAL A 1 352 ? 19.353 2.425 -21.809 1.00 82.19 352 VAL A C 1
ATOM 2983 O O . VAL A 1 352 ? 18.312 2.569 -21.174 1.00 82.19 352 VAL A O 1
ATOM 2986 N N . ASN A 1 353 ? 19.889 3.415 -22.525 1.00 82.25 353 ASN A N 1
ATOM 2987 C CA . ASN A 1 353 ? 19.265 4.730 -22.664 1.00 82.25 353 ASN A CA 1
ATOM 2988 C C . ASN A 1 353 ? 17.922 4.654 -23.400 1.00 82.25 353 ASN A C 1
ATOM 2990 O O . ASN A 1 353 ? 16.977 5.323 -22.989 1.00 82.25 353 ASN A O 1
ATOM 2994 N N . GLU A 1 354 ? 17.805 3.795 -24.411 1.00 83.38 354 GLU A N 1
ATOM 2995 C CA . GLU A 1 354 ? 16.549 3.518 -25.108 1.00 83.38 354 GLU A CA 1
ATOM 2996 C C . GLU A 1 354 ? 15.528 2.851 -24.179 1.00 83.38 354 GLU A C 1
ATOM 2998 O O . GLU A 1 354 ? 14.399 3.319 -24.078 1.00 83.38 354 GLU A O 1
ATOM 3003 N N . ILE A 1 355 ? 15.919 1.822 -23.416 1.00 83.50 355 ILE A N 1
ATOM 3004 C CA . ILE A 1 355 ? 15.057 1.184 -22.403 1.00 83.50 355 ILE A CA 1
ATOM 3005 C C . ILE A 1 355 ? 14.627 2.217 -21.353 1.00 83.50 355 ILE A C 1
ATOM 3007 O O . ILE A 1 355 ? 13.451 2.312 -21.006 1.00 83.50 355 ILE A O 1
ATOM 3011 N N . LYS A 1 356 ? 15.567 3.026 -20.862 1.00 86.12 356 LYS A N 1
ATOM 3012 C CA . LYS A 1 356 ? 15.326 4.085 -19.880 1.00 86.12 356 LYS A CA 1
ATOM 3013 C C . LYS A 1 356 ? 14.316 5.108 -20.400 1.00 86.12 356 LYS A C 1
ATOM 3015 O O . LYS A 1 356 ? 13.380 5.454 -19.682 1.00 86.12 356 LYS A O 1
ATOM 3020 N N . ALA A 1 357 ? 14.488 5.573 -21.636 1.00 82.44 357 ALA A N 1
ATOM 3021 C CA . ALA A 1 357 ? 13.596 6.531 -22.275 1.00 82.44 357 ALA A CA 1
ATOM 3022 C C . ALA A 1 357 ? 12.211 5.922 -22.534 1.00 82.44 357 ALA A C 1
ATOM 3024 O O . ALA A 1 357 ? 11.200 6.512 -22.151 1.00 82.44 357 ALA A O 1
ATOM 3025 N N . TYR A 1 358 ? 12.170 4.722 -23.115 1.00 81.44 358 TYR A N 1
ATOM 3026 C CA . TYR A 1 358 ? 10.940 4.036 -23.497 1.00 81.44 358 TYR A CA 1
ATOM 3027 C C . TYR A 1 358 ? 10.089 3.645 -22.282 1.00 81.44 358 TYR A C 1
ATOM 3029 O O . TYR A 1 358 ? 8.892 3.921 -22.249 1.00 81.44 358 TYR A O 1
ATOM 3037 N N . PHE A 1 359 ? 10.704 3.065 -21.247 1.00 80.06 359 PHE A N 1
ATOM 3038 C CA . PHE A 1 359 ? 10.002 2.611 -20.042 1.00 80.06 359 PHE A CA 1
ATOM 3039 C C . PHE A 1 359 ? 9.985 3.642 -18.901 1.00 80.06 359 PHE A C 1
ATOM 3041 O O . PHE A 1 359 ? 9.365 3.399 -17.868 1.00 80.06 359 PHE A O 1
ATOM 3048 N N . SER A 1 360 ? 10.630 4.805 -19.067 1.00 79.75 360 SER A N 1
ATOM 3049 C CA . SER A 1 360 ? 10.711 5.864 -18.044 1.00 79.75 360 SER A CA 1
ATOM 3050 C C . SER A 1 360 ? 11.231 5.372 -16.680 1.00 79.75 360 SER A C 1
ATOM 3052 O O . SER A 1 360 ? 10.681 5.721 -15.633 1.00 79.75 360 SER A O 1
ATOM 3054 N N . VAL A 1 361 ? 12.288 4.558 -16.686 1.00 81.62 361 VAL A N 1
ATOM 3055 C CA . VAL A 1 361 ? 12.952 4.034 -15.476 1.00 81.62 361 VAL A CA 1
ATOM 3056 C C . VAL A 1 361 ? 14.316 4.687 -15.247 1.00 81.62 361 VAL A C 1
ATOM 3058 O O . VAL A 1 361 ? 14.803 5.404 -16.114 1.00 81.62 361 VAL A O 1
ATOM 3061 N N . ASP A 1 362 ? 14.965 4.427 -14.110 1.00 82.25 362 ASP A N 1
ATOM 3062 C CA . ASP A 1 362 ? 16.384 4.750 -13.941 1.00 82.25 362 ASP A CA 1
ATOM 3063 C C . ASP A 1 362 ? 17.296 3.756 -14.681 1.00 82.25 362 ASP A C 1
ATOM 3065 O O . ASP A 1 362 ? 16.900 2.670 -15.114 1.00 82.25 362 ASP A O 1
ATOM 3069 N N . TYR A 1 363 ? 18.561 4.152 -14.805 1.00 82.31 363 TYR A N 1
ATOM 3070 C CA . TYR A 1 363 ? 19.604 3.396 -15.492 1.00 82.31 363 TYR A CA 1
ATOM 3071 C C . TYR A 1 363 ? 19.866 2.021 -14.841 1.00 82.31 363 TYR A C 1
ATOM 3073 O O . TYR A 1 363 ? 20.035 1.024 -15.544 1.00 82.31 363 TYR A O 1
ATOM 3081 N N . LYS A 1 364 ? 19.827 1.941 -13.501 1.00 82.44 364 LYS A N 1
ATOM 3082 C CA . LYS A 1 364 ? 20.025 0.693 -12.744 1.00 82.44 364 LYS A CA 1
ATOM 3083 C C . LYS A 1 364 ? 18.928 -0.323 -13.060 1.00 82.44 364 LYS A C 1
ATOM 3085 O O . LYS A 1 364 ? 19.210 -1.487 -13.325 1.00 82.44 364 LYS A O 1
ATOM 3090 N N . THR A 1 365 ? 17.682 0.135 -13.058 1.00 82.69 365 THR A N 1
ATOM 3091 C CA . THR A 1 365 ? 16.479 -0.652 -13.330 1.00 82.69 365 THR A CA 1
ATOM 3092 C C . THR A 1 365 ? 16.487 -1.162 -14.767 1.00 82.69 365 THR A C 1
ATOM 3094 O O . THR A 1 365 ? 16.239 -2.344 -14.995 1.00 82.69 365 THR A O 1
ATOM 3097 N N . ALA A 1 366 ? 16.821 -0.295 -15.729 1.00 84.19 366 ALA A N 1
ATOM 3098 C CA . ALA A 1 366 ? 16.938 -0.666 -17.136 1.00 84.19 366 ALA A CA 1
ATOM 3099 C C . ALA A 1 366 ? 17.968 -1.789 -17.348 1.00 84.19 366 ALA A C 1
ATOM 3101 O O . ALA A 1 366 ? 17.675 -2.768 -18.031 1.00 84.19 366 ALA A O 1
ATOM 3102 N N . ILE A 1 367 ? 19.141 -1.692 -16.714 1.00 79.19 367 ILE A N 1
ATOM 3103 C CA . ILE A 1 367 ? 20.198 -2.710 -16.818 1.00 79.19 367 ILE A CA 1
ATOM 3104 C C . ILE A 1 367 ? 19.810 -4.004 -16.127 1.00 79.19 367 ILE A C 1
ATOM 3106 O O . ILE A 1 367 ? 19.925 -5.067 -16.730 1.00 79.19 367 ILE A O 1
ATOM 3110 N N . LYS A 1 368 ? 19.296 -3.927 -14.899 1.00 81.81 368 LYS A N 1
ATOM 3111 C CA . LYS A 1 368 ? 18.803 -5.105 -14.183 1.00 81.81 368 LYS A CA 1
ATOM 3112 C C . LYS A 1 368 ? 17.794 -5.878 -15.035 1.00 81.81 368 LYS A C 1
ATOM 3114 O O . LYS A 1 368 ? 17.926 -7.084 -15.205 1.00 81.81 368 LYS A O 1
ATOM 3119 N N . LYS A 1 369 ? 16.831 -5.176 -15.637 1.00 83.56 369 LYS A N 1
ATOM 3120 C CA . LYS A 1 369 ? 15.812 -5.794 -16.492 1.00 83.56 369 LYS A CA 1
ATOM 3121 C C . LYS A 1 369 ? 16.367 -6.329 -17.804 1.00 83.56 369 LYS A C 1
ATOM 3123 O O . LYS A 1 369 ? 15.932 -7.385 -18.251 1.00 83.56 369 LYS A O 1
ATOM 3128 N N . LEU A 1 370 ? 17.354 -5.655 -18.389 1.00 80.88 370 LEU A N 1
ATOM 3129 C CA . LEU A 1 370 ? 18.087 -6.169 -19.543 1.00 80.88 370 LEU A CA 1
ATOM 3130 C C . LEU A 1 370 ? 18.804 -7.492 -19.216 1.00 80.88 370 LEU A C 1
ATOM 3132 O O . LEU A 1 370 ? 18.763 -8.407 -20.031 1.00 80.88 370 LEU A O 1
ATOM 3136 N N . LEU A 1 371 ? 19.392 -7.629 -18.025 1.00 76.50 371 LEU A N 1
ATOM 3137 C CA . LEU A 1 371 ? 20.042 -8.869 -17.572 1.00 76.50 371 LEU A CA 1
ATOM 3138 C C . LEU A 1 371 ? 19.042 -9.993 -17.269 1.00 76.50 371 LEU A C 1
ATOM 3140 O O . LEU A 1 371 ? 19.335 -11.161 -17.505 1.00 76.50 371 LEU A O 1
ATOM 3144 N N . GLU A 1 372 ? 17.857 -9.651 -16.758 1.00 77.50 372 GLU A N 1
ATOM 3145 C CA . GLU A 1 372 ? 16.761 -10.607 -16.547 1.00 77.50 372 GLU A CA 1
ATOM 3146 C C . GLU A 1 372 ? 16.109 -11.060 -17.864 1.00 77.50 372 GLU A C 1
ATOM 3148 O O . GLU A 1 372 ? 15.428 -12.089 -17.899 1.00 77.50 372 GLU A O 1
ATOM 3153 N N . SER A 1 373 ? 16.275 -10.290 -18.944 1.00 79.19 373 SER A N 1
ATOM 3154 C CA . SER A 1 373 ? 15.708 -10.603 -20.254 1.00 79.19 373 SER A CA 1
ATOM 3155 C C . SER A 1 373 ? 16.329 -11.879 -20.824 1.00 79.19 373 SER A C 1
ATOM 3157 O O . SER A 1 373 ? 17.535 -12.098 -20.741 1.00 79.19 373 SER A O 1
ATOM 3159 N N . CYS A 1 374 ? 15.505 -12.744 -21.424 1.00 63.00 374 CYS A N 1
ATOM 3160 C CA . CYS A 1 374 ? 15.932 -14.028 -22.001 1.00 63.00 374 CYS A CA 1
ATOM 3161 C C . CYS A 1 374 ? 16.743 -13.869 -23.299 1.00 63.00 374 CYS A C 1
ATOM 3163 O O . CYS A 1 374 ? 16.785 -14.780 -24.126 1.00 63.00 374 CYS A O 1
ATOM 3165 N N . TRP A 1 375 ? 17.326 -12.698 -23.527 1.00 63.75 375 TRP A N 1
ATOM 3166 C CA . TRP A 1 375 ? 18.165 -12.457 -24.681 1.00 63.75 375 TRP A CA 1
ATOM 3167 C C . TRP A 1 375 ? 19.516 -13.156 -24.515 1.00 63.75 375 TRP A C 1
ATOM 3169 O O . TRP A 1 375 ? 19.897 -13.550 -23.414 1.00 63.75 375 TRP A O 1
ATOM 3179 N N . GLU A 1 376 ? 20.244 -13.321 -25.620 1.00 56.16 376 GLU A N 1
ATOM 3180 C CA . GLU A 1 376 ? 21.480 -14.114 -25.799 1.00 56.16 376 GLU A CA 1
ATOM 3181 C C . GLU A 1 376 ? 22.706 -13.651 -24.970 1.00 56.16 376 GLU A C 1
ATOM 3183 O O . GLU A 1 376 ? 23.862 -13.937 -25.303 1.00 56.16 376 GLU A O 1
ATOM 3188 N N . TYR A 1 377 ? 22.427 -12.917 -23.899 1.00 54.75 377 TYR A N 1
ATOM 3189 C CA . TYR A 1 377 ? 23.282 -12.236 -22.951 1.00 54.75 377 TYR A CA 1
ATOM 3190 C C . TYR A 1 377 ? 23.311 -12.894 -21.568 1.00 54.75 377 TYR A C 1
ATOM 3192 O O . TYR A 1 377 ? 24.207 -12.585 -20.790 1.00 54.75 377 TYR A O 1
ATOM 3200 N N . GLN A 1 378 ? 22.444 -13.880 -21.296 1.00 52.12 378 GLN A N 1
ATOM 3201 C CA . GLN A 1 378 ? 22.604 -14.788 -20.145 1.00 52.12 378 GLN A CA 1
ATOM 3202 C C . GLN A 1 378 ? 23.964 -15.515 -20.138 1.00 52.12 378 GLN A C 1
ATOM 3204 O O . GLN A 1 378 ? 24.403 -15.983 -19.097 1.00 52.12 378 GLN A O 1
ATOM 3209 N N . PHE A 1 379 ? 24.640 -15.581 -21.289 1.00 50.62 379 PHE A N 1
ATOM 3210 C CA . PHE A 1 379 ? 25.977 -16.158 -21.447 1.00 50.62 379 PHE A CA 1
ATOM 3211 C C . PHE A 1 379 ? 27.125 -15.139 -21.305 1.00 50.62 379 PHE A C 1
ATOM 3213 O O . PHE A 1 379 ? 28.275 -15.524 -21.472 1.00 50.62 379 PHE A O 1
ATOM 3220 N N . MET A 1 380 ? 26.844 -13.845 -21.088 1.00 56.62 380 MET A N 1
ATOM 3221 C CA . MET A 1 380 ? 27.876 -12.788 -21.074 1.00 56.62 380 MET A CA 1
ATOM 3222 C C . MET A 1 380 ? 28.454 -12.477 -19.701 1.00 56.62 380 MET A C 1
ATOM 3224 O O . MET A 1 380 ? 29.522 -11.881 -19.631 1.00 56.62 380 MET A O 1
ATOM 3228 N N . PHE A 1 381 ? 27.739 -12.828 -18.639 1.00 61.56 381 PHE A N 1
ATOM 3229 C CA . PHE A 1 381 ? 28.200 -12.641 -17.273 1.00 61.56 381 PHE A CA 1
ATOM 3230 C C . PHE A 1 381 ? 28.006 -13.962 -16.548 1.00 61.56 381 PHE A C 1
ATOM 3232 O O . PHE A 1 381 ? 26.913 -14.530 -16.567 1.00 61.56 381 PHE A O 1
ATOM 3239 N N . GLU A 1 382 ? 29.064 -14.454 -15.917 1.00 63.00 382 GLU A N 1
ATOM 3240 C CA . GLU A 1 382 ? 29.021 -15.685 -15.130 1.00 63.00 382 GLU A CA 1
ATOM 3241 C C . GLU A 1 382 ? 28.227 -15.480 -13.831 1.00 63.00 382 GLU A C 1
ATOM 3243 O O . GLU A 1 382 ? 27.756 -16.440 -13.218 1.00 63.00 382 GLU A O 1
ATOM 3248 N N . SER A 1 383 ? 28.047 -14.221 -13.411 1.00 65.62 383 SER A N 1
ATOM 3249 C CA . SER A 1 383 ? 27.300 -13.852 -12.210 1.00 65.62 383 SER A CA 1
ATOM 3250 C C . SER A 1 383 ? 26.657 -12.462 -12.296 1.00 65.62 383 SER A C 1
ATOM 3252 O O . SER A 1 383 ? 27.062 -11.599 -13.075 1.00 65.62 383 SER A O 1
ATOM 3254 N N . TYR A 1 384 ? 25.664 -12.224 -11.434 1.00 62.16 384 TYR A N 1
ATOM 3255 C CA . TYR A 1 384 ? 25.068 -10.898 -11.244 1.00 62.16 384 TYR A CA 1
ATOM 3256 C C . TYR A 1 384 ? 26.106 -9.864 -10.777 1.00 62.16 384 TYR A C 1
ATOM 3258 O O . TYR A 1 384 ? 26.091 -8.730 -11.249 1.00 62.16 384 TYR A O 1
ATOM 3266 N N . ASP A 1 385 ? 27.038 -10.268 -9.909 1.00 70.50 385 ASP A N 1
ATOM 3267 C CA . ASP A 1 385 ? 28.093 -9.396 -9.383 1.00 70.50 385 ASP A CA 1
ATOM 3268 C C . ASP A 1 385 ? 29.041 -8.920 -10.493 1.00 70.50 385 ASP A C 1
ATOM 3270 O O . ASP A 1 385 ? 29.494 -7.777 -10.488 1.00 70.50 385 ASP A O 1
ATOM 3274 N N . GLU A 1 386 ? 29.328 -9.767 -11.484 1.00 71.19 386 GLU A N 1
ATOM 3275 C CA . GLU A 1 386 ? 30.128 -9.389 -12.651 1.00 71.19 386 GLU A CA 1
ATOM 3276 C C . GLU A 1 386 ? 29.410 -8.335 -13.505 1.00 71.19 386 GLU A C 1
ATOM 3278 O O . GLU A 1 386 ? 30.001 -7.316 -13.875 1.00 71.19 386 GLU A O 1
ATOM 3283 N N . ALA A 1 387 ? 28.112 -8.530 -13.743 1.00 66.25 387 ALA A N 1
ATOM 3284 C CA . ALA A 1 387 ? 27.287 -7.571 -14.465 1.00 66.25 387 ALA A CA 1
ATOM 3285 C C . ALA A 1 387 ? 27.154 -6.235 -13.706 1.00 66.25 387 ALA A C 1
ATOM 3287 O O . ALA A 1 387 ? 27.214 -5.161 -14.310 1.00 66.25 387 ALA A O 1
ATOM 3288 N N . GLU A 1 388 ? 27.025 -6.283 -12.377 1.00 69.06 388 GLU A N 1
ATOM 3289 C CA . GLU A 1 388 ? 26.958 -5.099 -11.518 1.00 69.06 388 GLU A CA 1
ATOM 3290 C C . GLU A 1 388 ? 28.313 -4.360 -11.440 1.00 69.06 388 GLU A C 1
ATOM 3292 O O . GLU A 1 388 ? 28.367 -3.129 -11.473 1.00 69.06 388 GLU A O 1
ATOM 3297 N N . ASN A 1 389 ? 29.437 -5.077 -11.431 1.00 71.81 389 ASN A N 1
ATOM 3298 C CA . ASN A 1 389 ? 30.767 -4.467 -11.500 1.00 71.81 389 ASN A CA 1
ATOM 3299 C C . ASN A 1 389 ? 31.031 -3.813 -12.863 1.00 71.81 389 ASN A C 1
ATOM 3301 O O . ASN A 1 389 ? 31.532 -2.684 -12.926 1.00 71.81 389 ASN A O 1
ATOM 3305 N N . PHE A 1 390 ? 30.644 -4.479 -13.956 1.00 71.00 390 PHE A N 1
ATOM 3306 C CA . PHE A 1 390 ? 30.671 -3.892 -15.295 1.00 71.00 390 PHE A CA 1
ATOM 3307 C C . PHE A 1 390 ? 29.819 -2.614 -15.344 1.00 71.00 390 PHE A C 1
ATOM 3309 O O . PHE A 1 390 ? 30.276 -1.576 -15.831 1.00 71.00 390 PHE A O 1
ATOM 3316 N N . TYR A 1 391 ? 28.630 -2.647 -14.741 1.00 67.88 391 TYR A N 1
ATOM 3317 C CA . TYR A 1 391 ? 27.753 -1.491 -14.572 1.00 67.88 391 TYR A CA 1
ATOM 3318 C C . TYR A 1 391 ? 28.428 -0.326 -13.838 1.00 67.88 391 TYR A C 1
ATOM 3320 O O . TYR A 1 391 ? 28.456 0.793 -14.358 1.00 67.88 391 TYR A O 1
ATOM 3328 N N . PHE A 1 392 ? 29.017 -0.567 -12.664 1.00 68.69 392 PHE A N 1
ATOM 3329 C CA . PHE A 1 392 ? 29.690 0.488 -11.904 1.00 68.69 392 PHE A CA 1
ATOM 3330 C C . PHE A 1 392 ? 30.890 1.066 -12.658 1.00 68.69 392 PHE A C 1
ATOM 3332 O O . PHE A 1 392 ? 31.165 2.262 -12.553 1.00 68.69 392 PHE A O 1
ATOM 3339 N N . SER A 1 393 ? 31.579 0.249 -13.457 1.00 70.44 393 SER A N 1
ATOM 3340 C CA . SER A 1 393 ? 32.655 0.726 -14.326 1.00 70.44 393 SER A CA 1
ATOM 3341 C C . SER A 1 393 ? 32.152 1.644 -15.449 1.00 70.44 393 SER A C 1
ATOM 3343 O O . SER A 1 393 ? 32.842 2.598 -15.806 1.00 70.44 393 SER A O 1
ATOM 3345 N N . CYS A 1 394 ? 30.939 1.408 -15.966 1.00 62.03 394 CYS A N 1
ATOM 3346 C CA . CYS A 1 394 ? 30.303 2.274 -16.957 1.00 62.03 394 CYS A CA 1
ATOM 3347 C C . CYS A 1 394 ? 29.833 3.592 -16.334 1.00 62.03 394 CYS A C 1
ATOM 3349 O O . CYS A 1 394 ? 30.081 4.647 -16.906 1.00 62.03 394 CYS A O 1
ATOM 3351 N N . LEU A 1 395 ? 29.212 3.553 -15.148 1.00 60.12 395 LEU A N 1
ATOM 3352 C CA . LEU A 1 395 ? 28.781 4.766 -14.442 1.00 60.12 395 LEU A CA 1
ATOM 3353 C C . LEU A 1 395 ? 29.946 5.706 -14.118 1.00 60.12 395 LEU A C 1
ATOM 3355 O O . LEU A 1 395 ? 29.833 6.904 -14.341 1.00 60.12 395 LEU A O 1
ATOM 3359 N N . LYS A 1 396 ? 31.084 5.166 -13.661 1.00 69.69 396 LYS A N 1
ATOM 3360 C CA . LYS A 1 396 ? 32.292 5.954 -13.352 1.00 69.69 396 LYS A CA 1
ATOM 3361 C C . LYS A 1 396 ? 32.894 6.691 -14.551 1.00 69.69 396 LYS A C 1
ATOM 3363 O O . LYS A 1 396 ? 33.757 7.534 -14.353 1.00 69.69 396 LYS A O 1
ATOM 3368 N N . LYS A 1 397 ? 32.509 6.350 -15.785 1.00 61.69 397 LYS A N 1
ATOM 3369 C CA . LYS A 1 397 ? 32.927 7.093 -16.985 1.00 61.69 397 LYS A CA 1
ATOM 3370 C C . LYS A 1 397 ? 32.064 8.331 -17.254 1.00 61.69 397 LYS A C 1
ATOM 3372 O O . LYS A 1 397 ? 32.433 9.121 -18.117 1.00 61.69 397 LYS A O 1
ATOM 3377 N N . HIS A 1 398 ? 30.932 8.464 -16.563 1.00 52.09 398 HIS A N 1
ATOM 3378 C CA . HIS A 1 398 ? 29.898 9.475 -16.805 1.00 52.09 398 HIS A CA 1
ATOM 3379 C C . HIS A 1 398 ? 29.636 10.399 -15.603 1.00 52.09 398 HIS A C 1
ATOM 3381 O O . HIS A 1 398 ? 28.835 11.327 -15.721 1.00 52.09 398 HIS A O 1
ATOM 3387 N N . GLU A 1 399 ? 30.305 10.158 -14.472 1.00 47.47 399 GLU A N 1
ATOM 3388 C CA . GLU A 1 399 ? 30.553 11.149 -13.409 1.00 47.47 399 GLU A CA 1
ATOM 3389 C C . GLU A 1 399 ? 31.873 11.872 -13.687 1.00 47.47 399 GLU A C 1
ATOM 3391 O O . GLU A 1 399 ? 31.913 13.109 -13.485 1.00 47.47 399 GLU A O 1
#

Secondary structure (DSSP, 8-state):
--HHHHHHHHHHHHHHHHTT-EEEE-TTS-EEEE---SSS-HHHHHHHTT--HHHHH---HHHHHHHHHHHTT-SSHHHHHTS-HHHHHHHHHHHHHHHT-GGG--HHHHHTT----EEEEESSPPPHHHHHHHHHHHHHHHHHHHHHHTSTTTTTTTTT--EE-TTS-EE-HHHHHHHHHHHHHT-SS-HHHHHHHHHHHH--S---TT-HHHHHHHTT-EEEEE--S-TTEEEEEES-B--SS--B-S-EEEEETTT--SHHHHHHHHHHHHHHHHHT-GGG---TT--EEPPGGGHHHHHHHHHHHHS-HHHHHHHHHHHHHS-TT--SS--HHHHHHHHHTT-HHHHHHHHHHHHT--HHHHHHHHHHS-STTTTS-SSHHHHHHHHHHHHTTT-

Foldseek 3Di:
DQLLVVLLVQLVLVLVFLVQWDWDQDPVRDIDIDTPRDQAPVVLLCVQVVHDPVLSPPRDSLSSLQSLCVQLPHRHSVCQVPDDSVSSVSSSVSSVVCSVPVNVNNVVVVCVVQAKAKAFEFQDDDDPVNVVLVVVCVVVLLVVVLVVCPPVVVVVVVVPLLQQFVPGHGDDLVRLLVQLLVLVVVVPDDLLVSLVVSCNRQDPDDDDLLPLVVVCVSSQEAEAEDARPNLRTQWMKIAFHDDDPGGPNGIYIYGHCNNCVDPQSRSLSSQLNVCCVRHVVVVRRDDPPDHDYDDPVVVVVSNSSSLCSLCVLVVLLVVVVVVQPPPPPNDPDDDPVRVVVVLVPDDPVVQLVVQCVVSVHDSVSSQVSVCVHPPPCVVVDPDPVRSVVSVVVVVVVVD

pLDDT: mean 72.25, std 15.68, range [37.09, 96.25]

Radius of gyration: 27.96 Å; chains: 1; bounding box: 63×53×84 Å

Sequence (399 aa):
MSNINFFKQESKNLLKDWKTQSITIRDDGTISYHYENKFYNMDEFFTALNWDDKDRSEIMLVRAQHLIAKITGFRSWNDLIHASESELEEAEKLLRSKKSKLSEFNYESDKNQSFSGFRIRCMGEMTLEDKKSFKIQLPKIVNKIKNYINTDSWLESFELWETLDDNGSVYTFFERRDDLKEMIKSKQESYSKVIKKAYTKFRNGYASIFNIRDFVQQLGIYIFEENLTNNKIAGFCTRFLNNINCEIKQPIIVINKTYCNTKEKYLKEIAKQLYYMIAKDDEFNFTYDQIRYEMASTQNEADKFVEDLFIPLDKLNEYIKHFSLNDDRWTPPLTLQQKEVFLREYRIEFIVNEIKAYFSVDYKTAIKKLLESCWEYQFMFESYDEAENFYFSCLKKHE

=== Feature glossary ===
Reading guide. The protein is described through the following features:

Foldseek 3Di. A 3Di character summarizes, for each residue, the relative orientation of the Cα frame of its nearest spatial neighbor. Because it encodes fold topology rather than chemistry, 3Di alignments detect remote structural similarity that sequence alignment misses.

Contact-map, Ramachandran, and PAE plots. Plot images: a contact map (which residues are close in 3D, as an N×N binary image), a Ramachandran scatter (backbone torsion angles, revealing secondary-structure composition at a glance), and — for AlphaFold structures — a PAE heatmap (pairwise prediction confidence).

Radius of gyration, Cα contacts, bounding box. Radius of gyration (Rg) is the root-mean-square distance of Cα atoms from their centroid — a single number for overall size and compactness. A globular domain of N residues has Rg ≈ 2.2·N^0.38 Å; an extended or disordered chain has a much larger Rg. The Cα contact count is the number of residue pairs whose Cα atoms are within 8 Å and are more than four positions apart in sequence — a standard proxy for tertiary packing density. The bounding box is the smallest axis-aligned box enclosing all Cα atoms.

Secondary structure (8-state, DSSP). Eight-state secondary structure (DSSP): H is the canonical α-helix, G the tighter 3₁₀-helix, I the wider π-helix; E/B are β-structure, T and S are turns and bends, and '-' is everything else. DSSP derives these from the pattern of main-chain N–H···O=C hydrogen bonds, not from the sequence.

B-factor. B-factor (Debye–Waller factor) reflects atomic displacement in the crystal lattice. It is an experimental observable (units Å²), not a prediction; low values mean the atom is pinned down, high values mean it moves or is heterogeneous across the crystal.

pLDDT. pLDDT is the predicted lDDT-Cα score: AlphaFold's confidence that the local environment of each residue (all inter-atomic distances within 15 Å) is correctly placed. It is a per-residue number between 0 and 100, with higher meaning more reliable.

Nearest PDB structures. Nearest PDB neighbors are the top structural matches found by Foldseek when searching this structure against the entire Protein Data Bank. Each hit reports a TM-score (0 to 1; >0.5 almost always implies the same fold) and an E-value. These are *structural* homologs — they may share no detectable sequence similarity.

Solvent-accessible surface area. Accessible surface area quantifies burial. A residue with SASA near zero is packed into the hydrophobic core; one with SASA >100 Å² sits on the surface. Computed here via the Shrake–Rupley numerical algorithm with a 1.4 Å probe.

Rendered structure images. Structure images are PyMOL renders from six orthogonal camera directions. Cartoon representation draws helices as coils and strands as arrows; sticks shows the backbone as bonds; surface shows the solvent-excluded envelope. Rainbow coloring maps sequence position to hue (blue→red, N→C); chain coloring assigns a distinct color per polypeptide.

Backbone torsions (φ/ψ). φ (phi) and ψ (psi) are the two rotatable backbone dihedrals per residue: φ is the C(i-1)–N–Cα–C torsion, ψ is the N–Cα–C–N(i+1) torsion, both in degrees on (−180°, 180°]. α-helical residues cluster near (−60°, −45°); β-strand residues near (−120°, +130°). A Ramachandran plot is simply a scatter of (φ, ψ) for every residue.

Predicted aligned error. Predicted Aligned Error (PAE) is an AlphaFold confidence matrix: entry (i, j) is the expected error in the position of residue j, in ångströms, when the prediction is superimposed on the true structure at residue i. Low PAE within a block of residues means that block is internally rigid and well-predicted; high PAE between two blocks means their relative placement is uncertain even if each block individually is confident.

mmCIF coordinates. Structure coordinates are given as an mmCIF _atom_site loop: one row per atom with element, residue name, chain id, sequence number, and x/y/z position in Å. Only the four main-chain atoms per residue are included here; side chains are omitted to keep the record compact.

InterPro / GO / CATH / organism. Database cross-references. InterPro integrates a dozen domain/family signature databases into unified entries with residue-range hits. GO terms attach function/process/location labels with evidence codes. CATH codes position the fold in a four-level structural taxonomy. Organism is the NCBI-taxonomy species name.

Secondary structure (3-state, P-SEA). SS3 is a coarse helix/strand/coil call (letters a/b/c) made by the P-SEA algorithm from inter-Cα distances and dihedrals. It is less detailed than DSSP but needs only Cα positions.

Sequence. Sequence gives the chain of amino acids in standard one-letter code (A=alanine, C=cysteine, …, Y=tyrosine), read N→C. It is the only feature that is directly encoded by the gene; all structural features are derived from the folded form of this sequence.